Protein AF-A0A3D3MQI8-F1 (afdb_monomer)

Structure (mmCIF, N/CA/C/O backbone):
data_AF-A0A3D3MQI8-F1
#
_entry.id   AF-A0A3D3MQI8-F1
#
loop_
_atom_site.group_PDB
_atom_site.id
_atom_site.type_symbol
_atom_site.label_atom_id
_atom_site.label_alt_id
_atom_site.label_comp_id
_atom_site.label_asym_id
_atom_site.label_entity_id
_atom_site.label_seq_id
_atom_site.pdbx_PDB_ins_code
_atom_site.Cartn_x
_atom_site.Cartn_y
_atom_site.Cartn_z
_atom_site.occupancy
_atom_site.B_iso_or_equiv
_atom_site.auth_seq_id
_atom_site.auth_comp_id
_atom_site.auth_asym_id
_atom_site.auth_atom_id
_atom_site.pdbx_PDB_model_num
ATOM 1 N N . MET A 1 1 ? -48.355 27.710 21.291 1.00 34.56 1 MET A N 1
ATOM 2 C CA . MET A 1 1 ? -47.346 26.634 21.219 1.00 34.56 1 MET A CA 1
ATOM 3 C C . MET A 1 1 ? -46.726 26.503 22.600 1.00 34.56 1 MET A C 1
ATOM 5 O O . MET A 1 1 ? -45.951 27.367 22.985 1.00 34.56 1 MET A O 1
ATOM 9 N N . ALA A 1 2 ? -47.171 25.526 23.391 1.00 32.09 2 ALA A N 1
ATOM 10 C CA . ALA A 1 2 ? -46.613 25.271 24.716 1.00 32.09 2 ALA A CA 1
ATOM 11 C C . ALA A 1 2 ? -45.268 24.556 24.553 1.00 32.09 2 ALA A C 1
ATOM 13 O O . ALA A 1 2 ? -45.186 23.484 23.961 1.00 32.09 2 ALA A O 1
ATOM 14 N N . GLN A 1 3 ? -44.211 25.201 25.028 1.00 34.03 3 GLN A N 1
ATOM 15 C CA . GLN A 1 3 ? -42.856 24.679 25.048 1.00 34.03 3 GLN A CA 1
ATOM 16 C C . GLN A 1 3 ? -42.807 23.570 26.112 1.00 34.03 3 GLN A C 1
ATOM 18 O O . GLN A 1 3 ? -42.801 23.858 27.307 1.00 34.03 3 GLN A O 1
ATOM 23 N N . ILE A 1 4 ? -42.854 22.302 25.690 1.00 43.88 4 ILE A N 1
ATOM 24 C CA . ILE A 1 4 ? -42.694 21.151 26.588 1.00 43.88 4 ILE A CA 1
ATOM 25 C C . ILE A 1 4 ? -41.254 21.198 27.105 1.00 43.88 4 ILE A C 1
ATOM 27 O O . ILE A 1 4 ? -40.308 20.842 26.403 1.00 43.88 4 ILE A O 1
ATOM 31 N N . SER A 1 5 ? -41.073 21.713 28.320 1.00 49.84 5 SER A N 1
ATOM 32 C CA . SER A 1 5 ? -39.791 21.648 29.013 1.00 49.84 5 SER A CA 1
ATOM 33 C C . SER A 1 5 ? -39.471 20.177 29.273 1.00 49.84 5 SER A C 1
ATOM 35 O O . SER A 1 5 ? -40.219 19.488 29.966 1.00 49.84 5 SER A O 1
ATOM 37 N N . ALA A 1 6 ? -38.390 19.671 28.679 1.00 58.28 6 ALA A N 1
ATOM 38 C CA . ALA A 1 6 ? -37.957 18.296 28.886 1.00 58.28 6 ALA A CA 1
ATOM 39 C C . ALA A 1 6 ? -37.589 18.095 30.364 1.00 58.28 6 ALA A C 1
ATOM 41 O O . ALA A 1 6 ? -36.628 18.697 30.844 1.00 58.28 6 ALA A O 1
ATOM 42 N N . GLN A 1 7 ? -38.358 17.260 31.068 1.00 74.56 7 GLN A N 1
ATOM 43 C CA . GLN A 1 7 ? -38.163 16.951 32.484 1.00 74.56 7 GLN A CA 1
ATOM 44 C C . GLN A 1 7 ? -36.741 16.442 32.739 1.00 74.56 7 GLN A C 1
ATOM 46 O O . GLN A 1 7 ? -36.247 15.560 32.029 1.00 74.56 7 GLN A O 1
ATOM 51 N N . ARG A 1 8 ? -36.083 17.046 33.730 1.00 85.25 8 ARG A N 1
ATOM 52 C CA . ARG A 1 8 ? -34.673 16.828 34.051 1.00 85.25 8 ARG A CA 1
ATOM 53 C C . ARG A 1 8 ? -34.541 15.976 35.306 1.00 85.25 8 ARG A C 1
ATOM 55 O O . ARG A 1 8 ? -35.171 16.262 36.319 1.00 85.25 8 ARG A O 1
ATOM 62 N N . ILE A 1 9 ? -33.701 14.952 35.239 1.00 86.12 9 ILE A N 1
ATOM 63 C CA . ILE A 1 9 ? -33.408 14.017 36.321 1.00 86.12 9 ILE A CA 1
ATOM 64 C C . ILE A 1 9 ? -32.015 14.314 36.863 1.00 86.12 9 ILE A C 1
ATOM 66 O O . ILE A 1 9 ? -31.040 14.419 36.115 1.00 86.12 9 ILE A O 1
ATOM 70 N N . THR A 1 10 ? -31.935 14.414 38.188 1.00 89.69 10 THR A N 1
ATOM 71 C CA . THR A 1 10 ? -30.678 14.395 38.935 1.00 89.69 10 THR A CA 1
ATOM 72 C C . THR A 1 10 ? -30.774 13.301 39.988 1.00 89.69 10 THR A C 1
ATOM 74 O O . THR A 1 10 ? -31.569 13.412 40.915 1.00 89.69 10 THR A O 1
ATOM 77 N N . HIS A 1 11 ? -30.004 12.228 39.826 1.00 90.00 11 HIS A N 1
ATOM 78 C CA . HIS A 1 11 ? -30.013 11.088 40.737 1.00 90.00 11 HIS A CA 1
ATOM 79 C C . HIS A 1 11 ? -28.665 10.368 40.706 1.00 90.00 11 HIS A C 1
ATOM 81 O O . HIS A 1 11 ? -28.003 10.294 39.668 1.00 90.00 11 HIS A O 1
ATOM 87 N N . HIS A 1 12 ? -28.277 9.797 41.842 1.00 91.44 12 HIS A N 1
ATOM 88 C CA . HIS A 1 12 ? -27.077 8.983 41.945 1.00 91.44 12 HIS A CA 1
ATOM 89 C C . HIS A 1 12 ? -27.449 7.527 42.223 1.00 91.44 12 HIS A C 1
ATOM 91 O O . HIS A 1 12 ? -27.891 7.171 43.312 1.00 91.44 12 HIS A O 1
ATOM 97 N N . PHE A 1 13 ? -27.272 6.685 41.211 1.00 89.38 13 PHE A N 1
ATOM 98 C CA . PHE A 1 13 ? -27.484 5.247 41.274 1.00 89.38 13 PHE A CA 1
ATOM 99 C C . PHE A 1 13 ? -26.231 4.565 41.828 1.00 89.38 13 PHE A C 1
ATOM 101 O O . PHE A 1 13 ? -25.120 4.842 41.370 1.00 89.38 13 PHE A O 1
ATOM 108 N N . ARG A 1 14 ? -26.407 3.681 42.813 1.00 88.44 14 ARG A N 1
ATOM 109 C CA . ARG A 1 14 ? -25.324 2.932 43.464 1.00 88.44 14 ARG A CA 1
ATOM 110 C C . ARG A 1 14 ? -25.676 1.452 43.505 1.00 88.44 14 ARG A C 1
ATOM 112 O O . ARG A 1 14 ? -26.398 1.029 44.398 1.00 88.44 14 ARG A O 1
ATOM 119 N N . GLU A 1 15 ? -25.161 0.697 42.539 1.00 85.38 15 GLU A N 1
ATOM 120 C CA . GLU A 1 15 ? -25.324 -0.760 42.447 1.00 85.38 15 GLU A CA 1
ATOM 121 C C . GLU A 1 15 ? -26.788 -1.251 42.494 1.00 85.38 15 GLU A C 1
ATOM 123 O O . GLU A 1 15 ? -27.093 -2.329 43.002 1.00 85.38 15 GLU A O 1
ATOM 128 N N . VAL A 1 16 ? -27.708 -0.458 41.947 1.00 90.44 16 VAL A N 1
ATOM 129 C CA . VAL A 1 16 ? -29.133 -0.817 41.862 1.00 90.44 16 VAL A CA 1
ATOM 130 C C . VAL A 1 16 ? -29.382 -1.739 40.675 1.00 90.44 16 VAL A C 1
ATOM 132 O O . VAL A 1 16 ? -28.646 -1.681 39.690 1.00 90.44 16 VAL A O 1
ATOM 135 N N . THR A 1 17 ? -30.414 -2.577 40.718 1.00 91.50 17 THR A N 1
ATOM 136 C CA . THR A 1 17 ? -30.786 -3.367 39.531 1.00 91.50 17 THR A CA 1
ATOM 137 C C . THR A 1 17 ? -31.334 -2.457 38.425 1.00 91.50 17 THR A C 1
ATOM 139 O O . THR A 1 17 ? -31.882 -1.386 38.695 1.00 91.50 17 THR A O 1
ATOM 142 N N . MET A 1 18 ? -31.199 -2.863 37.161 1.00 93.19 18 MET A N 1
ATOM 143 C CA . MET A 1 18 ? -31.716 -2.099 36.023 1.00 93.19 18 MET A CA 1
ATOM 144 C C . MET A 1 18 ? -33.239 -1.872 36.127 1.00 93.19 18 MET A C 1
ATOM 146 O O . MET A 1 18 ? -33.656 -0.723 35.980 1.00 93.19 18 MET A O 1
ATOM 150 N N . PRO A 1 19 ? -34.076 -2.873 36.483 1.00 94.25 19 PRO A N 1
ATOM 151 C CA . PRO A 1 19 ? -35.490 -2.656 36.792 1.00 94.25 19 PRO A CA 1
ATOM 152 C C . PRO A 1 19 ? -35.760 -1.579 37.843 1.00 94.25 19 PRO A C 1
ATOM 154 O O . PRO A 1 19 ? -36.652 -0.751 37.667 1.00 94.25 19 PRO A O 1
ATOM 157 N N . GLU A 1 20 ? -35.007 -1.575 38.944 1.00 93.19 20 GLU A N 1
ATOM 158 C CA . GLU A 1 20 ? -35.163 -0.569 40.000 1.00 93.19 20 GLU A CA 1
ATOM 159 C C . GLU A 1 20 ? -34.769 0.819 39.499 1.00 93.19 20 GLU A C 1
ATOM 161 O O . GLU A 1 2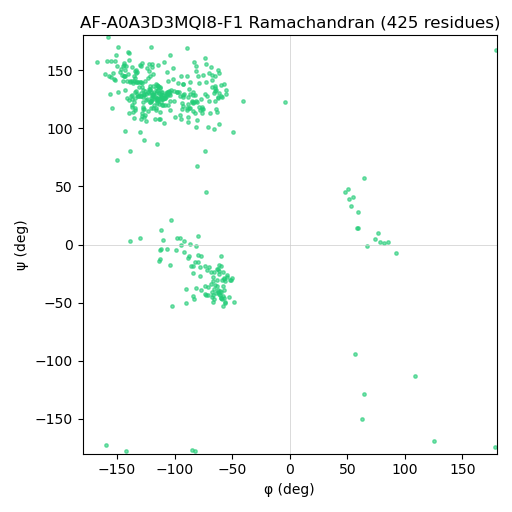0 ? -35.495 1.783 39.738 1.00 93.19 20 GLU A O 1
ATOM 166 N N . ALA A 1 21 ? -33.663 0.927 38.758 1.00 92.94 21 ALA A N 1
ATOM 167 C CA . ALA A 1 21 ? -33.223 2.189 38.179 1.00 92.94 21 ALA A CA 1
ATOM 168 C C . ALA A 1 21 ? -34.270 2.767 37.211 1.00 92.94 21 ALA A C 1
ATOM 170 O O . ALA A 1 21 ? -34.586 3.954 37.287 1.00 92.94 21 ALA A O 1
ATOM 171 N N . LEU A 1 22 ? -34.855 1.926 36.350 1.00 94.06 22 LEU A N 1
ATOM 172 C CA . LEU A 1 22 ? -35.925 2.322 35.431 1.00 94.06 22 LEU A CA 1
ATOM 173 C C . LEU A 1 22 ? -37.194 2.747 36.182 1.00 94.06 22 LEU A C 1
ATOM 175 O O . LEU A 1 22 ? -37.765 3.780 35.849 1.00 94.06 22 LEU A O 1
ATOM 179 N N . ARG A 1 23 ? -37.591 2.035 37.245 1.00 93.69 23 ARG A N 1
ATOM 180 C CA . ARG A 1 23 ? -38.733 2.439 38.089 1.00 93.69 23 ARG A CA 1
ATOM 181 C C . ARG A 1 23 ? -38.511 3.781 38.786 1.00 93.69 23 ARG A C 1
ATOM 183 O O . ARG A 1 23 ? -39.434 4.585 38.859 1.00 93.69 23 ARG A O 1
ATOM 190 N N . ILE A 1 24 ? -37.298 4.053 39.272 1.00 91.62 24 ILE A N 1
ATOM 191 C CA . ILE A 1 24 ? -36.956 5.352 39.878 1.00 91.62 24 ILE A CA 1
ATOM 192 C C . ILE A 1 24 ? -37.087 6.480 38.844 1.00 91.62 24 ILE A C 1
ATOM 194 O O . ILE A 1 24 ? -37.585 7.557 39.170 1.00 91.62 24 ILE A O 1
ATOM 198 N N . ILE A 1 25 ? -36.658 6.241 37.602 1.00 91.31 25 ILE A N 1
ATOM 199 C CA . ILE A 1 25 ? -36.789 7.201 36.497 1.00 91.31 25 ILE A CA 1
ATOM 200 C C . ILE A 1 25 ? -38.263 7.427 36.153 1.00 91.31 25 ILE A C 1
ATOM 202 O O . ILE A 1 25 ? -38.682 8.578 36.041 1.00 91.31 25 ILE A O 1
ATOM 206 N N . GLU A 1 26 ? -39.041 6.350 36.028 1.00 91.00 26 GLU A N 1
ATOM 207 C CA . GLU A 1 26 ? -40.477 6.390 35.738 1.00 91.00 26 GLU A CA 1
ATOM 208 C C . GLU A 1 26 ? -41.227 7.235 36.778 1.00 91.00 26 GLU A C 1
ATOM 210 O O . GLU A 1 26 ? -41.924 8.174 36.404 1.00 91.00 26 GLU A O 1
ATOM 215 N N . GLN A 1 27 ? -40.991 6.994 38.075 1.00 87.31 27 GLN A N 1
ATOM 216 C CA . GLN A 1 27 ? -41.615 7.729 39.189 1.00 87.31 27 GLN A CA 1
ATOM 217 C C . GLN A 1 27 ? -41.383 9.245 39.151 1.00 87.31 27 GLN A C 1
ATOM 219 O O . GLN A 1 27 ? -42.216 10.011 39.632 1.00 87.31 27 GLN A O 1
ATOM 224 N N . HIS A 1 28 ? -40.255 9.683 38.593 1.00 80.88 28 HIS A N 1
ATOM 225 C CA . HIS A 1 28 ? -39.892 11.095 38.480 1.00 80.88 28 HIS A CA 1
ATOM 226 C C . HIS A 1 28 ? -40.110 11.630 37.062 1.00 80.88 28 HIS A C 1
ATOM 228 O O . HIS A 1 28 ? -39.497 12.634 36.689 1.00 80.88 28 HIS A O 1
ATOM 234 N N . SER A 1 29 ? -40.958 10.973 36.263 1.00 84.50 29 SER A N 1
ATOM 235 C CA . SER A 1 29 ? -41.220 11.349 34.879 1.00 84.50 29 SER A CA 1
ATOM 236 C C . SER A 1 29 ? -42.687 11.206 34.469 1.00 84.50 29 SER A C 1
ATOM 238 O O . SER A 1 29 ? -43.482 10.567 35.145 1.00 84.50 29 SER A O 1
ATOM 240 N N . HIS A 1 30 ? -43.044 11.806 33.335 1.00 84.12 30 HIS A N 1
ATOM 241 C CA . HIS A 1 30 ? -44.321 11.568 32.651 1.00 84.12 30 HIS A CA 1
ATOM 242 C C . HIS A 1 30 ? -44.275 10.366 31.689 1.00 84.12 30 HIS A C 1
ATOM 244 O O . HIS A 1 30 ? -45.262 10.105 31.005 1.00 84.12 30 HIS A O 1
ATOM 250 N N . TYR A 1 31 ? -43.135 9.675 31.586 1.00 89.62 31 TYR A N 1
ATOM 251 C CA . TYR A 1 31 ? -42.991 8.504 30.728 1.00 89.62 31 TYR A CA 1
ATOM 252 C C . TYR A 1 31 ? -43.432 7.246 31.470 1.00 89.62 31 TYR A C 1
ATOM 254 O O . TYR A 1 31 ? -43.065 7.058 32.624 1.00 89.62 31 TYR A O 1
ATOM 262 N N . THR A 1 32 ? -44.131 6.352 30.778 1.00 91.62 32 THR A N 1
ATOM 263 C CA . THR A 1 32 ? -44.279 4.946 31.166 1.00 91.62 32 THR A CA 1
ATOM 264 C C . THR A 1 32 ? -43.123 4.147 30.572 1.00 91.62 32 THR A C 1
ATOM 266 O O . THR A 1 32 ? -42.872 4.229 29.365 1.00 91.62 32 THR A O 1
ATOM 269 N N . ILE A 1 33 ? -42.408 3.386 31.402 1.00 93.19 33 ILE A N 1
ATOM 270 C CA . ILE A 1 33 ? -41.234 2.613 30.981 1.00 93.19 33 ILE A CA 1
ATOM 271 C C . ILE A 1 33 ? -41.576 1.123 31.002 1.00 93.19 33 ILE A C 1
ATOM 273 O O . ILE A 1 33 ? -41.615 0.485 32.051 1.00 93.19 33 ILE A O 1
ATOM 277 N N . ASN A 1 34 ? -41.777 0.553 29.817 1.00 92.94 34 ASN A N 1
ATOM 278 C CA . ASN A 1 34 ? -42.074 -0.862 29.637 1.00 92.94 34 ASN A CA 1
ATOM 279 C C . ASN A 1 34 ? -40.784 -1.677 29.548 1.00 92.94 34 ASN A C 1
ATOM 281 O O . ASN A 1 34 ? -39.894 -1.365 28.758 1.00 92.94 34 ASN A O 1
ATOM 285 N N . PHE A 1 35 ? -40.698 -2.745 30.336 1.00 92.75 35 PHE A N 1
ATOM 286 C CA . PHE A 1 35 ? -39.606 -3.711 30.283 1.00 92.75 35 PHE A CA 1
ATOM 287 C C . PHE A 1 35 ? -40.039 -5.047 30.893 1.00 92.75 35 PHE A C 1
ATOM 289 O O . PHE A 1 35 ? -40.953 -5.109 31.719 1.00 92.75 35 PHE A O 1
ATOM 296 N N . ILE A 1 36 ? -39.351 -6.125 30.524 1.00 88.44 36 ILE A N 1
ATOM 297 C CA . ILE A 1 36 ? -39.534 -7.443 31.135 1.00 88.44 36 ILE A CA 1
ATOM 298 C C . ILE A 1 36 ? -38.576 -7.549 32.326 1.00 88.44 36 ILE A C 1
ATOM 300 O O . ILE A 1 36 ? -37.360 -7.480 32.160 1.00 88.44 36 ILE A O 1
ATOM 304 N N . TYR A 1 37 ? -39.111 -7.704 33.543 1.00 87.12 37 TYR A N 1
ATOM 305 C CA . TYR A 1 37 ? -38.302 -7.713 34.773 1.00 87.12 37 TYR A CA 1
ATOM 306 C C . TYR A 1 37 ? -37.200 -8.778 34.731 1.00 87.12 37 TYR A C 1
ATOM 308 O O . TYR A 1 37 ? -36.025 -8.459 34.910 1.00 87.12 37 TYR A O 1
ATOM 316 N N . ASN A 1 38 ? -37.579 -10.015 34.399 1.00 84.75 38 ASN A N 1
ATOM 317 C CA . ASN A 1 38 ? -36.664 -11.153 34.329 1.00 84.75 38 ASN A CA 1
ATOM 318 C C . ASN A 1 38 ? -35.559 -10.956 33.291 1.00 84.75 38 ASN A C 1
ATOM 320 O O . ASN A 1 38 ? -34.523 -11.596 33.406 1.00 84.75 38 ASN A O 1
ATOM 324 N N . ASP A 1 39 ? -35.743 -10.097 32.286 1.00 85.38 39 ASP A N 1
ATOM 325 C CA . ASP A 1 39 ? -34.718 -9.833 31.273 1.00 85.38 39 ASP A CA 1
ATOM 326 C C . ASP A 1 39 ? -33.633 -8.898 31.776 1.00 85.38 39 ASP A C 1
ATOM 328 O O . ASP A 1 39 ? -32.497 -8.970 31.311 1.00 85.38 39 ASP A O 1
ATOM 332 N N . LEU A 1 40 ? -33.974 -8.043 32.741 1.00 88.94 40 LEU A N 1
ATOM 333 C CA . LEU A 1 40 ? -33.115 -6.952 33.167 1.00 88.94 40 LEU A CA 1
ATOM 334 C C . LEU A 1 40 ? -32.577 -7.095 34.603 1.00 88.94 40 LEU A C 1
ATOM 336 O O . LEU A 1 40 ? -31.643 -6.381 34.967 1.00 88.94 40 LEU A O 1
ATOM 340 N N . GLU A 1 41 ? -33.134 -7.997 35.415 1.00 88.69 41 GLU A N 1
ATOM 341 C CA . GLU A 1 41 ? -32.852 -8.121 36.858 1.00 88.69 41 GLU A CA 1
ATOM 342 C C . GLU A 1 41 ? -31.380 -8.389 37.219 1.00 88.69 41 GLU A C 1
ATOM 344 O O . GLU A 1 41 ? -30.911 -7.934 38.262 1.00 88.69 41 GLU A O 1
ATOM 349 N N . ASP A 1 42 ? -30.628 -9.072 36.349 1.00 86.69 42 ASP A N 1
ATOM 350 C CA . ASP A 1 42 ? -29.212 -9.374 36.587 1.00 86.69 42 ASP A CA 1
ATOM 351 C C . ASP A 1 42 ? -28.289 -8.167 36.324 1.00 86.69 42 ASP A C 1
ATOM 353 O O . ASP A 1 42 ? -27.154 -8.139 36.807 1.00 86.69 42 ASP A O 1
ATOM 357 N N . PHE A 1 43 ? -28.737 -7.160 35.565 1.00 87.94 43 PHE A N 1
ATOM 358 C CA . PHE A 1 43 ? -27.914 -5.991 35.248 1.00 87.94 43 PHE A CA 1
ATOM 359 C C . PHE A 1 43 ? -27.954 -4.983 36.394 1.00 87.94 43 PHE A C 1
ATOM 361 O O . PHE A 1 43 ? -29.023 -4.559 36.831 1.00 87.94 43 PHE A O 1
ATOM 368 N N . ARG A 1 44 ? -26.778 -4.552 36.863 1.00 87.62 44 ARG A N 1
ATOM 369 C CA . ARG A 1 44 ? -26.646 -3.589 37.967 1.00 87.62 44 ARG A CA 1
ATOM 370 C C . ARG A 1 44 ? -26.040 -2.277 37.512 1.00 87.62 44 ARG A C 1
ATOM 372 O O . ARG A 1 44 ? -25.043 -2.279 36.802 1.00 87.62 44 ARG A O 1
ATOM 379 N N . VAL A 1 45 ? -26.580 -1.149 37.943 1.00 86.94 45 VAL A N 1
ATOM 380 C CA . VAL A 1 45 ? -26.147 0.168 37.482 1.00 86.94 45 VAL A CA 1
ATOM 381 C C . VAL A 1 45 ? -25.599 0.997 38.634 1.00 86.94 45 VAL A C 1
ATOM 383 O O . VAL A 1 45 ? -26.227 1.148 39.682 1.00 86.94 45 VAL A O 1
ATOM 386 N N . THR A 1 46 ? -24.427 1.571 38.394 1.00 85.12 46 THR A N 1
ATOM 387 C CA . THR A 1 46 ? -23.856 2.668 39.171 1.00 85.12 46 THR A CA 1
ATOM 388 C C . THR A 1 46 ? -23.651 3.803 38.190 1.00 85.12 46 THR A C 1
ATOM 390 O O . THR A 1 46 ? -23.069 3.589 37.135 1.00 85.12 46 THR A O 1
ATOM 393 N N . ALA A 1 47 ? -24.239 4.958 38.476 1.00 84.94 47 ALA A N 1
ATOM 394 C CA . ALA A 1 47 ? -24.159 6.119 37.603 1.00 84.94 47 ALA A CA 1
ATOM 395 C C . ALA A 1 47 ? -24.494 7.380 38.395 1.00 84.94 47 ALA A C 1
ATOM 397 O O . ALA A 1 47 ? -25.335 7.373 39.299 1.00 84.94 47 ALA A O 1
ATOM 398 N N . ASN A 1 48 ? -23.863 8.491 38.038 1.00 88.56 48 ASN A N 1
ATOM 399 C CA . ASN A 1 48 ? -24.276 9.806 38.503 1.00 88.56 48 ASN A CA 1
ATOM 400 C C . ASN A 1 48 ? -24.905 10.571 37.339 1.00 88.56 48 ASN A C 1
ATOM 402 O O . ASN A 1 48 ? -24.259 10.794 36.315 1.00 88.56 48 ASN A O 1
ATOM 406 N N . VAL A 1 49 ? -26.166 10.950 37.500 1.00 88.88 49 VAL A N 1
ATOM 407 C CA . VAL A 1 49 ? -26.970 11.629 36.486 1.00 88.88 49 VAL A CA 1
ATOM 408 C C . VAL A 1 49 ? -27.284 13.012 37.029 1.00 88.88 49 VAL A C 1
ATOM 410 O O . VAL A 1 49 ? -27.807 13.133 38.137 1.00 88.88 49 VAL A O 1
ATOM 413 N N . LYS A 1 50 ? -26.957 14.061 36.271 1.00 90.19 50 LYS A N 1
ATOM 414 C CA . LYS A 1 50 ? -27.162 15.451 36.689 1.00 90.19 50 LYS A CA 1
ATOM 415 C C . LYS A 1 50 ? -27.780 16.256 35.557 1.00 90.19 50 LYS A C 1
ATOM 417 O O . LYS A 1 50 ? -27.147 16.436 34.525 1.00 90.19 50 LYS A O 1
ATOM 422 N N . ASP A 1 51 ? -28.987 16.760 35.791 1.00 89.44 51 ASP A N 1
ATOM 423 C CA . ASP A 1 51 ? -29.733 17.619 34.863 1.00 89.44 51 ASP A CA 1
ATOM 424 C C . ASP A 1 51 ? -29.936 17.021 33.449 1.00 89.44 51 ASP A C 1
ATOM 426 O O . ASP A 1 51 ? -29.835 17.701 32.423 1.00 89.44 51 ASP A O 1
ATOM 430 N N . MET A 1 52 ? -30.229 15.718 33.378 1.00 89.00 52 MET A N 1
ATOM 431 C CA . MET A 1 52 ? -30.394 14.987 32.110 1.00 89.00 52 MET A CA 1
ATOM 432 C C . MET A 1 52 ? -31.858 14.671 31.822 1.00 89.00 52 MET A C 1
ATOM 434 O O . MET A 1 52 ? -32.644 14.465 32.740 1.00 89.00 52 MET A O 1
ATOM 438 N N . THR A 1 53 ? -32.246 14.621 30.547 1.00 90.56 53 THR A N 1
ATOM 439 C CA . THR A 1 53 ? -33.608 14.203 30.180 1.00 90.56 53 THR A CA 1
ATOM 440 C C . THR A 1 53 ? -33.793 12.700 30.380 1.00 90.56 53 THR A C 1
ATOM 442 O O . THR A 1 53 ? -32.829 11.948 30.276 1.00 90.56 53 THR A O 1
ATOM 445 N N . VAL A 1 54 ? -35.029 12.231 30.582 1.00 90.00 54 VAL A N 1
ATOM 446 C CA . VAL A 1 54 ? -35.332 10.792 30.751 1.00 90.00 54 VAL A CA 1
ATOM 447 C C . VAL A 1 54 ? -34.683 9.911 29.663 1.00 90.00 54 VAL A C 1
ATOM 449 O O . VAL A 1 54 ? -33.957 8.981 30.021 1.00 90.00 54 VAL A O 1
ATOM 452 N N . PRO A 1 55 ? -34.800 10.212 28.349 1.00 89.50 55 PRO A N 1
ATOM 453 C CA . PRO A 1 55 ? -34.137 9.405 27.322 1.00 89.50 55 PRO A CA 1
ATOM 454 C C . PRO A 1 55 ? -32.605 9.475 27.357 1.00 89.50 55 PRO A C 1
ATOM 456 O O . PRO A 1 55 ? -31.942 8.550 26.891 1.00 89.50 55 PRO A O 1
ATOM 459 N N . GLN A 1 56 ? -32.019 10.578 27.835 1.00 89.00 56 GLN A N 1
ATOM 460 C CA . GLN A 1 56 ? -30.567 10.688 28.018 1.00 89.00 56 GLN A CA 1
ATOM 461 C C . GLN A 1 56 ? -30.108 9.873 29.225 1.00 89.00 56 GLN A C 1
ATOM 463 O O . GLN A 1 56 ? -29.112 9.163 29.129 1.00 89.00 56 GLN A O 1
ATOM 468 N N . THR A 1 57 ? -30.854 9.938 30.328 1.00 90.25 57 THR A N 1
ATOM 469 C CA . THR A 1 57 ? -30.617 9.146 31.531 1.00 90.25 57 THR A CA 1
ATOM 470 C C . THR A 1 57 ? -30.651 7.659 31.204 1.00 90.25 57 THR A C 1
ATOM 472 O O . THR A 1 57 ? -29.670 6.972 31.460 1.00 90.25 57 T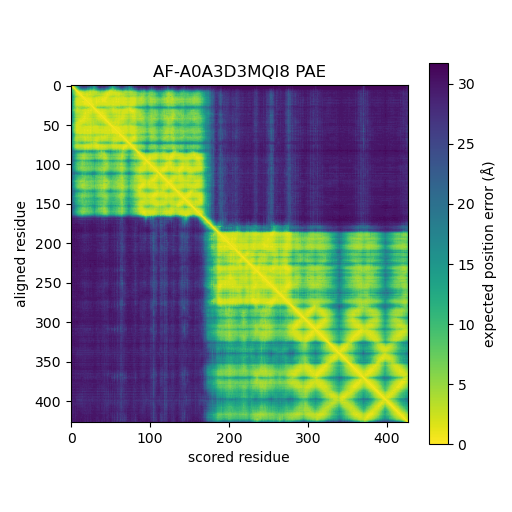HR A O 1
ATOM 475 N N . ILE A 1 58 ? -31.715 7.170 30.554 1.00 91.12 58 ILE A N 1
ATOM 476 C CA . ILE A 1 58 ? -31.824 5.757 30.156 1.00 91.12 58 ILE A CA 1
ATOM 477 C C . ILE A 1 58 ? -30.657 5.369 29.243 1.00 91.12 58 ILE A C 1
ATOM 479 O O . ILE A 1 58 ? -29.996 4.370 29.510 1.00 91.12 58 ILE A O 1
ATOM 483 N N . ARG A 1 59 ? -30.331 6.186 28.227 1.00 88.38 59 ARG A N 1
ATOM 484 C CA . ARG A 1 59 ? -29.177 5.944 27.339 1.00 88.38 59 ARG A CA 1
ATOM 485 C C . ARG A 1 59 ? -27.849 5.832 28.091 1.00 88.38 59 ARG A C 1
ATOM 487 O O . ARG A 1 59 ? -27.035 4.989 27.730 1.00 88.38 59 ARG A O 1
ATOM 494 N N . GLN A 1 60 ? -27.634 6.647 29.122 1.00 87.44 60 GLN A N 1
ATOM 495 C CA . GLN A 1 60 ? -26.443 6.552 29.964 1.00 87.44 60 GLN A CA 1
ATOM 496 C C . GLN A 1 60 ? -26.433 5.252 30.778 1.00 87.44 60 GLN A C 1
ATOM 498 O O . GLN A 1 60 ? -25.404 4.584 30.820 1.00 87.44 60 GLN A O 1
ATOM 503 N N . LEU A 1 61 ? -27.559 4.869 31.393 1.00 88.50 61 LEU A N 1
ATOM 504 C CA . LEU A 1 61 ? -27.630 3.656 32.217 1.00 88.50 61 LEU A CA 1
ATOM 505 C C . LEU A 1 61 ? -27.423 2.375 31.397 1.00 88.50 61 LEU A C 1
ATOM 507 O O . LEU A 1 61 ? -26.782 1.440 31.874 1.00 88.50 61 LEU A O 1
ATOM 511 N N . ILE A 1 62 ? -27.952 2.325 30.170 1.00 86.00 62 ILE A N 1
ATOM 512 C CA . ILE A 1 62 ? -27.898 1.126 29.319 1.00 86.00 62 ILE A CA 1
ATOM 513 C C . ILE A 1 62 ? -26.639 1.041 28.449 1.00 86.00 62 ILE A C 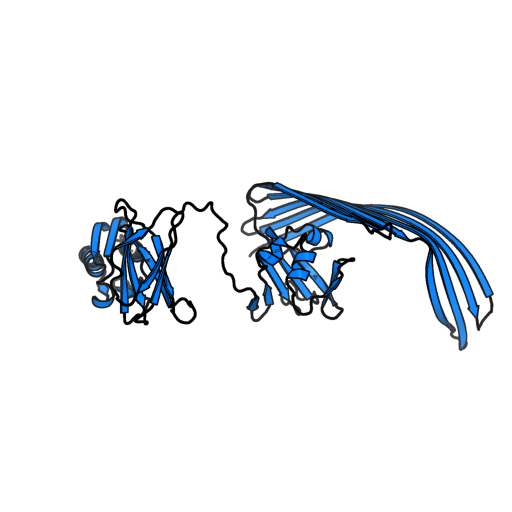1
ATOM 515 O O . ILE A 1 62 ? -26.399 -0.006 27.859 1.00 86.00 62 ILE A O 1
ATOM 519 N N . GLY A 1 63 ? -25.839 2.109 28.345 1.00 76.88 63 GLY A N 1
ATOM 520 C CA . GLY A 1 63 ? -24.806 2.269 27.308 1.00 76.88 63 GLY A CA 1
ATOM 521 C C . GLY A 1 63 ? -23.710 1.195 27.268 1.00 76.88 63 GLY A C 1
ATOM 522 O O . GLY A 1 63 ? -23.047 1.039 26.244 1.00 76.88 63 GLY A O 1
ATOM 523 N N . PHE A 1 64 ? -23.537 0.437 28.352 1.00 72.56 64 PHE A N 1
ATOM 524 C CA . PHE A 1 64 ? -22.550 -0.645 28.469 1.00 72.56 64 PHE A CA 1
ATOM 525 C C . PHE A 1 64 ? -23.175 -2.041 28.513 1.00 72.56 64 PHE A C 1
ATOM 527 O O . PHE A 1 64 ? -22.472 -3.039 28.670 1.00 72.56 64 PHE A O 1
ATOM 534 N N . TYR A 1 65 ? -24.493 -2.113 28.361 1.00 81.62 65 TYR A N 1
ATOM 535 C CA . TYR A 1 65 ? -25.255 -3.346 28.359 1.00 81.62 65 TYR A CA 1
ATOM 536 C C . TYR A 1 65 ? -25.781 -3.653 26.963 1.00 81.62 65 TYR A C 1
ATOM 538 O O . TYR A 1 65 ? -25.964 -2.746 26.150 1.00 81.62 65 TYR A O 1
ATOM 546 N N . PRO A 1 66 ? -26.078 -4.927 26.663 1.00 78.12 66 PRO A N 1
ATOM 547 C CA . PRO A 1 66 ? -26.781 -5.301 25.444 1.00 78.12 66 PRO A CA 1
ATOM 548 C C . PRO A 1 66 ? -28.266 -4.911 25.520 1.00 78.12 66 PRO A C 1
ATOM 550 O O . PRO A 1 66 ? -29.127 -5.709 25.176 1.00 78.12 66 PRO A O 1
ATOM 553 N N . ILE A 1 67 ? -28.585 -3.703 25.979 1.00 85.88 67 ILE A N 1
ATOM 554 C CA . ILE A 1 67 ? -29.940 -3.206 26.203 1.00 85.88 67 ILE A CA 1
ATOM 555 C C . ILE A 1 67 ? -30.178 -2.036 25.251 1.00 85.88 67 ILE A C 1
ATOM 557 O O . ILE A 1 67 ? -29.331 -1.154 25.105 1.00 85.88 67 ILE A O 1
ATOM 561 N N . GLN A 1 68 ? -31.334 -2.027 24.599 1.00 86.06 68 GLN A N 1
ATOM 562 C CA . GLN A 1 68 ? -31.787 -0.942 23.741 1.00 86.06 68 GLN A CA 1
ATOM 563 C C . GLN A 1 68 ? -33.020 -0.273 24.324 1.00 86.06 68 GLN A C 1
ATOM 565 O O . GLN A 1 68 ? -33.788 -0.865 25.080 1.00 86.06 68 GLN A O 1
ATOM 570 N N . THR A 1 69 ? -33.188 0.992 23.956 1.00 89.88 69 THR A N 1
ATOM 571 C CA . THR A 1 69 ? -34.363 1.782 24.296 1.00 89.88 69 THR A CA 1
ATOM 572 C C . THR A 1 69 ? -35.047 2.246 23.018 1.00 89.88 69 THR A C 1
ATOM 574 O O . THR A 1 69 ? -34.391 2.778 22.120 1.00 89.88 69 THR A O 1
ATOM 577 N N . THR A 1 70 ? -36.361 2.054 22.955 1.00 86.81 70 THR A N 1
ATOM 578 C CA . THR A 1 70 ? -37.214 2.476 21.841 1.00 86.81 70 THR A CA 1
ATOM 579 C C . THR A 1 70 ? -38.277 3.419 22.381 1.00 86.81 70 THR A C 1
ATOM 581 O O . THR A 1 70 ? -39.036 3.060 23.280 1.00 86.81 70 THR A O 1
ATOM 584 N N . ILE A 1 71 ? -38.345 4.633 21.838 1.00 87.25 71 ILE A N 1
ATOM 585 C CA . ILE A 1 71 ? -39.430 5.570 22.144 1.00 87.25 71 ILE A CA 1
ATOM 586 C C . ILE A 1 71 ? -40.623 5.146 21.286 1.00 87.25 71 ILE A C 1
ATOM 588 O O . ILE A 1 71 ? -40.585 5.290 20.067 1.00 87.25 71 ILE A O 1
ATOM 592 N N . VAL A 1 72 ? -41.643 4.562 21.915 1.00 82.38 72 VAL A N 1
ATOM 593 C CA . VAL A 1 72 ? -42.822 4.018 21.220 1.00 82.38 72 VAL A CA 1
ATOM 594 C C . VAL A 1 72 ? -43.764 5.151 20.807 1.00 82.38 72 VAL A C 1
ATOM 596 O O . VAL A 1 72 ? -44.329 5.124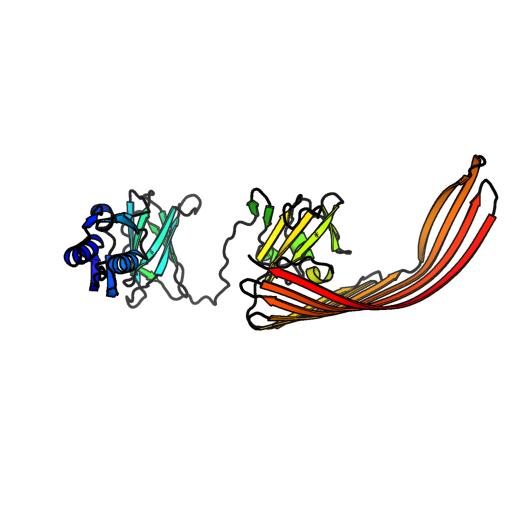 19.717 1.00 82.38 72 VAL A O 1
ATOM 599 N N . ASN A 1 73 ? -43.923 6.156 21.670 1.00 83.44 73 ASN A N 1
ATOM 600 C CA . ASN A 1 73 ? -44.658 7.397 21.415 1.00 83.44 73 ASN A CA 1
ATOM 601 C C . ASN A 1 73 ? -44.210 8.490 22.411 1.00 83.44 73 ASN A C 1
ATOM 603 O O . ASN A 1 73 ? -43.280 8.272 23.189 1.00 83.44 73 ASN A O 1
ATOM 607 N N . ASP A 1 74 ? -44.893 9.639 22.420 1.00 79.25 74 ASP A N 1
ATOM 608 C CA . ASP A 1 74 ? -44.556 10.808 23.252 1.00 79.25 74 ASP A CA 1
ATOM 609 C C . ASP A 1 74 ? -44.569 10.554 24.774 1.00 79.25 74 ASP A C 1
ATOM 611 O O . ASP A 1 74 ? -44.147 11.417 25.541 1.00 79.25 74 ASP A O 1
ATOM 615 N N . SER A 1 75 ? -45.059 9.405 25.252 1.00 84.88 75 SER A N 1
ATOM 616 C CA . SER A 1 75 ? -45.134 9.094 26.689 1.00 84.88 75 SER A CA 1
ATOM 617 C C . SER A 1 75 ? -44.754 7.656 27.052 1.00 84.88 75 SER A C 1
ATOM 619 O O . SER A 1 75 ? -44.816 7.305 28.224 1.00 84.88 75 SER A O 1
ATOM 621 N N . VAL A 1 76 ? -44.329 6.815 26.103 1.00 89.12 76 VAL A N 1
ATOM 622 C CA . VAL A 1 76 ? -43.987 5.405 26.361 1.00 89.12 76 VAL A CA 1
ATOM 623 C C . VAL A 1 76 ? -42.597 5.074 25.829 1.00 89.12 76 VAL A C 1
ATOM 625 O O . VAL A 1 76 ? -42.301 5.268 24.648 1.00 89.12 76 VAL A O 1
ATOM 628 N N . ILE A 1 77 ? -41.755 4.516 26.699 1.00 90.75 77 ILE A N 1
ATOM 629 C CA . ILE A 1 77 ? -40.411 4.030 26.376 1.00 90.75 77 ILE A CA 1
ATOM 630 C C . ILE A 1 77 ? -40.369 2.520 26.619 1.00 90.75 77 ILE A C 1
ATOM 632 O O . ILE A 1 77 ? -40.662 2.073 27.722 1.00 90.75 77 ILE A O 1
ATOM 636 N N . SER A 1 78 ? -39.980 1.738 25.612 1.00 90.50 78 SER A N 1
ATOM 637 C CA . SER A 1 78 ? -39.645 0.319 25.788 1.00 90.50 78 SER A CA 1
ATOM 638 C C . SER A 1 78 ? -38.146 0.166 26.042 1.00 90.50 78 SER A C 1
ATOM 640 O O . SER A 1 78 ? -37.339 0.843 25.394 1.00 90.50 78 SER A O 1
ATOM 642 N N . VAL A 1 79 ? -37.765 -0.699 26.982 1.00 90.75 79 VAL A N 1
ATOM 643 C CA . VAL A 1 79 ? -36.373 -1.053 27.287 1.00 90.75 79 VAL A CA 1
ATOM 644 C C . VAL A 1 79 ? -36.222 -2.570 27.229 1.00 90.75 79 VAL A C 1
ATOM 646 O O . VAL A 1 79 ? -36.822 -3.296 28.019 1.00 90.75 79 VAL A O 1
ATOM 649 N N . GLU A 1 80 ? -35.403 -3.045 26.294 1.00 87.50 80 GLU A N 1
ATOM 650 C CA . GLU A 1 80 ? -35.316 -4.463 25.927 1.00 87.50 80 GLU A CA 1
ATOM 651 C C . GLU A 1 80 ? -33.858 -4.921 25.818 1.00 87.50 80 GLU A C 1
ATOM 653 O O . GLU A 1 80 ? -32.990 -4.182 25.347 1.00 87.50 80 GLU A O 1
ATOM 658 N N . CYS A 1 81 ? -33.571 -6.156 26.240 1.00 82.94 81 CYS A N 1
ATOM 659 C CA . CYS A 1 81 ? -32.267 -6.780 26.028 1.00 82.94 81 CYS A CA 1
ATOM 660 C C . CYS A 1 81 ? -32.173 -7.295 24.583 1.00 82.94 81 CYS A C 1
ATOM 66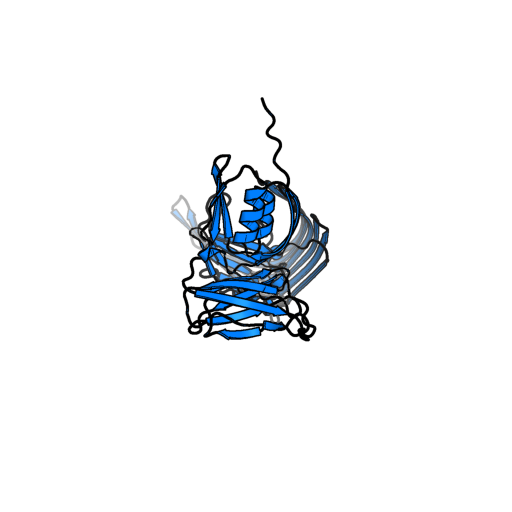2 O O . CYS A 1 81 ? -32.923 -8.166 24.166 1.00 82.94 81 CYS A O 1
ATOM 664 N N . THR A 1 82 ? -31.223 -6.768 23.817 1.00 75.81 82 THR A N 1
ATOM 665 C CA . THR A 1 82 ? -30.972 -7.113 22.406 1.00 75.81 82 THR A CA 1
ATOM 666 C C . THR A 1 82 ? -30.351 -8.488 22.199 1.00 75.81 82 THR A C 1
ATOM 668 O O . THR A 1 82 ? -30.399 -9.028 21.095 1.00 75.81 82 THR A O 1
ATOM 671 N N . GLN A 1 83 ? -29.706 -9.031 23.232 1.00 69.62 83 GLN A N 1
ATOM 672 C CA . GLN A 1 83 ? -29.091 -10.350 23.179 1.00 69.62 83 GLN A CA 1
ATOM 673 C C . GLN A 1 83 ? -30.023 -11.357 23.840 1.00 69.62 83 GLN A C 1
ATOM 675 O O . GLN A 1 83 ? -30.184 -11.345 25.061 1.00 69.62 83 GLN A O 1
ATOM 680 N N . ASP A 1 84 ? -30.605 -12.228 23.018 1.00 66.50 84 ASP A N 1
ATOM 681 C CA . ASP A 1 84 ? -31.417 -13.348 23.480 1.00 66.50 84 ASP A CA 1
ATOM 682 C C . ASP A 1 84 ? -30.517 -14.545 23.823 1.00 66.50 84 ASP A C 1
ATOM 684 O O . ASP A 1 84 ? -29.688 -15.002 23.023 1.00 66.50 84 ASP A O 1
ATOM 688 N N . GLY A 1 85 ? -30.641 -15.019 25.058 1.00 69.44 85 GLY A N 1
ATOM 689 C CA . GLY A 1 85 ? -29.784 -16.038 25.637 1.00 69.44 85 GLY A CA 1
ATOM 690 C C . GLY A 1 85 ? -30.508 -16.788 26.740 1.00 69.44 85 GLY A C 1
ATOM 691 O O . GLY A 1 85 ? -30.822 -16.202 27.773 1.00 69.44 85 GLY A O 1
ATOM 692 N N . LYS A 1 86 ? -30.709 -18.100 26.561 1.00 78.31 86 LYS A N 1
ATOM 693 C CA . LYS A 1 86 ? -31.340 -18.960 27.580 1.00 78.31 86 LYS A CA 1
ATOM 694 C C . LYS A 1 86 ? -30.597 -18.934 28.923 1.00 78.31 86 LYS A C 1
ATOM 696 O O . LYS A 1 86 ? -31.203 -19.156 29.967 1.00 78.31 86 LYS A O 1
ATOM 701 N N . TRP A 1 87 ? -29.289 -18.696 28.896 1.00 82.88 87 TRP A N 1
ATOM 702 C CA . TRP A 1 87 ? -28.420 -18.653 30.068 1.00 82.88 87 TRP A CA 1
ATOM 703 C C . TRP A 1 87 ? -27.713 -17.307 30.158 1.00 82.88 87 TRP A C 1
ATOM 705 O O . TRP A 1 87 ? -27.483 -16.658 29.139 1.00 82.88 87 TRP A O 1
ATOM 715 N N . ARG A 1 88 ? -27.307 -16.895 31.361 1.00 87.12 88 ARG A N 1
ATOM 716 C CA . ARG A 1 88 ? -26.564 -15.644 31.560 1.00 87.12 88 ARG A CA 1
ATOM 717 C C . ARG A 1 88 ? -25.297 -15.900 32.346 1.00 87.12 88 ARG A C 1
ATOM 719 O O . ARG A 1 88 ? -25.351 -16.324 33.494 1.00 87.12 88 ARG A O 1
ATOM 726 N N . TYR A 1 89 ? -24.155 -15.623 31.729 1.00 89.62 89 TYR A N 1
ATOM 727 C CA . TYR A 1 89 ? -22.877 -15.676 32.428 1.00 89.62 89 TYR A CA 1
ATOM 728 C C . TYR A 1 89 ? -22.628 -14.352 33.135 1.00 89.62 89 TYR A C 1
ATOM 730 O O . TYR A 1 89 ? -22.611 -13.306 32.485 1.00 89.62 89 TYR A O 1
ATOM 738 N N . LYS A 1 90 ? -22.434 -14.399 34.452 1.00 91.12 90 LYS A N 1
ATOM 739 C CA . LYS A 1 90 ? -22.232 -13.226 35.302 1.00 91.12 90 LYS A CA 1
ATOM 740 C C . LYS A 1 90 ? -21.008 -13.364 36.189 1.00 91.12 90 LYS A C 1
ATOM 742 O O . LYS A 1 90 ? -20.591 -14.471 36.511 1.00 91.12 90 LYS A O 1
ATOM 747 N N . GLY A 1 91 ? -20.428 -12.236 36.569 1.00 91.50 91 GLY A N 1
ATOM 748 C CA . GLY A 1 91 ? -19.265 -12.200 37.448 1.00 91.50 91 GLY A CA 1
ATOM 749 C C . GLY A 1 91 ? -18.768 -10.783 37.686 1.00 91.50 91 GLY A C 1
ATOM 750 O O . GLY A 1 91 ? -19.388 -9.809 37.249 1.00 91.50 91 GLY A O 1
ATOM 751 N N . ARG A 1 92 ? -17.636 -10.671 38.383 1.00 92.88 92 ARG A N 1
ATOM 752 C CA . ARG A 1 92 ? -16.983 -9.397 38.705 1.00 92.88 92 ARG A CA 1
ATOM 753 C C . ARG A 1 92 ? -15.495 -9.450 38.386 1.00 92.88 92 ARG A C 1
ATOM 755 O O . ARG A 1 92 ? -14.850 -10.448 38.669 1.00 92.88 92 ARG A O 1
ATOM 762 N N . ILE A 1 93 ? -14.935 -8.381 37.833 1.00 92.69 93 ILE A N 1
ATOM 763 C CA . ILE A 1 93 ? -13.524 -8.302 37.443 1.00 92.69 93 ILE A CA 1
ATOM 764 C C . ILE A 1 93 ? -12.826 -7.253 38.305 1.00 92.69 93 ILE A C 1
ATOM 766 O O . ILE A 1 93 ? -13.256 -6.099 38.354 1.00 92.69 93 ILE A O 1
ATOM 770 N N . VAL A 1 94 ? -11.754 -7.654 38.988 1.00 92.75 94 VAL A N 1
ATOM 771 C CA . VAL A 1 94 ? -11.011 -6.805 39.933 1.00 92.75 94 VAL A CA 1
ATOM 772 C C . VAL A 1 94 ? -9.496 -7.009 39.809 1.00 92.75 94 VAL A C 1
ATOM 774 O O . VAL A 1 94 ? -9.034 -7.972 39.197 1.00 92.75 94 VAL A O 1
ATOM 777 N N . ASP A 1 95 ? -8.708 -6.100 40.379 1.00 87.94 95 ASP A N 1
ATOM 778 C CA . ASP A 1 95 ? -7.259 -6.258 40.549 1.00 87.94 95 ASP A CA 1
ATOM 779 C C . ASP A 1 95 ? -6.900 -7.040 41.832 1.00 87.94 95 ASP A C 1
ATOM 781 O O . ASP A 1 95 ? -7.767 -7.518 42.571 1.00 87.94 95 ASP A O 1
ATOM 785 N N . GLU A 1 96 ? -5.601 -7.186 42.113 1.00 85.12 96 GLU A N 1
ATOM 786 C CA . GLU A 1 96 ? -5.098 -7.839 43.337 1.00 85.12 96 GLU A CA 1
ATOM 787 C C . GLU A 1 96 ? -5.508 -7.114 44.631 1.00 85.12 96 GLU A C 1
ATOM 789 O O . GLU A 1 96 ? -5.512 -7.712 45.704 1.00 85.12 96 GLU A O 1
ATOM 794 N N . LYS A 1 97 ? -5.863 -5.827 44.549 1.00 85.56 97 LYS A N 1
ATOM 795 C CA . LYS A 1 97 ? -6.279 -4.988 45.680 1.00 85.56 97 LYS A CA 1
ATOM 796 C C . LYS A 1 97 ? -7.804 -4.882 45.796 1.00 85.56 97 LYS A C 1
ATOM 798 O O . LYS A 1 97 ? -8.294 -4.127 46.633 1.00 85.56 97 LYS A O 1
ATOM 803 N N . GLY A 1 98 ? -8.557 -5.614 44.970 1.00 83.12 98 GLY A N 1
ATOM 804 C CA . GLY A 1 98 ? -10.020 -5.584 44.937 1.00 83.12 98 GLY A CA 1
ATOM 805 C C . GLY A 1 98 ? -10.614 -4.359 44.233 1.00 83.12 98 GLY A C 1
ATOM 806 O O . GLY A 1 98 ? -11.827 -4.147 44.305 1.00 83.12 98 GLY A O 1
ATOM 807 N N . LYS A 1 99 ? -9.799 -3.550 43.545 1.00 88.50 99 LYS A N 1
ATOM 808 C CA . LYS A 1 99 ? -10.281 -2.431 42.732 1.00 88.50 99 LYS A CA 1
ATOM 809 C C . LYS A 1 99 ? -10.932 -2.980 41.456 1.00 88.50 99 LYS A C 1
ATOM 811 O O . LYS A 1 99 ? -10.312 -3.795 40.774 1.00 88.50 99 LYS A O 1
ATOM 816 N N . PRO A 1 100 ? -12.155 -2.553 41.107 1.00 89.31 100 PRO A N 1
ATOM 817 C CA . PRO A 1 100 ? -12.842 -3.058 39.927 1.00 89.31 100 PRO A CA 1
ATOM 818 C C . PRO A 1 100 ? -12.206 -2.591 38.616 1.00 89.31 100 PRO A C 1
ATOM 820 O O . PRO A 1 100 ? -11.699 -1.471 38.522 1.00 89.31 100 PRO A O 1
ATOM 823 N N . PHE A 1 101 ? -12.281 -3.452 37.599 1.00 83.75 101 PHE A N 1
ATOM 824 C CA . PHE A 1 101 ? -11.973 -3.095 36.218 1.00 83.75 101 PHE A CA 1
ATOM 825 C C . PHE A 1 101 ? -13.241 -2.713 35.474 1.00 83.75 101 PHE A C 1
ATOM 827 O O . PHE A 1 101 ? -14.055 -3.567 35.125 1.00 83.75 101 PHE A O 1
ATOM 834 N N . GLU A 1 102 ? -13.368 -1.426 35.201 1.00 83.88 102 GLU A N 1
ATOM 835 C CA . GLU A 1 102 ? -14.351 -0.875 34.280 1.00 83.88 102 GLU A CA 1
ATOM 836 C C . GLU A 1 102 ? -13.957 -1.209 32.832 1.00 83.88 102 GLU A C 1
ATOM 838 O O . GLU A 1 102 ? -12.778 -1.175 32.493 1.00 83.88 102 GLU A O 1
ATOM 843 N N . PHE A 1 103 ? -14.920 -1.559 31.976 1.00 81.75 103 PHE A N 1
ATOM 844 C CA . PHE A 1 103 ? -14.717 -1.822 30.541 1.00 81.75 103 PHE A CA 1
ATOM 845 C C . PHE A 1 103 ? -13.738 -2.956 30.189 1.00 81.75 103 PHE A C 1
ATOM 847 O O . PHE A 1 103 ? -13.131 -2.962 29.113 1.00 81.75 103 PHE A O 1
ATOM 854 N N . ALA A 1 104 ? -13.590 -3.957 31.055 1.00 84.94 104 ALA A N 1
ATOM 855 C CA . ALA A 1 104 ? -12.906 -5.189 30.685 1.00 84.94 104 ALA A CA 1
ATOM 856 C C . ALA A 1 104 ? -13.695 -5.919 29.599 1.00 84.94 104 ALA A C 1
ATOM 858 O O . ALA A 1 104 ? -14.904 -6.088 29.706 1.00 84.94 104 ALA A O 1
ATOM 859 N N . ASN A 1 105 ? -13.005 -6.352 28.544 1.00 87.06 105 ASN A N 1
ATOM 860 C CA . ASN A 1 105 ? -13.615 -7.072 27.434 1.00 87.06 105 ASN A CA 1
ATOM 861 C C . ASN A 1 105 ? -13.769 -8.544 27.802 1.00 87.06 105 ASN A C 1
ATOM 863 O O . ASN A 1 105 ? -12.765 -9.215 28.059 1.00 87.06 105 ASN A O 1
ATOM 867 N N . ILE A 1 106 ? -14.992 -9.065 27.733 1.00 90.50 106 ILE A N 1
ATOM 868 C CA . ILE A 1 106 ? -15.302 -10.476 27.960 1.00 90.50 106 ILE A CA 1
ATOM 869 C C . ILE A 1 106 ? -15.861 -11.074 26.670 1.00 90.50 106 ILE A C 1
ATOM 871 O O . ILE A 1 106 ? -16.797 -10.559 26.060 1.00 90.50 106 ILE A O 1
ATOM 875 N N . THR A 1 107 ? -15.273 -12.179 26.224 1.00 89.50 107 THR A N 1
ATOM 876 C CA . THR A 1 107 ? -15.737 -12.939 25.059 1.00 89.50 107 THR A CA 1
ATOM 877 C C . THR A 1 107 ? -16.003 -14.379 25.468 1.00 89.50 107 THR A C 1
ATOM 879 O O . THR A 1 107 ? -15.099 -15.043 25.966 1.00 89.50 107 THR A O 1
ATOM 882 N N . LEU A 1 108 ? -17.210 -14.876 25.209 1.00 87.06 108 LEU A N 1
ATOM 883 C CA . LEU A 1 108 ? -17.559 -16.285 25.365 1.00 87.06 108 LEU A CA 1
ATOM 884 C C . LEU A 1 108 ? -17.341 -17.003 24.033 1.00 87.06 108 LEU A C 1
ATOM 886 O O . LEU A 1 108 ? -17.816 -16.550 22.988 1.00 87.06 108 LEU A O 1
ATOM 890 N N . ARG A 1 109 ? -16.602 -18.110 24.060 1.00 88.12 109 ARG A N 1
ATOM 891 C CA . ARG A 1 109 ? -16.227 -18.886 22.876 1.00 88.12 109 ARG A CA 1
ATOM 892 C C . ARG A 1 109 ? -16.659 -20.337 22.974 1.00 88.12 109 ARG A C 1
ATOM 894 O O . ARG A 1 109 ? -16.725 -20.907 24.064 1.00 88.12 109 ARG A O 1
ATOM 901 N N . SER A 1 110 ? -16.898 -20.930 21.813 1.00 84.62 110 SER A N 1
ATOM 902 C CA . SER A 1 110 ? -17.093 -22.368 21.667 1.00 84.62 110 SER A CA 1
ATOM 903 C C . SER A 1 110 ? -15.811 -23.116 22.023 1.00 84.62 110 SER A C 1
ATOM 905 O O . SER A 1 110 ? -14.717 -22.729 21.610 1.00 84.62 110 SER A O 1
ATOM 907 N N . LEU A 1 111 ? -15.951 -24.210 22.773 1.00 84.50 111 LEU A N 1
ATOM 908 C CA . LEU A 1 111 ? -14.837 -25.104 23.102 1.00 84.50 111 LEU A CA 1
ATOM 909 C C . LEU A 1 111 ? -14.386 -25.961 21.912 1.00 84.50 111 LEU A C 1
ATOM 911 O O . LEU A 1 111 ? -13.290 -26.508 21.957 1.00 84.50 111 LEU A O 1
ATOM 915 N N . GLN A 1 112 ? -15.218 -26.105 20.876 1.00 77.88 112 GLN A N 1
ATOM 916 C CA . GLN A 1 112 ? -14.928 -26.985 19.741 1.00 77.88 112 GLN A CA 1
ATOM 917 C C . GLN A 1 112 ? -14.033 -26.309 18.699 1.00 77.88 112 GLN A C 1
ATOM 919 O O . GLN A 1 112 ? -13.055 -26.895 18.251 1.00 77.88 112 GLN A O 1
ATOM 924 N N . ASP A 1 113 ? -14.360 -25.072 18.323 1.00 80.69 113 ASP A N 1
ATOM 925 C CA . ASP A 1 113 ? -13.744 -24.372 17.188 1.00 80.69 113 ASP A CA 1
ATOM 926 C C . ASP A 1 113 ? -13.247 -22.959 17.539 1.00 80.69 113 ASP A C 1
ATOM 928 O O . ASP A 1 113 ? -12.791 -22.219 16.668 1.00 80.69 113 ASP A O 1
ATOM 932 N N . SER A 1 114 ? -13.313 -22.565 18.817 1.00 77.31 114 SER A N 1
ATOM 933 C CA . SER A 1 114 ? -12.942 -21.224 19.297 1.00 77.31 114 SER A CA 1
ATOM 934 C C . SER A 1 114 ? -13.736 -20.067 18.667 1.00 77.31 114 SER A C 1
ATOM 936 O O . SER A 1 114 ? -13.345 -18.902 18.824 1.00 77.31 114 SER A O 1
ATOM 938 N N . SER A 1 115 ? -14.849 -20.352 17.981 1.00 75.44 115 SER A N 1
ATOM 939 C CA . SER A 1 115 ? -15.758 -19.331 17.455 1.00 75.44 115 SER A CA 1
ATOM 940 C C . SER A 1 115 ? -16.364 -18.504 18.591 1.00 75.44 115 SER A C 1
ATOM 942 O O . SER A 1 115 ? -16.493 -18.961 19.729 1.00 75.44 115 SER A O 1
ATOM 944 N N . ILE A 1 116 ? -16.688 -17.242 18.309 1.00 81.75 116 ILE A N 1
ATOM 945 C CA . ILE A 1 116 ? -17.259 -16.340 19.311 1.00 81.75 116 ILE A CA 1
ATOM 946 C C . ILE A 1 116 ? -18.767 -16.567 19.377 1.00 81.75 116 ILE A C 1
ATOM 948 O O . ILE A 1 116 ? -19.448 -16.379 18.375 1.00 81.75 116 ILE A O 1
ATOM 952 N N . ILE A 1 117 ? -19.262 -16.917 20.564 1.00 83.88 117 ILE A N 1
ATOM 953 C CA . ILE A 1 117 ? -20.686 -17.137 20.836 1.00 83.88 117 ILE A CA 1
ATOM 954 C C . ILE A 1 117 ? -21.340 -15.826 21.275 1.00 83.88 117 ILE A C 1
ATOM 956 O O . ILE A 1 117 ? -22.360 -15.426 20.729 1.00 83.88 117 ILE A O 1
ATOM 960 N N . ALA A 1 118 ? -20.735 -15.149 22.252 1.00 81.56 118 ALA A N 1
ATOM 961 C CA . ALA A 1 118 ? -21.263 -13.918 22.830 1.00 81.56 118 ALA A CA 1
ATOM 962 C C . ALA A 1 118 ? -20.132 -13.019 23.341 1.00 81.56 118 ALA A C 1
ATOM 964 O O . ALA A 1 118 ? -18.987 -13.455 23.514 1.00 81.56 118 ALA A O 1
ATOM 965 N N . LYS A 1 119 ? -20.442 -11.743 23.567 1.00 83.94 119 LYS A N 1
ATOM 966 C CA . LYS A 1 119 ? -19.496 -10.735 24.056 1.00 83.94 119 LYS A CA 1
ATOM 967 C C . LYS A 1 119 ? -20.196 -9.782 25.011 1.00 83.94 119 LYS A C 1
ATOM 969 O O . LYS A 1 119 ? -21.368 -9.475 24.822 1.00 83.94 119 LYS A O 1
ATOM 974 N N . GLY A 1 120 ? -19.433 -9.252 25.954 1.00 82.50 120 GLY A N 1
ATOM 975 C CA . GLY A 1 120 ? -19.864 -8.173 26.828 1.00 82.50 120 GLY A CA 1
ATOM 976 C C . GLY A 1 120 ? -18.678 -7.423 27.410 1.00 82.50 120 GLY A C 1
ATOM 977 O O . GLY A 1 120 ? -17.517 -7.757 27.149 1.00 82.50 120 GLY A O 1
ATOM 978 N N . VAL A 1 121 ? -18.991 -6.403 28.196 1.00 84.25 121 VAL A N 1
ATOM 979 C CA . VAL A 1 121 ? -18.019 -5.594 28.930 1.00 84.25 121 VAL A CA 1
ATOM 980 C C . VAL A 1 121 ? -18.416 -5.513 30.401 1.00 84.25 121 VAL A C 1
ATOM 982 O O . VAL A 1 121 ? -19.587 -5.707 30.733 1.00 84.25 121 VAL A O 1
ATOM 985 N N . SER A 1 122 ? -17.454 -5.255 31.284 1.00 83.62 122 SER A N 1
ATOM 986 C CA . SER A 1 122 ? -17.752 -4.928 32.680 1.00 83.62 122 SER A CA 1
ATOM 987 C C . SER A 1 122 ? -18.142 -3.460 32.860 1.00 83.62 122 SER A C 1
ATOM 989 O O . SER A 1 122 ? -17.666 -2.579 32.143 1.00 83.62 122 SER A O 1
ATOM 991 N N . ASN A 1 123 ? -18.995 -3.199 33.848 1.00 81.31 123 ASN A N 1
ATOM 992 C CA . ASN A 1 123 ? -19.403 -1.858 34.264 1.00 81.31 123 ASN A CA 1
ATOM 993 C C . ASN A 1 123 ? -18.381 -1.191 35.211 1.00 81.31 123 ASN A C 1
ATOM 995 O O . ASN A 1 123 ? -17.364 -1.791 35.559 1.00 81.31 123 ASN A O 1
ATOM 999 N N . GLU A 1 124 ? -18.688 0.020 35.689 1.00 80.25 124 GLU A N 1
ATOM 1000 C CA . GLU A 1 124 ? -17.878 0.820 36.636 1.00 80.25 124 GLU A CA 1
ATOM 1001 C C . GLU A 1 124 ? -17.463 0.063 37.914 1.00 80.25 124 GLU A C 1
ATOM 1003 O O . GLU A 1 124 ? -16.388 0.286 38.469 1.00 80.25 124 GLU A O 1
ATOM 1008 N N . ASN A 1 125 ? -18.290 -0.881 38.371 1.00 83.69 125 ASN A N 1
ATOM 1009 C CA . ASN A 1 125 ? -18.037 -1.703 39.558 1.00 83.69 125 ASN A CA 1
ATOM 1010 C C . ASN A 1 125 ? -17.398 -3.068 39.233 1.00 83.69 125 ASN A C 1
ATOM 1012 O O . ASN A 1 125 ? -17.211 -3.900 40.132 1.00 83.69 125 ASN A O 1
ATOM 1016 N N . GLY A 1 126 ? -17.039 -3.296 37.968 1.00 84.56 126 GLY A N 1
ATOM 1017 C CA . GLY A 1 126 ? -16.407 -4.511 37.469 1.00 84.56 126 GLY A CA 1
ATOM 1018 C C . GLY A 1 126 ? -17.379 -5.652 37.179 1.00 84.56 126 GLY A C 1
ATOM 1019 O O . GLY A 1 126 ? -16.930 -6.726 36.788 1.00 84.56 126 GLY A O 1
ATOM 1020 N N . PHE A 1 127 ? -18.687 -5.461 37.361 1.00 89.12 127 PHE A N 1
ATOM 1021 C CA . PHE A 1 127 ? -19.683 -6.501 37.109 1.00 89.12 127 PHE A CA 1
ATOM 1022 C C . PHE A 1 127 ? -19.996 -6.626 35.623 1.00 89.12 127 PHE A C 1
ATOM 1024 O O . PHE A 1 127 ? -20.055 -5.627 34.909 1.00 89.12 127 PHE A O 1
ATOM 1031 N N . PHE A 1 128 ? -20.246 -7.849 35.169 1.00 88.06 128 PHE A N 1
ATOM 1032 C CA . PHE A 1 128 ? -20.694 -8.132 33.810 1.00 88.06 128 PHE A CA 1
ATOM 1033 C C . PHE A 1 128 ? -21.807 -9.177 33.813 1.00 88.06 128 PHE A C 1
ATOM 1035 O O . PHE A 1 128 ? -21.866 -10.032 34.698 1.00 88.06 128 PHE A O 1
ATOM 1042 N N . VAL A 1 129 ? -22.659 -9.118 32.789 1.00 89.44 129 VAL A N 1
ATOM 1043 C CA . VAL A 1 129 ? -23.699 -10.111 32.497 1.00 89.44 129 VAL A CA 1
ATOM 1044 C C . VAL A 1 129 ? -23.763 -10.297 30.986 1.00 89.44 129 VAL A C 1
ATOM 1046 O O . VAL A 1 129 ? -23.889 -9.321 30.247 1.00 89.44 129 VAL A O 1
ATOM 1049 N N . ILE A 1 130 ? -23.639 -11.539 30.524 1.00 87.25 130 ILE A N 1
ATOM 1050 C CA . ILE A 1 130 ? -23.593 -11.885 29.100 1.00 87.25 130 ILE A CA 1
ATOM 1051 C C . ILE A 1 130 ? -24.603 -12.999 28.826 1.00 87.25 130 ILE A C 1
ATOM 1053 O O . ILE A 1 130 ? -24.364 -14.146 29.227 1.00 87.25 130 ILE A O 1
ATOM 1057 N N . PRO A 1 131 ? -25.718 -12.690 28.144 1.00 86.56 131 PRO A N 1
ATOM 1058 C CA . PRO A 1 131 ? -26.638 -13.700 27.639 1.00 86.56 131 PRO A CA 1
ATOM 1059 C C . PRO A 1 131 ? -25.935 -14.660 26.668 1.00 86.56 131 PRO A C 1
ATOM 1061 O O . PRO A 1 131 ? -25.125 -14.256 25.833 1.00 86.56 131 PRO A O 1
ATOM 1064 N N . CYS A 1 132 ? -26.208 -15.955 26.797 1.00 84.56 132 CYS A N 1
ATOM 1065 C CA . CYS A 1 132 ? -25.564 -17.015 26.034 1.00 84.56 132 CYS A CA 1
ATOM 1066 C C . CYS A 1 132 ? -26.498 -18.221 25.867 1.00 84.56 132 CYS A C 1
ATOM 1068 O O . CYS A 1 132 ? -27.189 -18.631 26.796 1.00 84.56 132 CYS A O 1
ATOM 1070 N N . ASN A 1 133 ? -26.468 -18.846 24.690 1.00 84.19 133 ASN A N 1
ATOM 1071 C CA . ASN A 1 133 ? -27.261 -20.045 24.392 1.00 84.19 133 ASN A CA 1
ATOM 1072 C C . ASN A 1 133 ? -26.508 -21.366 24.627 1.00 84.19 133 ASN A C 1
ATOM 1074 O O . ASN A 1 133 ? -27.075 -22.441 24.452 1.00 84.19 133 ASN A O 1
ATOM 1078 N N . ALA A 1 134 ? -25.247 -21.305 25.062 1.00 84.94 134 ALA A N 1
ATOM 1079 C CA . ALA A 1 134 ? -24.435 -22.473 25.389 1.00 84.94 134 ALA A CA 1
ATOM 1080 C C . ALA A 1 134 ? -24.289 -22.637 26.909 1.00 84.94 134 ALA A C 1
ATOM 1082 O O . ALA A 1 134 ? -24.111 -21.658 27.626 1.00 84.94 134 ALA A O 1
ATOM 1083 N N . THR A 1 135 ? -24.332 -23.881 27.394 1.00 83.38 135 THR A N 1
ATOM 1084 C CA . THR A 1 135 ? -24.175 -24.231 28.822 1.00 83.38 135 THR A CA 1
ATOM 1085 C C . THR A 1 135 ? -22.718 -24.391 29.254 1.00 83.38 135 THR A C 1
ATOM 1087 O O . THR A 1 135 ? -22.411 -24.358 30.446 1.00 83.38 135 THR A O 1
ATOM 1090 N N . LYS A 1 136 ? -21.805 -24.577 28.295 1.00 87.94 136 LYS A N 1
ATOM 1091 C CA . LYS A 1 136 ? -20.371 -24.728 28.536 1.00 87.94 136 LYS A CA 1
ATOM 1092 C C . LYS A 1 136 ? -19.587 -23.924 27.509 1.00 87.94 136 LYS A C 1
ATOM 1094 O O . LYS A 1 136 ? -19.700 -24.175 26.310 1.00 87.94 136 LYS A O 1
ATOM 1099 N N . VAL A 1 137 ? -18.790 -22.971 27.979 1.00 90.00 137 VAL A N 1
ATOM 1100 C CA . VAL A 1 137 ? -18.078 -22.006 27.127 1.00 90.00 137 VAL A CA 1
ATOM 1101 C C . VAL A 1 137 ? -16.661 -21.761 27.629 1.00 90.00 137 VAL A C 1
ATOM 1103 O O . VAL A 1 137 ? -16.356 -21.988 28.799 1.00 90.00 137 VAL A O 1
ATOM 1106 N N . MET A 1 138 ? -15.790 -21.272 26.750 1.00 90.38 138 MET A N 1
ATOM 1107 C CA . MET A 1 138 ? -14.512 -20.681 27.138 1.00 90.38 138 MET A CA 1
ATOM 1108 C C . MET A 1 138 ? -14.670 -19.168 27.249 1.00 90.38 138 MET A C 1
ATOM 1110 O O . MET A 1 138 ? -14.872 -18.488 26.242 1.00 90.38 138 MET A O 1
ATOM 1114 N N . ALA A 1 139 ? -14.584 -18.639 28.464 1.00 90.94 139 ALA A N 1
ATOM 1115 C CA . ALA A 1 139 ? -14.556 -17.207 28.692 1.00 90.94 139 ALA A CA 1
ATOM 1116 C C . ALA A 1 139 ? -13.128 -16.684 28.530 1.00 90.94 139 ALA A C 1
ATOM 1118 O O . ALA A 1 139 ? -12.194 -17.203 29.138 1.00 90.94 139 ALA A O 1
ATOM 1119 N N . ARG A 1 140 ? -12.971 -15.638 27.719 1.00 92.56 140 ARG A N 1
ATOM 1120 C CA . ARG A 1 140 ? -11.730 -14.887 27.534 1.00 92.56 140 ARG A CA 1
ATOM 1121 C C . ARG A 1 140 ? -11.937 -13.461 28.018 1.00 92.56 140 ARG A C 1
ATOM 1123 O O . ARG A 1 140 ? -12.727 -12.730 27.419 1.00 92.56 140 ARG A O 1
ATOM 1130 N N . ILE A 1 141 ? -11.213 -13.071 29.060 1.00 91.69 141 ILE A N 1
ATOM 1131 C CA . ILE A 1 141 ? -11.292 -11.752 29.691 1.00 91.69 141 ILE A CA 1
ATOM 1132 C C . ILE A 1 141 ? -9.991 -11.002 29.422 1.00 91.69 141 ILE A C 1
ATOM 1134 O O . ILE A 1 141 ? -8.903 -11.517 29.677 1.00 91.69 141 ILE A O 1
ATOM 1138 N N . SER A 1 142 ? -10.092 -9.785 28.890 1.00 87.94 142 SER A N 1
ATOM 1139 C CA . SER A 1 142 ? -8.932 -8.969 28.523 1.00 87.94 142 SER A CA 1
ATOM 1140 C C . SER A 1 142 ? -9.119 -7.503 28.898 1.00 87.94 142 SER A C 1
ATOM 1142 O O . SER A 1 142 ? -10.196 -6.936 28.718 1.00 87.94 142 SER A O 1
ATOM 1144 N N . TYR A 1 143 ? -8.043 -6.887 29.383 1.00 84.12 143 TYR A N 1
ATOM 1145 C CA . TYR A 1 143 ? -7.983 -5.468 29.716 1.00 84.12 143 TYR A CA 1
ATOM 1146 C C . TYR A 1 143 ? -6.593 -4.915 29.386 1.00 84.12 143 TYR A C 1
ATOM 1148 O O . TYR A 1 143 ? -5.591 -5.627 29.488 1.00 84.12 143 TYR A O 1
ATOM 1156 N N . VAL A 1 144 ? -6.523 -3.663 28.931 1.00 78.25 144 VAL A N 1
ATOM 1157 C CA . VAL A 1 144 ? -5.275 -3.065 28.433 1.00 78.25 144 VAL A CA 1
ATOM 1158 C C . VAL A 1 144 ? -4.232 -3.007 29.551 1.00 78.25 144 VAL A C 1
ATOM 1160 O O . VAL A 1 144 ? -4.493 -2.466 30.619 1.00 78.25 144 VAL A O 1
ATOM 1163 N N . GLY A 1 145 ? -3.041 -3.559 29.296 1.00 74.00 145 GLY A N 1
ATOM 1164 C CA . GLY A 1 145 ? -1.946 -3.621 30.274 1.00 74.00 145 GLY A CA 1
ATOM 1165 C C . GLY A 1 145 ? -1.999 -4.819 31.233 1.00 74.00 145 GLY A C 1
ATOM 1166 O O . GLY A 1 145 ? -1.114 -4.948 32.076 1.00 74.00 145 GLY A O 1
ATOM 1167 N N . TYR A 1 146 ? -2.979 -5.719 31.093 1.00 86.25 146 TYR A N 1
ATOM 1168 C CA . TYR A 1 146 ? -3.165 -6.892 31.957 1.00 86.25 146 TYR A CA 1
ATOM 1169 C C . TYR A 1 146 ? -3.086 -8.202 31.171 1.00 86.25 146 TYR A C 1
ATOM 1171 O O . TYR A 1 146 ? -3.289 -8.241 29.954 1.00 86.25 146 TYR A O 1
ATOM 1179 N N . GLN A 1 147 ? -2.739 -9.288 31.861 1.00 84.12 147 GLN A N 1
ATOM 1180 C CA . GLN A 1 147 ? -2.722 -10.623 31.274 1.00 84.12 147 GLN A CA 1
ATOM 1181 C C . GLN A 1 147 ? -4.153 -11.065 30.955 1.00 84.12 147 GLN A C 1
ATOM 1183 O O . GLN A 1 147 ? -5.070 -10.876 31.750 1.00 84.12 147 GLN A O 1
ATOM 1188 N N . THR A 1 148 ? -4.346 -11.641 29.767 1.00 87.56 148 THR A N 1
ATOM 1189 C CA . THR A 1 148 ? -5.646 -12.199 29.376 1.00 87.56 148 THR A CA 1
ATOM 1190 C C . THR A 1 148 ? -5.905 -13.473 30.172 1.00 87.56 148 THR A C 1
ATOM 1192 O O . THR A 1 148 ? -5.068 -14.373 30.160 1.00 87.56 148 THR A O 1
ATOM 1195 N N . VAL A 1 149 ? -7.067 -13.559 30.814 1.00 89.00 149 VAL A N 1
ATOM 1196 C CA . VAL A 1 149 ? -7.522 -14.764 31.516 1.00 89.00 149 VAL A CA 1
ATOM 1197 C C . VAL A 1 149 ? -8.422 -15.560 30.580 1.00 89.00 149 VAL A C 1
ATOM 1199 O O . VAL A 1 149 ? -9.372 -15.015 30.014 1.00 89.00 149 VAL A O 1
ATOM 1202 N N . GLU A 1 150 ? -8.126 -16.846 30.415 1.00 90.31 150 GLU A N 1
ATOM 1203 C CA . GLU A 1 150 ? -8.977 -17.796 29.700 1.00 90.31 150 GLU A CA 1
ATOM 1204 C C . GLU A 1 150 ? -9.396 -18.908 30.660 1.00 90.31 150 GLU A C 1
ATOM 1206 O O . GLU A 1 150 ? -8.555 -19.530 31.306 1.00 90.31 150 GLU A O 1
ATOM 1211 N N . MET A 1 151 ? -10.702 -19.141 30.784 1.00 89.06 151 MET A N 1
ATOM 1212 C CA . MET A 1 151 ? -11.247 -20.143 31.697 1.00 89.06 151 MET A CA 1
ATOM 1213 C C . MET A 1 151 ? -12.455 -20.852 31.092 1.00 89.06 151 MET A C 1
ATOM 1215 O O . MET A 1 151 ? -13.251 -20.262 30.362 1.00 89.06 151 MET A O 1
ATOM 1219 N N . VAL A 1 152 ? -12.593 -22.141 31.398 1.00 90.06 152 VAL A N 1
ATOM 1220 C CA . VAL A 1 152 ? -13.751 -22.936 30.982 1.00 90.06 152 VAL A CA 1
ATOM 1221 C C . VAL A 1 152 ? -14.859 -22.766 32.013 1.00 90.06 152 VAL A C 1
ATOM 1223 O O . VAL A 1 152 ? -14.715 -23.169 33.165 1.00 90.06 152 VAL A O 1
ATOM 1226 N N . CYS A 1 153 ? -15.985 -22.205 31.588 1.00 86.75 153 CYS A N 1
ATOM 1227 C CA . CYS A 1 153 ? -17.137 -21.940 32.436 1.00 86.75 153 CYS A CA 1
ATOM 1228 C C . CYS A 1 153 ? -18.225 -22.971 32.148 1.00 86.75 153 CYS A C 1
ATOM 1230 O O . CYS A 1 153 ? -18.772 -23.025 31.046 1.00 86.75 153 CYS A O 1
ATOM 1232 N N . SER A 1 154 ? -18.534 -23.787 33.156 1.00 82.75 154 SER A N 1
ATOM 1233 C CA . SER A 1 154 ? -19.659 -24.739 33.126 1.00 82.75 154 SER A CA 1
ATOM 1234 C C . SER A 1 154 ? -20.829 -24.289 34.013 1.00 82.75 154 SER A C 1
ATOM 1236 O O . SER A 1 154 ? -21.868 -24.937 34.031 1.00 82.75 154 SER A O 1
ATOM 1238 N N . HIS A 1 155 ? -20.659 -23.176 34.735 1.00 84.88 155 HIS A N 1
ATOM 1239 C CA . HIS A 1 155 ? -21.672 -22.541 35.575 1.00 84.88 155 HIS A CA 1
ATOM 1240 C C . HIS A 1 155 ? -21.882 -21.097 35.114 1.00 84.88 155 HIS A C 1
ATOM 1242 O O . HIS A 1 155 ? -20.955 -20.469 34.601 1.00 84.88 155 HIS A O 1
ATOM 1248 N N . GLN A 1 156 ? -23.104 -20.597 35.298 1.00 84.19 156 GLN A N 1
ATOM 1249 C CA . GLN A 1 156 ? -23.507 -19.235 34.937 1.00 84.19 156 GLN A CA 1
ATOM 1250 C C . GLN A 1 156 ? -22.828 -18.171 35.807 1.00 84.19 156 GLN A C 1
ATOM 1252 O O . GLN A 1 156 ? -22.494 -17.099 35.317 1.00 84.19 156 GLN A O 1
ATOM 1257 N N . ASP A 1 157 ? -22.577 -18.467 37.080 1.00 88.94 157 ASP A N 1
ATOM 1258 C CA . ASP A 1 157 ? -21.801 -17.583 37.945 1.00 88.94 157 ASP A CA 1
ATOM 1259 C C . ASP A 1 157 ? -20.305 -17.900 37.818 1.00 88.94 157 ASP A C 1
ATOM 1261 O O . ASP A 1 157 ? -19.856 -19.013 38.106 1.00 88.94 157 ASP A O 1
ATOM 1265 N N . MET A 1 158 ? -19.545 -16.921 37.338 1.00 88.38 158 MET A N 1
ATOM 1266 C CA . MET A 1 158 ? -18.093 -16.967 37.185 1.00 88.38 158 MET A CA 1
ATOM 1267 C C . MET A 1 158 ? -17.361 -16.430 38.421 1.00 88.38 158 MET A C 1
ATOM 1269 O O . MET A 1 158 ? -16.134 -16.514 38.481 1.00 88.38 158 MET A O 1
ATOM 1273 N N . GLY A 1 159 ? -18.087 -15.881 39.398 1.00 89.06 159 GLY A N 1
ATOM 1274 C CA . GLY A 1 159 ? -17.526 -15.277 40.596 1.00 89.06 159 GLY A CA 1
ATOM 1275 C C . GLY A 1 159 ? -16.652 -14.056 40.303 1.00 89.06 159 GLY A C 1
ATOM 1276 O O . GLY A 1 159 ? -16.858 -13.316 39.334 1.00 89.06 159 GLY A O 1
ATOM 1277 N N . THR A 1 160 ? -15.667 -13.836 41.174 1.00 91.06 160 THR A N 1
ATOM 1278 C CA . THR A 1 160 ? -14.702 -12.739 41.052 1.00 91.06 160 THR A CA 1
ATOM 1279 C C . THR A 1 160 ? -13.453 -13.208 40.306 1.00 91.06 160 THR A C 1
ATOM 1281 O O . THR A 1 160 ? -12.744 -14.101 40.766 1.00 91.06 160 THR A O 1
ATOM 1284 N N . VAL A 1 161 ? -13.160 -12.577 39.171 1.00 91.31 161 VAL A N 1
ATOM 1285 C CA . VAL A 1 161 ? -11.973 -12.826 38.350 1.00 91.31 161 VAL A CA 1
ATOM 1286 C C . VAL A 1 161 ? -10.933 -11.743 38.617 1.00 91.31 161 VAL A C 1
ATOM 1288 O O . VAL A 1 161 ? -11.194 -10.553 38.432 1.00 91.31 161 VAL A O 1
ATOM 1291 N N . HIS A 1 162 ? -9.735 -12.164 39.017 1.00 91.38 162 HIS A N 1
ATOM 1292 C CA . HIS A 1 162 ? -8.609 -11.267 39.260 1.00 91.38 162 HIS A CA 1
ATOM 1293 C C . HIS A 1 162 ? -7.741 -11.134 38.004 1.00 91.38 162 HIS A C 1
ATOM 1295 O O . HIS A 1 162 ? -7.301 -12.141 37.445 1.00 91.38 162 HIS A O 1
ATOM 1301 N N . LEU A 1 163 ? -7.474 -9.901 37.566 1.00 87.19 163 LEU A N 1
ATOM 1302 C CA . LEU A 1 163 ? -6.528 -9.630 36.481 1.00 87.19 163 LEU A CA 1
ATOM 1303 C C . LEU A 1 163 ? -5.161 -9.235 37.036 1.00 87.19 163 LEU A C 1
ATOM 1305 O O . LEU A 1 163 ? -5.042 -8.332 37.864 1.00 87.19 163 LEU A O 1
ATOM 1309 N N . LEU A 1 164 ? -4.117 -9.877 36.513 1.00 86.00 164 LEU A N 1
ATOM 1310 C CA . LEU A 1 164 ? -2.728 -9.587 36.862 1.00 86.00 164 LEU A CA 1
ATOM 1311 C C . LEU A 1 164 ? -2.094 -8.639 35.834 1.00 86.00 164 LEU A C 1
ATOM 1313 O O . LEU A 1 164 ? -2.318 -8.820 34.630 1.00 86.00 164 LEU A O 1
ATOM 1317 N N . PRO A 1 165 ? -1.288 -7.645 36.255 1.00 81.31 165 PRO A N 1
ATOM 1318 C CA . PRO A 1 165 ? -0.561 -6.781 35.331 1.00 81.31 165 PRO A CA 1
ATOM 1319 C C . PRO A 1 165 ? 0.316 -7.594 34.375 1.00 81.31 165 PRO A C 1
ATOM 1321 O O . PRO A 1 165 ? 1.066 -8.486 34.781 1.00 81.31 165 PRO A O 1
ATOM 1324 N N . SER A 1 166 ? 0.255 -7.275 33.086 1.00 74.62 166 SER A N 1
ATOM 1325 C CA . SER A 1 166 ? 1.099 -7.928 32.093 1.00 74.62 166 SER A CA 1
ATOM 1326 C C . SER A 1 166 ? 2.506 -7.342 32.149 1.00 74.62 166 SER A C 1
ATOM 1328 O O . SER A 1 166 ? 2.713 -6.175 31.832 1.00 74.62 166 SER A O 1
ATOM 1330 N N . ARG A 1 167 ? 3.500 -8.161 32.513 1.00 55.62 167 ARG A N 1
ATOM 1331 C CA . ARG A 1 167 ? 4.932 -7.810 32.406 1.00 55.62 167 ARG A CA 1
ATOM 1332 C C . ARG A 1 167 ? 5.490 -7.960 30.982 1.00 55.62 167 ARG A C 1
ATOM 1334 O O . ARG A 1 167 ? 6.696 -7.857 30.782 1.00 55.62 167 ARG A O 1
ATOM 1341 N N . LEU A 1 168 ? 4.634 -8.222 29.994 1.00 49.09 168 LEU A N 1
ATOM 1342 C CA . LEU A 1 168 ? 5.036 -8.315 28.596 1.00 49.09 168 LEU A CA 1
ATOM 1343 C C . LEU A 1 168 ? 5.072 -6.912 27.989 1.00 49.09 168 LEU A C 1
ATOM 1345 O O . LEU A 1 168 ? 4.039 -6.260 27.843 1.00 49.09 168 LEU A O 1
ATOM 1349 N N . THR A 1 169 ? 6.272 -6.476 27.611 1.00 42.03 169 THR A N 1
ATOM 1350 C CA . THR A 1 169 ? 6.520 -5.374 26.677 1.00 42.03 169 THR A CA 1
ATOM 1351 C C . THR A 1 169 ? 5.519 -5.471 25.528 1.00 42.03 169 THR A C 1
ATOM 1353 O O . THR A 1 169 ? 5.420 -6.524 24.898 1.00 42.03 169 THR A O 1
ATOM 1356 N N . LEU A 1 170 ? 4.749 -4.402 25.295 1.00 39.06 170 LEU A N 1
ATOM 1357 C CA . LEU A 1 170 ? 3.700 -4.322 24.275 1.00 39.06 170 LEU A CA 1
ATOM 1358 C C . LEU A 1 170 ? 4.222 -4.814 22.915 1.00 39.06 170 LEU A C 1
ATOM 1360 O O . LEU A 1 170 ? 4.831 -4.060 22.160 1.00 39.06 170 LEU A O 1
ATOM 1364 N N . LYS A 1 171 ? 3.964 -6.082 22.586 1.00 37.38 171 LYS A N 1
ATOM 1365 C CA . LYS A 1 171 ? 3.966 -6.543 21.202 1.00 37.38 171 LYS A CA 1
ATOM 1366 C C . LYS A 1 171 ? 2.608 -6.178 20.626 1.00 37.38 171 LYS A C 1
ATOM 1368 O O . LYS A 1 171 ? 1.577 -6.657 21.085 1.00 37.38 171 LYS A O 1
ATOM 1373 N N . GLU A 1 172 ? 2.680 -5.248 19.686 1.00 37.78 172 GLU A N 1
ATOM 1374 C CA . GLU A 1 172 ? 1.695 -4.833 18.694 1.00 37.78 172 GLU A CA 1
ATOM 1375 C C . GLU A 1 172 ? 0.386 -5.651 18.662 1.00 37.78 172 GLU A C 1
ATOM 1377 O O . GLU A 1 172 ? 0.370 -6.868 18.454 1.00 37.78 172 GLU A O 1
ATOM 1382 N N . VAL A 1 173 ? -0.741 -4.957 18.848 1.00 37.84 173 VAL A N 1
ATOM 1383 C CA . VAL A 1 173 ? -2.093 -5.527 18.781 1.00 37.84 173 VAL A CA 1
ATOM 1384 C C . VAL A 1 173 ? -2.336 -6.083 17.375 1.00 37.84 173 VAL A C 1
ATOM 1386 O O . VAL A 1 173 ? -2.590 -5.342 16.430 1.00 37.84 173 VAL A O 1
ATOM 1389 N N . THR A 1 174 ? -2.271 -7.406 17.224 1.00 36.56 174 THR A N 1
ATOM 1390 C CA . THR A 1 174 ? -2.572 -8.077 15.953 1.00 36.56 174 THR A CA 1
ATOM 1391 C C . THR A 1 174 ? -4.087 -8.222 15.799 1.00 36.56 174 THR A C 1
ATOM 1393 O O . THR A 1 174 ? -4.706 -9.117 16.381 1.00 36.56 174 THR A O 1
ATOM 1396 N N . VAL A 1 175 ? -4.704 -7.345 15.006 1.00 38.94 175 VAL A N 1
ATOM 1397 C CA . VAL A 1 175 ? -6.092 -7.510 14.551 1.00 38.94 175 VAL A CA 1
ATOM 1398 C C . VAL A 1 175 ? -6.122 -8.682 13.568 1.00 38.94 175 VAL A C 1
ATOM 1400 O O . VAL A 1 175 ? -5.549 -8.604 12.484 1.00 38.94 175 VAL A O 1
ATOM 1403 N N . LYS A 1 176 ? -6.785 -9.788 13.928 1.00 36.38 176 LYS A N 1
ATOM 1404 C CA . LYS A 1 176 ? -7.042 -10.898 12.995 1.00 36.38 176 LYS A CA 1
ATOM 1405 C C . LYS A 1 176 ? -8.138 -10.483 12.006 1.00 36.38 176 LYS A C 1
ATOM 1407 O O . LYS A 1 176 ? -9.307 -10.802 12.204 1.00 36.38 176 LYS A O 1
ATOM 1412 N N . ALA A 1 177 ? -7.774 -9.725 10.976 1.00 38.69 177 ALA A N 1
ATOM 1413 C CA . ALA A 1 177 ? -8.650 -9.470 9.839 1.00 38.69 177 ALA A CA 1
ATOM 1414 C C . ALA A 1 177 ? -8.705 -10.716 8.932 1.00 38.69 177 ALA A C 1
ATOM 1416 O O . ALA A 1 177 ? -7.721 -11.450 8.821 1.00 38.69 177 ALA A O 1
ATOM 1417 N N . ARG A 1 178 ? -9.859 -10.990 8.304 1.00 41.94 178 ARG A N 1
ATOM 1418 C CA . ARG A 1 178 ? -9.977 -12.079 7.319 1.00 41.94 178 ARG A CA 1
ATOM 1419 C C . ARG A 1 178 ? -9.042 -11.776 6.142 1.00 41.94 178 ARG A C 1
ATOM 1421 O O . ARG A 1 178 ? -9.115 -10.692 5.578 1.00 41.94 178 ARG A O 1
ATOM 1428 N N . GLN A 1 179 ? -8.177 -12.730 5.795 1.00 51.09 179 GLN A N 1
ATOM 1429 C CA . GLN A 1 179 ? -7.087 -12.558 4.819 1.00 51.09 179 GLN A CA 1
ATOM 1430 C C . GLN A 1 179 ? -7.588 -12.244 3.400 1.00 51.09 179 GLN A C 1
ATOM 1432 O O . GLN A 1 179 ? -6.931 -11.508 2.665 1.00 51.09 179 GLN A O 1
ATOM 1437 N N . LYS A 1 180 ? -8.775 -12.757 3.052 1.00 43.00 180 LYS A N 1
ATOM 1438 C CA . LYS A 1 180 ? -9.507 -12.454 1.822 1.00 43.00 180 LYS A CA 1
ATOM 1439 C C . LYS A 1 180 ? -10.960 -12.130 2.166 1.00 43.00 180 LYS A C 1
ATOM 1441 O O . LYS A 1 180 ? -11.620 -12.911 2.857 1.00 43.00 180 LYS A O 1
ATOM 1446 N N . ILE A 1 181 ? -11.457 -10.991 1.693 1.00 53.16 181 ILE A N 1
ATOM 1447 C CA . ILE A 1 181 ? -12.882 -10.647 1.727 1.00 53.16 181 ILE A CA 1
ATOM 1448 C C . ILE A 1 181 ? -13.331 -10.531 0.275 1.00 53.16 181 ILE A C 1
ATOM 1450 O O . ILE A 1 181 ? -12.955 -9.583 -0.411 1.00 53.16 181 ILE A O 1
ATOM 1454 N N . HIS A 1 182 ? -14.120 -11.500 -0.183 1.00 46.72 182 HIS A N 1
ATOM 1455 C CA . HIS A 1 182 ? -14.803 -11.390 -1.465 1.00 46.72 182 HIS A CA 1
ATOM 1456 C C . HIS A 1 182 ? -15.989 -10.440 -1.278 1.00 46.72 182 HIS A C 1
ATOM 1458 O O . HIS A 1 182 ? -16.900 -10.733 -0.499 1.00 46.72 182 HIS A O 1
ATOM 1464 N N . LYS A 1 183 ? -15.950 -9.273 -1.921 1.00 47.62 183 LYS A N 1
ATOM 1465 C CA . LYS A 1 183 ? -17.123 -8.412 -2.083 1.00 47.62 183 LYS A CA 1
ATOM 1466 C C . LYS A 1 183 ? -17.659 -8.614 -3.494 1.00 47.62 183 LYS A C 1
ATOM 1468 O O . LYS A 1 183 ? -16.885 -8.904 -4.396 1.00 47.62 183 LYS A O 1
ATOM 1473 N N . ILE A 1 184 ? -18.964 -8.409 -3.663 1.00 43.38 184 ILE A N 1
ATOM 1474 C CA . ILE A 1 184 ? -19.691 -8.592 -4.931 1.00 43.38 184 ILE A CA 1
ATOM 1475 C C . ILE A 1 184 ? -18.998 -7.876 -6.113 1.00 43.38 184 ILE A C 1
ATOM 1477 O O . ILE A 1 184 ? -19.028 -8.403 -7.217 1.00 43.38 184 ILE A O 1
ATOM 1481 N N . ASP A 1 185 ? -18.279 -6.772 -5.859 1.00 51.81 185 ASP A N 1
ATOM 1482 C CA . ASP A 1 185 ? -17.607 -5.980 -6.902 1.00 51.81 185 ASP A CA 1
ATOM 1483 C C . ASP A 1 185 ? -16.063 -5.997 -6.860 1.00 51.81 185 ASP A C 1
ATOM 1485 O O . ASP A 1 185 ? -15.436 -5.501 -7.790 1.00 51.81 185 ASP A O 1
ATOM 1489 N N . ASN A 1 186 ? -15.418 -6.481 -5.784 1.00 66.88 186 ASN A N 1
ATOM 1490 C CA . ASN A 1 186 ? -13.952 -6.398 -5.613 1.00 66.88 186 ASN A CA 1
ATOM 1491 C C . ASN A 1 186 ? -13.401 -7.488 -4.675 1.00 66.88 186 ASN A C 1
ATOM 1493 O O . ASN A 1 186 ? -13.993 -7.776 -3.629 1.00 66.88 186 ASN A O 1
ATOM 1497 N N . ASP A 1 187 ? -12.204 -8.002 -4.971 1.00 77.44 187 ASP A N 1
ATOM 1498 C CA . ASP A 1 187 ? -11.444 -8.838 -4.037 1.00 77.44 187 ASP A CA 1
ATOM 1499 C C . ASP A 1 187 ? -10.562 -7.957 -3.140 1.00 77.44 187 ASP A C 1
ATOM 1501 O O . ASP A 1 187 ? -9.704 -7.214 -3.616 1.00 77.44 187 ASP A O 1
ATOM 1505 N N . VAL A 1 188 ? -10.758 -8.041 -1.821 1.00 86.12 188 VAL A N 1
ATOM 1506 C CA . VAL A 1 188 ? -9.936 -7.315 -0.841 1.00 86.12 188 VAL A CA 1
ATOM 1507 C C . VAL A 1 188 ? -8.958 -8.274 -0.177 1.00 86.12 188 VAL A C 1
ATOM 1509 O O . VAL A 1 188 ? -9.367 -9.246 0.466 1.00 86.12 188 VAL A O 1
ATOM 1512 N N . PHE A 1 189 ? -7.673 -7.952 -0.276 1.00 85.69 189 PHE A N 1
ATOM 1513 C CA . PHE A 1 189 ? -6.571 -8.685 0.326 1.00 85.69 189 PHE A CA 1
ATOM 1514 C C . PHE A 1 189 ? -5.930 -7.867 1.445 1.00 85.69 189 PHE A C 1
ATOM 1516 O O . PHE A 1 189 ? -5.596 -6.692 1.276 1.00 85.69 189 PHE A O 1
ATOM 1523 N N . ILE A 1 190 ? -5.739 -8.501 2.599 1.00 90.00 190 ILE A N 1
ATOM 1524 C CA . ILE A 1 190 ? -5.101 -7.873 3.758 1.00 90.00 190 ILE A CA 1
ATOM 1525 C C . ILE A 1 190 ? -3.751 -8.560 3.991 1.00 90.00 190 ILE A C 1
ATOM 1527 O O . ILE A 1 190 ? -3.741 -9.748 4.327 1.00 90.00 190 ILE A O 1
ATOM 1531 N N . PRO A 1 191 ? -2.619 -7.850 3.818 1.00 87.75 191 PRO A N 1
ATOM 1532 C CA . PRO A 1 191 ? -1.297 -8.444 3.969 1.00 87.75 191 PRO A CA 1
ATOM 1533 C C . PRO A 1 191 ? -1.051 -8.909 5.407 1.00 87.75 191 PRO A C 1
ATOM 1535 O O . PRO A 1 191 ? -1.294 -8.183 6.376 1.00 87.75 191 PRO A O 1
ATOM 1538 N N . THR A 1 192 ? -0.540 -10.130 5.551 1.00 84.88 192 THR A N 1
ATOM 1539 C CA . THR A 1 192 ? -0.161 -10.705 6.848 1.00 84.88 192 THR A CA 1
ATOM 1540 C C . THR A 1 192 ? 1.121 -10.077 7.392 1.00 84.88 192 THR A C 1
ATOM 1542 O O . THR A 1 192 ? 1.935 -9.535 6.647 1.00 84.88 192 THR A O 1
ATOM 1545 N N . ALA A 1 193 ? 1.356 -10.212 8.701 1.00 84.50 193 ALA A N 1
ATOM 1546 C CA . ALA A 1 193 ? 2.603 -9.758 9.321 1.00 84.50 193 ALA A CA 1
ATOM 1547 C C . ALA A 1 193 ? 3.849 -10.415 8.698 1.00 84.50 193 ALA A C 1
ATOM 1549 O O . ALA A 1 193 ? 4.874 -9.756 8.554 1.00 84.50 193 ALA A O 1
ATOM 1550 N N . LEU A 1 194 ? 3.761 -11.692 8.298 1.00 82.69 194 LEU A N 1
ATOM 1551 C CA . LEU A 1 194 ? 4.864 -12.377 7.624 1.00 82.69 194 LEU A CA 1
ATOM 1552 C C . LEU A 1 194 ? 5.123 -11.772 6.242 1.00 82.69 194 LEU A C 1
ATOM 1554 O O . LEU A 1 194 ? 6.258 -11.409 5.970 1.00 82.69 194 LEU A O 1
ATOM 1558 N N . GLN A 1 195 ? 4.079 -11.596 5.424 1.00 84.69 195 GLN A N 1
ATOM 1559 C CA . GLN A 1 195 ? 4.189 -10.975 4.098 1.00 84.69 195 GLN A CA 1
ATOM 1560 C C . GLN A 1 195 ? 4.793 -9.572 4.187 1.00 84.69 195 GLN A C 1
ATOM 1562 O O . GLN A 1 195 ? 5.741 -9.276 3.473 1.00 84.69 195 GLN A O 1
ATOM 1567 N N . LYS A 1 196 ? 4.331 -8.740 5.127 1.00 89.38 196 LYS A N 1
ATOM 1568 C CA . LYS A 1 196 ? 4.920 -7.413 5.368 1.00 89.38 196 LYS A CA 1
ATOM 1569 C C . LYS A 1 196 ? 6.392 -7.477 5.766 1.00 89.38 196 LYS A C 1
ATOM 1571 O O . LYS A 1 196 ? 7.172 -6.649 5.322 1.00 89.38 196 LYS A O 1
ATOM 1576 N N . LYS A 1 197 ? 6.764 -8.447 6.606 1.00 85.50 197 LYS A N 1
ATOM 1577 C CA . LYS A 1 197 ? 8.128 -8.592 7.124 1.00 85.50 197 LYS A CA 1
ATOM 1578 C C . LYS A 1 197 ? 9.125 -9.066 6.065 1.00 85.50 197 LYS A C 1
ATOM 1580 O O . LYS A 1 197 ? 10.281 -8.668 6.133 1.00 85.50 197 LYS A O 1
ATOM 1585 N N . VAL A 1 198 ? 8.707 -9.950 5.161 1.00 86.81 198 VAL A N 1
ATOM 1586 C CA . VAL A 1 198 ? 9.588 -10.498 4.113 1.00 86.81 198 VAL A CA 1
ATOM 1587 C C . VAL A 1 198 ? 9.631 -9.635 2.857 1.00 86.81 198 VAL A C 1
ATOM 1589 O O . VAL A 1 198 ? 10.470 -9.893 2.006 1.00 86.81 198 VAL A O 1
ATOM 1592 N N . SER A 1 199 ? 8.755 -8.631 2.755 1.00 86.56 199 SER A N 1
ATOM 1593 C CA . SER A 1 199 ? 8.697 -7.742 1.597 1.00 86.56 199 SER A CA 1
ATOM 1594 C C . SER A 1 199 ? 9.555 -6.500 1.801 1.00 86.56 199 SER A C 1
ATOM 1596 O O . SER A 1 199 ? 9.523 -5.893 2.874 1.00 86.56 199 SER A O 1
ATOM 1598 N N . ILE A 1 200 ? 10.272 -6.091 0.759 1.00 84.12 200 ILE A N 1
ATOM 1599 C CA . ILE A 1 200 ? 11.098 -4.874 0.757 1.00 84.12 200 ILE A CA 1
ATOM 1600 C C . ILE A 1 200 ? 10.286 -3.657 0.288 1.00 84.12 200 ILE A C 1
ATOM 1602 O O . ILE A 1 200 ? 10.419 -2.569 0.850 1.00 84.12 200 ILE A O 1
ATOM 1606 N N . ASP A 1 201 ? 9.412 -3.848 -0.701 1.00 86.94 201 ASP A N 1
ATOM 1607 C CA . ASP A 1 201 ? 8.617 -2.790 -1.327 1.00 86.94 201 ASP A CA 1
ATOM 1608 C C . ASP A 1 201 ? 7.187 -3.240 -1.685 1.00 86.94 201 ASP A C 1
ATOM 1610 O O . ASP A 1 201 ? 6.758 -4.357 -1.374 1.00 86.94 201 ASP A O 1
ATOM 1614 N N . GLY A 1 202 ? 6.413 -2.346 -2.311 1.00 89.19 202 GLY A N 1
ATOM 1615 C CA . GLY A 1 202 ? 5.037 -2.616 -2.718 1.00 89.19 202 GLY A CA 1
ATOM 1616 C C . GLY A 1 202 ? 4.889 -3.734 -3.757 1.00 89.19 202 GLY A C 1
ATOM 1617 O O . GLY A 1 202 ? 3.923 -4.490 -3.667 1.00 89.19 202 GLY A O 1
ATOM 1618 N N . TYR A 1 203 ? 5.821 -3.882 -4.707 1.00 90.12 203 TYR A N 1
ATOM 1619 C CA . TYR A 1 203 ? 5.762 -4.956 -5.710 1.00 90.12 203 TYR A CA 1
ATOM 1620 C C . TYR A 1 203 ? 6.087 -6.306 -5.083 1.00 90.12 203 TYR A C 1
ATOM 1622 O O . TYR A 1 203 ? 5.377 -7.284 -5.312 1.00 90.12 203 TYR A O 1
ATOM 1630 N N . ASP A 1 204 ? 7.118 -6.347 -4.244 1.00 88.06 204 ASP A N 1
ATOM 1631 C CA . ASP A 1 204 ? 7.494 -7.533 -3.485 1.00 88.06 204 ASP A CA 1
ATOM 1632 C C . ASP A 1 204 ? 6.347 -7.985 -2.567 1.00 88.06 204 ASP A C 1
ATOM 1634 O O . ASP A 1 204 ? 5.988 -9.164 -2.532 1.00 88.06 204 ASP A O 1
ATOM 1638 N N . LEU A 1 205 ? 5.649 -7.036 -1.928 1.00 92.50 205 LEU A N 1
ATOM 1639 C CA . LEU A 1 205 ? 4.447 -7.352 -1.160 1.00 92.50 205 LEU A CA 1
ATOM 1640 C C . LEU A 1 205 ? 3.357 -7.992 -2.020 1.00 92.50 205 LEU A C 1
ATOM 1642 O O . LEU A 1 205 ? 2.782 -8.997 -1.602 1.00 92.50 205 LEU A O 1
ATOM 1646 N N . LEU A 1 206 ? 3.073 -7.450 -3.206 1.00 92.31 206 LEU A N 1
ATOM 1647 C CA . LEU A 1 206 ? 2.073 -8.031 -4.104 1.00 92.31 206 LEU A CA 1
ATOM 1648 C C . LEU A 1 206 ? 2.439 -9.457 -4.536 1.00 92.31 206 LEU A C 1
ATOM 1650 O O . LEU A 1 206 ? 1.569 -10.332 -4.499 1.00 92.31 206 LEU A O 1
ATOM 1654 N N . ARG A 1 207 ? 3.712 -9.715 -4.868 1.00 88.56 207 ARG A N 1
ATOM 1655 C CA . ARG A 1 207 ? 4.208 -11.067 -5.188 1.00 88.56 207 ARG A CA 1
ATOM 1656 C C . ARG A 1 207 ? 3.998 -12.021 -4.010 1.00 88.56 207 ARG A C 1
ATOM 1658 O O . ARG A 1 207 ? 3.435 -13.102 -4.174 1.00 88.56 207 ARG A O 1
ATOM 1665 N N . ASN A 1 208 ? 4.341 -11.581 -2.798 1.00 86.94 208 ASN A N 1
ATOM 1666 C CA . ASN A 1 208 ? 4.178 -12.362 -1.569 1.00 86.94 208 ASN A CA 1
ATOM 1667 C C . ASN A 1 208 ? 2.706 -12.556 -1.150 1.00 86.94 208 ASN A C 1
ATOM 1669 O O . ASN A 1 208 ? 2.393 -13.458 -0.365 1.00 86.94 208 ASN A O 1
ATOM 1673 N N . MET A 1 209 ? 1.785 -11.727 -1.651 1.00 85.62 209 MET A N 1
ATOM 1674 C CA . MET A 1 209 ? 0.344 -11.846 -1.406 1.00 85.62 209 MET A CA 1
ATOM 1675 C C . MET A 1 209 ? -0.343 -12.913 -2.265 1.00 85.62 209 MET A C 1
ATOM 1677 O O . MET A 1 209 ? -1.452 -13.315 -1.907 1.00 85.62 209 MET A O 1
ATOM 1681 N N . ALA A 1 210 ? 0.307 -13.395 -3.332 1.00 79.88 210 ALA A N 1
ATOM 1682 C CA . ALA A 1 210 ? -0.216 -14.416 -4.243 1.00 79.88 210 ALA A CA 1
ATOM 1683 C C . ALA A 1 210 ? -1.640 -14.095 -4.748 1.00 79.88 210 ALA A C 1
ATOM 1685 O O . ALA A 1 210 ? -2.550 -14.929 -4.691 1.00 79.88 210 ALA A O 1
ATOM 1686 N N . ILE A 1 211 ? -1.850 -12.854 -5.205 1.00 83.88 211 ILE A N 1
ATOM 1687 C CA . ILE A 1 211 ? -3.131 -12.418 -5.773 1.00 83.88 211 ILE A CA 1
ATOM 1688 C C . ILE A 1 211 ? -3.386 -13.213 -7.067 1.00 83.88 211 ILE A C 1
ATOM 1690 O O . ILE A 1 211 ? -2.544 -13.187 -7.965 1.00 83.88 211 ILE A O 1
ATOM 1694 N N . PRO A 1 212 ? -4.522 -13.927 -7.199 1.00 73.69 212 PRO A N 1
ATOM 1695 C CA . PRO A 1 212 ? -4.798 -14.730 -8.385 1.00 73.69 212 PRO A CA 1
ATOM 1696 C C . PRO A 1 212 ? -4.761 -13.894 -9.666 1.00 73.69 212 PRO A C 1
ATOM 1698 O O . PRO A 1 212 ? -5.339 -12.813 -9.708 1.00 73.69 212 PRO A O 1
ATOM 1701 N N . GLN A 1 213 ? -4.153 -14.440 -10.724 1.00 80.00 213 GLN A N 1
ATOM 1702 C CA . GLN A 1 213 ? -4.079 -13.844 -12.070 1.00 80.00 213 GLN A CA 1
ATOM 1703 C C . GLN A 1 213 ? -3.242 -12.561 -12.189 1.00 80.00 213 GLN A C 1
ATOM 1705 O O . GLN A 1 213 ? -3.131 -12.045 -13.299 1.00 80.00 213 GLN A O 1
ATOM 1710 N N . LEU A 1 214 ? -2.663 -12.066 -11.092 1.00 85.62 214 LEU A N 1
ATOM 1711 C CA . LEU A 1 214 ? -1.734 -10.943 -11.099 1.00 85.62 214 LEU A CA 1
ATOM 1712 C C . LEU A 1 214 ? -0.316 -11.474 -11.309 1.00 85.62 214 LEU A C 1
ATOM 1714 O O . LEU A 1 214 ? 0.240 -12.114 -10.417 1.00 85.62 214 LEU A O 1
ATOM 1718 N N . ASP A 1 215 ? 0.247 -11.212 -12.482 1.00 84.94 215 ASP A N 1
ATOM 1719 C CA . ASP A 1 215 ? 1.630 -11.544 -12.805 1.00 84.94 215 ASP A CA 1
ATOM 1720 C C . ASP A 1 215 ? 2.500 -10.293 -12.681 1.00 84.94 215 ASP A C 1
ATOM 1722 O O . ASP A 1 215 ? 2.114 -9.224 -13.156 1.00 84.94 215 ASP A O 1
ATOM 1726 N N . ILE A 1 216 ? 3.638 -10.415 -12.000 1.00 87.12 216 ILE A N 1
ATOM 1727 C CA . ILE A 1 216 ? 4.563 -9.307 -11.746 1.00 87.12 216 ILE A CA 1
ATOM 1728 C C . ILE A 1 216 ? 5.975 -9.799 -12.021 1.00 87.12 216 ILE A C 1
ATOM 1730 O O . ILE A 1 216 ? 6.549 -10.534 -11.210 1.00 87.12 216 ILE A O 1
ATOM 1734 N N . ASP A 1 217 ? 6.562 -9.322 -13.113 1.00 83.62 217 ASP A N 1
ATOM 1735 C CA . ASP A 1 217 ? 7.941 -9.633 -13.467 1.00 83.62 217 ASP A CA 1
ATOM 1736 C C . ASP A 1 217 ? 8.887 -9.169 -12.349 1.00 83.62 217 ASP A C 1
ATOM 1738 O O . ASP A 1 217 ? 8.813 -8.030 -11.878 1.00 83.62 217 ASP A O 1
ATOM 1742 N N . ALA A 1 218 ? 9.748 -10.070 -11.870 1.00 74.25 218 ALA A N 1
ATOM 1743 C CA . ALA A 1 218 ? 10.634 -9.827 -10.731 1.00 74.25 218 ALA A CA 1
ATOM 1744 C C . ALA A 1 218 ? 11.706 -8.754 -10.996 1.00 74.25 218 ALA A C 1
ATOM 1746 O O . ALA A 1 218 ? 12.207 -8.152 -10.048 1.00 74.25 218 ALA A O 1
ATOM 1747 N N . ILE A 1 219 ? 12.043 -8.524 -12.264 1.00 70.94 219 ILE A N 1
ATOM 1748 C CA . ILE A 1 219 ? 13.135 -7.666 -12.719 1.00 70.94 219 ILE A CA 1
ATOM 1749 C C . ILE A 1 219 ? 12.573 -6.329 -13.207 1.00 70.94 219 ILE A C 1
ATOM 1751 O O . ILE A 1 219 ? 12.980 -5.270 -12.732 1.00 70.94 219 ILE A O 1
ATOM 1755 N N . THR A 1 220 ? 11.607 -6.363 -14.125 1.00 75.31 220 THR A N 1
ATOM 1756 C CA . THR A 1 220 ? 11.047 -5.157 -14.753 1.00 75.31 220 THR A CA 1
ATOM 1757 C C . THR A 1 220 ? 9.941 -4.516 -13.912 1.00 75.31 220 THR A C 1
ATOM 1759 O O . THR A 1 220 ? 9.644 -3.333 -14.082 1.00 75.31 220 THR A O 1
ATOM 1762 N N . ASN A 1 221 ? 9.353 -5.261 -12.965 1.00 81.88 221 ASN A N 1
ATOM 1763 C CA . ASN A 1 221 ? 8.121 -4.905 -12.248 1.00 81.88 221 ASN A CA 1
ATOM 1764 C C . ASN A 1 221 ? 6.913 -4.680 -13.173 1.00 81.88 221 ASN A C 1
ATOM 1766 O O . ASN A 1 221 ? 5.890 -4.140 -12.735 1.00 81.88 221 ASN A O 1
ATOM 1770 N N . GLU A 1 222 ? 6.999 -5.103 -14.438 1.00 84.31 222 GLU A N 1
ATOM 1771 C CA . GLU A 1 222 ? 5.846 -5.113 -15.326 1.00 84.31 222 GLU A CA 1
ATOM 1772 C C . GLU A 1 222 ? 4.761 -5.993 -14.722 1.00 84.31 222 GLU A C 1
ATOM 1774 O O . GLU A 1 222 ? 5.000 -7.133 -14.324 1.00 84.31 222 GLU A O 1
ATOM 1779 N N . THR A 1 223 ? 3.569 -5.415 -14.594 1.00 87.06 223 THR A N 1
ATOM 1780 C CA . THR A 1 223 ? 2.447 -6.063 -13.929 1.00 87.06 223 THR A CA 1
ATOM 1781 C C . THR A 1 223 ? 1.313 -6.258 -14.917 1.00 87.06 223 THR A C 1
ATOM 1783 O O . THR A 1 223 ? 0.788 -5.286 -15.473 1.00 87.06 223 THR A O 1
ATOM 1786 N N . THR A 1 224 ? 0.920 -7.512 -15.124 1.00 86.38 224 THR A N 1
ATOM 1787 C CA . THR A 1 224 ? -0.121 -7.877 -16.084 1.00 86.38 224 THR A CA 1
ATOM 1788 C C . THR A 1 224 ? -1.170 -8.792 -15.470 1.00 86.38 224 THR A C 1
ATOM 1790 O O . THR A 1 224 ? -0.932 -9.514 -14.502 1.00 86.38 224 THR A O 1
ATOM 1793 N N . VAL A 1 225 ? -2.369 -8.757 -16.046 1.00 83.88 225 VAL A N 1
ATOM 1794 C CA . VAL A 1 225 ? -3.454 -9.694 -15.748 1.00 83.88 225 VAL A CA 1
ATOM 1795 C C . VAL A 1 225 ? -3.949 -10.257 -17.064 1.00 83.88 225 VAL A C 1
ATOM 1797 O O . VAL A 1 225 ? -4.546 -9.543 -17.868 1.00 83.88 225 VAL A O 1
ATOM 1800 N N . ARG A 1 226 ? -3.684 -11.545 -17.311 1.00 78.50 226 ARG A N 1
ATOM 1801 C CA . ARG A 1 226 ? -4.039 -12.229 -18.573 1.00 78.50 226 ARG A CA 1
ATOM 1802 C C . ARG A 1 226 ? -3.538 -11.466 -19.816 1.00 78.50 226 ARG A C 1
ATOM 1804 O O . ARG A 1 226 ? -4.258 -11.359 -20.805 1.00 78.50 226 ARG A O 1
ATOM 1811 N N . GLY A 1 227 ? -2.329 -10.903 -19.738 1.00 75.06 227 GLY A N 1
ATOM 1812 C CA . GLY A 1 227 ? -1.715 -10.112 -20.811 1.00 75.06 227 GLY A CA 1
ATOM 1813 C C . GLY A 1 227 ? -2.224 -8.670 -20.939 1.00 75.06 227 GLY A C 1
ATOM 1814 O O . GLY A 1 227 ? -1.780 -7.957 -21.833 1.00 75.06 227 GLY A O 1
ATOM 1815 N N . LYS A 1 228 ? -3.133 -8.218 -20.065 1.00 83.06 228 LYS A N 1
ATOM 1816 C CA . LYS A 1 228 ? -3.585 -6.821 -20.004 1.00 83.06 228 LYS A CA 1
ATOM 1817 C C . LYS A 1 228 ? -2.797 -6.027 -18.967 1.00 83.06 228 LYS A C 1
ATOM 1819 O O . LYS A 1 228 ? -2.455 -6.562 -17.912 1.00 83.06 228 LYS A O 1
ATOM 1824 N N . ALA A 1 229 ? -2.552 -4.751 -19.251 1.00 83.44 229 ALA A N 1
ATOM 1825 C CA . ALA A 1 229 ? -1.860 -3.851 -18.335 1.00 83.44 229 ALA A CA 1
ATOM 1826 C C . ALA A 1 229 ? -2.696 -3.571 -17.076 1.00 83.44 229 ALA A C 1
ATOM 1828 O O . ALA A 1 229 ? -3.916 -3.399 -17.141 1.00 83.44 229 ALA A O 1
ATOM 1829 N N . VAL A 1 230 ? -2.027 -3.497 -15.926 1.00 90.44 230 VAL A N 1
ATOM 1830 C CA . VAL A 1 230 ? -2.655 -3.155 -14.645 1.00 90.44 230 VAL A CA 1
ATOM 1831 C C . VAL A 1 230 ? -2.452 -1.680 -14.338 1.00 90.44 230 VAL A C 1
ATOM 1833 O O . VAL A 1 230 ? -1.336 -1.169 -14.381 1.00 90.44 230 VAL A O 1
ATOM 1836 N N . THR A 1 231 ? -3.535 -0.998 -13.967 1.00 91.81 231 THR A N 1
ATOM 1837 C CA . THR A 1 231 ? -3.464 0.373 -13.454 1.00 91.81 231 THR A CA 1
ATOM 1838 C C . THR A 1 231 ? -3.400 0.355 -11.931 1.00 91.81 231 THR A C 1
ATOM 1840 O O . THR A 1 231 ? -4.294 -0.164 -11.258 1.00 91.81 231 THR A O 1
ATOM 1843 N N . PHE A 1 232 ? -2.347 0.944 -11.368 1.00 93.31 232 PHE A N 1
ATOM 1844 C CA . PHE A 1 232 ? -2.200 1.056 -9.922 1.00 93.31 232 PHE A CA 1
ATOM 1845 C C . PHE A 1 232 ? -2.829 2.333 -9.371 1.00 93.31 232 PHE A C 1
ATOM 1847 O O . PHE A 1 232 ? -2.777 3.398 -9.988 1.00 93.31 232 PHE A O 1
ATOM 1854 N N . ILE A 1 233 ? -3.388 2.229 -8.167 1.00 91.00 233 ILE A N 1
ATOM 1855 C CA . ILE A 1 233 ? -3.992 3.347 -7.444 1.00 91.00 233 ILE A CA 1
ATOM 1856 C C . ILE A 1 233 ? -3.454 3.344 -6.012 1.00 91.00 233 ILE A C 1
ATOM 1858 O O . ILE A 1 233 ? -3.555 2.330 -5.327 1.00 91.00 233 ILE A O 1
ATOM 1862 N N . ILE A 1 234 ? -2.925 4.467 -5.527 1.00 89.44 234 ILE A N 1
ATOM 1863 C CA . ILE A 1 234 ? -2.538 4.646 -4.118 1.00 89.44 234 ILE A CA 1
ATOM 1864 C C . ILE A 1 234 ? -3.459 5.687 -3.502 1.00 89.44 234 ILE A C 1
ATOM 1866 O O . ILE A 1 234 ? -3.520 6.817 -3.978 1.00 89.44 234 ILE A O 1
ATOM 1870 N N . ASP A 1 235 ? -4.191 5.307 -2.454 1.00 85.62 235 ASP A N 1
ATOM 1871 C CA . ASP A 1 235 ? -5.062 6.218 -1.701 1.00 85.62 235 ASP A CA 1
ATOM 1872 C C . ASP A 1 235 ? -5.966 7.064 -2.615 1.00 85.62 235 ASP A C 1
ATOM 1874 O O . ASP A 1 235 ? -6.136 8.265 -2.424 1.00 85.62 235 ASP A O 1
ATOM 1878 N N . HIS A 1 236 ? -6.568 6.392 -3.606 1.00 81.88 236 HIS A N 1
ATOM 1879 C CA . HIS A 1 236 ? -7.472 6.944 -4.629 1.00 81.88 236 HIS A CA 1
ATOM 1880 C C . HIS A 1 236 ? -6.824 7.773 -5.745 1.00 81.88 236 HIS A C 1
ATOM 1882 O O . HIS A 1 236 ? -7.549 8.281 -6.598 1.00 81.88 236 HIS A O 1
ATOM 1888 N N . HIS A 1 237 ? -5.498 7.867 -5.794 1.00 81.88 237 HIS A N 1
ATOM 1889 C CA . HIS A 1 237 ? -4.777 8.554 -6.861 1.00 81.88 237 HIS A CA 1
ATOM 1890 C C . HIS A 1 237 ? -4.159 7.547 -7.829 1.00 81.88 237 HIS A C 1
ATOM 1892 O O . HIS A 1 237 ? -3.509 6.588 -7.408 1.00 81.88 237 HIS A O 1
ATOM 1898 N N . ILE A 1 238 ? -4.375 7.766 -9.127 1.00 85.25 238 ILE A N 1
ATOM 1899 C CA . ILE A 1 238 ? -3.793 6.942 -10.189 1.00 85.25 238 ILE A CA 1
ATOM 1900 C C . ILE A 1 238 ? -2.278 7.125 -10.177 1.00 85.25 238 ILE A C 1
ATOM 1902 O O . ILE A 1 238 ? -1.770 8.247 -10.170 1.00 85.25 238 ILE A O 1
ATOM 1906 N N . VAL A 1 239 ? -1.563 6.009 -10.188 1.00 86.44 239 VAL A N 1
ATOM 1907 C CA . VAL A 1 239 ? -0.107 5.991 -10.222 1.00 86.44 239 VAL A CA 1
ATOM 1908 C C . VAL A 1 239 ? 0.358 6.138 -11.662 1.00 86.44 239 VAL A C 1
ATOM 1910 O O . VAL A 1 239 ? 0.020 5.328 -12.520 1.00 86.44 239 VAL A O 1
ATOM 1913 N N . THR A 1 240 ? 1.159 7.168 -11.920 1.00 78.69 240 THR A N 1
ATOM 1914 C CA . THR A 1 240 ? 1.749 7.436 -13.241 1.00 78.69 240 THR A CA 1
ATOM 1915 C C . THR A 1 240 ? 3.226 7.052 -13.317 1.00 78.69 240 THR A C 1
ATOM 1917 O O . THR A 1 240 ? 3.767 6.901 -14.409 1.00 78.69 240 THR A O 1
ATOM 1920 N N . ASN A 1 241 ? 3.886 6.874 -12.169 1.00 79.69 241 ASN A N 1
ATOM 1921 C CA . ASN A 1 241 ? 5.282 6.466 -12.073 1.00 79.69 241 ASN A CA 1
ATOM 1922 C C . ASN A 1 241 ? 5.384 5.128 -11.320 1.00 79.69 241 ASN A C 1
ATOM 1924 O O . ASN A 1 241 ? 5.074 5.091 -10.128 1.00 79.69 241 ASN A O 1
ATOM 1928 N N . PRO A 1 242 ? 5.878 4.049 -11.955 1.00 80.50 242 PRO A N 1
ATOM 1929 C CA . PRO A 1 242 ? 6.048 2.744 -11.311 1.00 80.50 242 PRO A CA 1
ATOM 1930 C C . PRO A 1 242 ? 6.873 2.782 -10.016 1.00 80.50 242 PRO A C 1
ATOM 1932 O O . PRO A 1 242 ? 6.637 1.974 -9.116 1.00 80.50 242 PRO A O 1
ATOM 1935 N N . ASN A 1 243 ? 7.798 3.743 -9.884 1.00 81.62 243 ASN A N 1
ATOM 1936 C CA . ASN A 1 243 ? 8.600 3.926 -8.671 1.00 81.62 243 ASN A CA 1
ATOM 1937 C C . ASN A 1 243 ? 7.767 4.294 -7.440 1.00 81.62 243 ASN A C 1
ATOM 1939 O O . ASN A 1 243 ? 8.223 4.077 -6.322 1.00 81.62 243 ASN A O 1
ATOM 1943 N N . ASP A 1 244 ? 6.555 4.823 -7.614 1.00 84.19 244 ASP A N 1
ATOM 1944 C CA . ASP A 1 244 ? 5.686 5.149 -6.485 1.00 84.19 244 ASP A CA 1
ATOM 1945 C C . ASP A 1 244 ? 5.273 3.885 -5.721 1.00 84.19 244 ASP A C 1
ATOM 1947 O O . ASP A 1 244 ? 5.212 3.915 -4.494 1.00 84.19 244 ASP A O 1
ATOM 1951 N N . ILE A 1 245 ? 5.073 2.764 -6.429 1.00 89.56 245 ILE A N 1
ATOM 1952 C CA . ILE A 1 245 ? 4.797 1.454 -5.820 1.00 89.56 245 ILE A CA 1
ATOM 1953 C C . ILE A 1 245 ? 6.051 0.901 -5.143 1.00 89.56 245 ILE A C 1
ATOM 1955 O O . ILE A 1 245 ? 5.984 0.435 -4.006 1.00 89.56 245 ILE A O 1
ATOM 1959 N N . LYS A 1 246 ? 7.208 1.016 -5.808 1.00 86.06 246 LYS A N 1
ATOM 1960 C CA . LYS A 1 246 ? 8.506 0.600 -5.253 1.00 86.06 246 LYS A CA 1
ATOM 1961 C C . LYS A 1 246 ? 8.870 1.379 -3.986 1.00 86.06 246 LYS A C 1
ATOM 1963 O O . LYS A 1 246 ? 9.600 0.885 -3.146 1.00 86.06 246 LYS A O 1
ATOM 1968 N N . GLN A 1 247 ? 8.341 2.589 -3.819 1.00 83.88 247 GLN A N 1
ATOM 1969 C CA . GLN A 1 247 ? 8.546 3.411 -2.626 1.00 83.88 247 GLN A CA 1
ATOM 1970 C C . GLN A 1 247 ? 7.469 3.225 -1.546 1.00 83.88 247 GLN A C 1
ATOM 1972 O O . GLN A 1 247 ? 7.473 3.946 -0.544 1.00 83.88 247 GLN A O 1
ATOM 1977 N N . LEU A 1 248 ? 6.507 2.317 -1.732 1.00 87.69 248 LEU A N 1
ATOM 1978 C CA . LEU A 1 248 ? 5.570 1.977 -0.669 1.00 87.69 248 LEU A CA 1
ATOM 1979 C C . LEU A 1 248 ? 6.244 1.062 0.347 1.00 87.69 248 LEU A C 1
ATOM 1981 O O . LEU A 1 248 ? 6.701 -0.028 0.018 1.00 87.69 248 LEU A O 1
ATOM 1985 N N . SER A 1 249 ? 6.213 1.482 1.609 1.00 87.69 249 SER A N 1
ATOM 1986 C CA . SER A 1 249 ? 6.583 0.623 2.728 1.00 87.69 249 SER A CA 1
ATOM 1987 C C . SER A 1 249 ? 5.516 -0.461 2.932 1.00 87.69 249 SER A C 1
ATOM 1989 O O . SER A 1 249 ? 4.355 -0.121 3.202 1.00 87.69 249 SER A O 1
ATOM 1991 N N . PRO A 1 250 ? 5.873 -1.759 2.902 1.00 90.44 250 PRO A N 1
ATOM 1992 C CA . PRO A 1 250 ? 4.925 -2.850 3.148 1.00 90.44 250 PRO A CA 1
ATOM 1993 C C . PRO A 1 250 ? 4.204 -2.745 4.495 1.00 90.44 250 PRO A C 1
ATOM 1995 O O . PRO A 1 250 ? 3.034 -3.112 4.629 1.00 90.44 250 PRO A O 1
ATOM 1998 N N . ASN A 1 251 ? 4.875 -2.180 5.502 1.00 89.06 251 ASN A N 1
ATOM 1999 C CA . ASN A 1 251 ? 4.295 -1.973 6.827 1.00 89.06 251 ASN A CA 1
ATOM 2000 C C . ASN A 1 251 ? 3.149 -0.956 6.820 1.00 89.06 251 ASN A C 1
ATOM 2002 O O . ASN A 1 251 ? 2.184 -1.123 7.575 1.00 89.06 251 ASN A O 1
ATOM 2006 N N . ASP A 1 252 ? 3.215 0.034 5.931 1.00 89.88 252 ASP A N 1
ATOM 2007 C CA . ASP A 1 252 ? 2.209 1.085 5.807 1.00 89.88 252 ASP A CA 1
ATOM 2008 C C . ASP A 1 252 ? 1.000 0.649 4.970 1.00 89.88 252 ASP A C 1
ATOM 2010 O O . ASP A 1 252 ? -0.047 1.280 5.050 1.00 89.88 252 ASP A O 1
ATOM 2014 N N . ILE A 1 253 ? 1.078 -0.449 4.214 1.00 92.31 253 ILE A N 1
ATOM 2015 C CA . ILE A 1 253 ? -0.049 -0.943 3.411 1.00 92.31 253 ILE A CA 1
ATOM 2016 C C . ILE A 1 253 ? -1.080 -1.619 4.329 1.00 92.31 253 ILE A C 1
ATOM 2018 O O . ILE A 1 253 ? -0.799 -2.621 4.992 1.00 92.31 253 ILE A O 1
ATOM 2022 N N . LEU A 1 254 ? -2.296 -1.068 4.393 1.00 91.56 254 LEU A N 1
ATOM 2023 C CA . LEU A 1 254 ? -3.401 -1.615 5.188 1.00 91.56 254 LEU A CA 1
ATOM 2024 C C . LEU A 1 254 ? -4.145 -2.720 4.439 1.00 91.56 254 LEU A C 1
ATOM 2026 O O . LEU A 1 254 ? -4.467 -3.752 5.024 1.00 91.56 254 LEU A O 1
ATOM 2030 N N . LYS A 1 255 ? -4.428 -2.492 3.156 1.00 92.62 255 LYS A N 1
ATOM 2031 C CA . LYS A 1 255 ? -5.098 -3.450 2.273 1.00 92.62 255 LYS A CA 1
ATOM 2032 C C . LYS A 1 255 ? -4.754 -3.179 0.813 1.00 92.62 255 LYS A C 1
ATOM 2034 O O . LYS A 1 255 ? -4.409 -2.051 0.450 1.00 92.62 255 LYS A O 1
ATOM 2039 N N . VAL A 1 256 ? -4.922 -4.214 0.002 1.00 92.94 256 VAL A N 1
ATOM 2040 C CA . VAL A 1 256 ? -4.878 -4.166 -1.457 1.00 92.94 256 VAL A CA 1
ATOM 2041 C C . VAL A 1 256 ? -6.240 -4.611 -1.982 1.00 92.94 256 VAL A C 1
ATOM 2043 O O . VAL A 1 256 ? -6.748 -5.654 -1.577 1.00 92.94 256 VAL A O 1
ATOM 2046 N N . GLU A 1 257 ? -6.858 -3.815 -2.844 1.00 90.94 257 GLU A N 1
ATOM 2047 C CA . GLU A 1 257 ? -8.109 -4.152 -3.526 1.00 90.94 257 GLU A CA 1
ATOM 2048 C C . GLU A 1 257 ? -7.789 -4.459 -4.989 1.00 90.94 257 GLU A C 1
ATOM 2050 O O . GLU A 1 257 ? -7.119 -3.676 -5.659 1.00 90.94 257 GLU A O 1
ATOM 2055 N N . TYR A 1 258 ? -8.242 -5.610 -5.466 1.00 87.88 258 TYR A N 1
ATOM 2056 C CA . TYR A 1 258 ? -8.044 -6.080 -6.829 1.00 87.88 258 TYR A CA 1
ATOM 2057 C C . TYR A 1 258 ? -9.388 -6.130 -7.549 1.00 87.88 258 TYR A C 1
ATOM 2059 O O . TYR A 1 258 ? -10.358 -6.695 -7.028 1.00 87.88 258 TYR A O 1
ATOM 2067 N N . ASN A 1 259 ? -9.433 -5.553 -8.750 1.00 86.31 259 ASN A N 1
ATOM 2068 C CA . ASN A 1 259 ? -10.602 -5.612 -9.613 1.00 86.31 259 ASN A CA 1
ATOM 2069 C C . ASN A 1 259 ? -10.195 -5.831 -11.071 1.00 86.31 259 ASN A C 1
ATOM 2071 O O . ASN A 1 259 ? -9.595 -4.957 -11.697 1.00 86.31 259 ASN A O 1
ATOM 2075 N N . ALA A 1 260 ? -10.560 -7.001 -11.593 1.00 80.50 260 ALA A N 1
ATOM 2076 C CA . ALA A 1 260 ? -10.310 -7.413 -12.970 1.00 80.50 260 ALA A CA 1
ATOM 2077 C C . ALA A 1 260 ? -11.299 -6.817 -13.989 1.00 80.50 260 ALA A C 1
ATOM 2079 O O . ALA A 1 260 ? -11.124 -7.020 -15.185 1.00 80.50 260 ALA A O 1
ATOM 2080 N N . MET A 1 261 ? -12.365 -6.160 -13.527 1.00 82.44 261 MET A N 1
ATOM 2081 C CA . MET A 1 261 ? -13.359 -5.493 -14.367 1.00 82.44 261 MET A CA 1
ATOM 2082 C C . MET A 1 261 ? -13.953 -4.294 -13.606 1.00 82.44 261 MET A C 1
ATOM 2084 O O . MET A 1 261 ? -15.080 -4.363 -13.107 1.00 82.44 261 MET A O 1
ATOM 2088 N N . PRO A 1 262 ? -13.177 -3.208 -13.441 1.00 83.62 262 PRO A N 1
ATOM 2089 C CA . PRO A 1 262 ? -13.620 -2.051 -12.677 1.00 83.62 262 PRO A CA 1
ATOM 2090 C C . PRO A 1 262 ? -14.862 -1.395 -13.288 1.00 83.62 262 PRO A C 1
ATOM 2092 O O . PRO A 1 262 ? -15.045 -1.346 -14.501 1.00 83.62 262 PRO A O 1
ATOM 2095 N N . THR A 1 263 ? -15.709 -0.841 -12.425 1.00 80.19 263 THR A N 1
ATOM 2096 C CA . THR A 1 263 ? -16.917 -0.090 -12.793 1.00 80.19 263 THR A CA 1
ATOM 2097 C C . THR A 1 263 ? -16.846 1.341 -12.248 1.00 80.19 263 THR A C 1
ATOM 2099 O O . THR A 1 263 ? -15.979 1.679 -11.439 1.00 80.19 263 THR A O 1
ATOM 2102 N N . GLY A 1 264 ? -17.775 2.208 -12.663 1.00 84.44 264 GLY A N 1
ATOM 2103 C CA . GLY A 1 264 ? -17.866 3.583 -12.156 1.00 84.44 264 GLY A CA 1
ATOM 2104 C C . GLY A 1 264 ? -16.647 4.441 -12.516 1.00 84.44 264 GLY A C 1
ATOM 2105 O O . GLY A 1 264 ? -16.262 4.497 -13.679 1.00 84.44 264 GLY A O 1
ATOM 2106 N N . GLU A 1 265 ? -16.040 5.093 -11.514 1.00 79.75 265 GLU A N 1
ATOM 2107 C CA . GLU A 1 265 ? -14.892 6.019 -11.652 1.00 79.75 265 GLU A CA 1
ATOM 2108 C C . GLU A 1 265 ? -13.688 5.395 -12.386 1.00 79.75 265 GLU A C 1
ATOM 2110 O O . GLU A 1 265 ? -12.904 6.107 -13.006 1.00 79.75 265 GLU A O 1
ATOM 2115 N N . TYR A 1 266 ? -13.548 4.065 -12.343 1.00 85.81 266 TYR A N 1
ATOM 2116 C CA . TYR A 1 266 ? -12.409 3.344 -12.916 1.00 85.81 266 TYR A CA 1
ATOM 2117 C C . TYR A 1 266 ? -12.771 2.484 -14.138 1.00 85.81 266 TYR A C 1
ATOM 2119 O O . TYR A 1 266 ? -11.943 1.691 -14.575 1.00 85.81 266 TYR A O 1
ATOM 2127 N N . ALA A 1 267 ? -13.970 2.645 -14.713 1.00 83.50 267 ALA A N 1
ATOM 2128 C CA . ALA A 1 267 ? -14.475 1.803 -15.808 1.00 83.50 267 ALA A CA 1
ATOM 2129 C C . ALA A 1 267 ? -13.644 1.849 -17.106 1.00 83.50 267 ALA A C 1
ATOM 2131 O O . ALA A 1 267 ? -13.774 0.974 -17.955 1.00 83.50 267 ALA A O 1
ATOM 2132 N N . GLN A 1 268 ? -12.797 2.866 -17.270 1.00 86.62 268 GLN A N 1
ATOM 2133 C CA . GLN A 1 268 ? -11.899 3.020 -18.420 1.00 86.62 268 GLN A CA 1
ATOM 2134 C C . GLN A 1 268 ? -10.650 2.125 -18.370 1.00 86.62 268 GLN A C 1
ATOM 2136 O O . GLN A 1 268 ? -9.907 2.073 -19.347 1.00 86.62 268 GLN A O 1
ATOM 2141 N N . TYR A 1 269 ? -10.384 1.466 -17.240 1.00 87.75 269 TYR A N 1
ATOM 2142 C CA . TYR A 1 269 ? -9.208 0.621 -17.057 1.00 87.75 269 TYR A CA 1
ATOM 2143 C C . TYR A 1 269 ? -9.571 -0.854 -17.197 1.00 87.75 269 TYR A C 1
ATOM 2145 O O . TYR A 1 269 ? -10.608 -1.296 -16.715 1.00 87.75 269 TYR A O 1
ATOM 2153 N N . ASP A 1 270 ? -8.684 -1.637 -17.805 1.00 85.44 270 ASP A N 1
ATOM 2154 C CA . ASP A 1 270 ? -8.879 -3.082 -17.944 1.00 85.44 270 ASP A CA 1
ATOM 2155 C C . ASP A 1 270 ? -8.828 -3.815 -16.599 1.00 85.44 270 ASP A C 1
ATOM 2157 O O . ASP A 1 270 ? -9.596 -4.740 -16.358 1.00 85.44 270 ASP A O 1
ATOM 2161 N N . CYS A 1 271 ? -7.902 -3.416 -15.727 1.00 88.62 271 CYS A N 1
ATOM 2162 C CA . CYS A 1 271 ? -7.719 -3.990 -14.404 1.00 88.62 271 CYS A CA 1
ATOM 2163 C C . CYS A 1 271 ? -7.105 -2.948 -13.470 1.00 88.62 271 CYS A C 1
ATOM 2165 O O . CYS A 1 271 ? -6.206 -2.201 -13.870 1.00 88.62 271 CYS A O 1
ATOM 2167 N N . ILE A 1 272 ? -7.543 -2.939 -12.210 1.00 91.12 272 ILE A N 1
ATOM 2168 C CA . ILE A 1 272 ? -6.977 -2.070 -11.177 1.00 91.12 272 ILE A CA 1
ATOM 2169 C C . ILE A 1 272 ? -6.456 -2.853 -9.974 1.00 91.12 272 ILE A C 1
ATOM 2171 O O . ILE A 1 272 ? -7.052 -3.837 -9.527 1.00 91.12 272 ILE A O 1
ATOM 2175 N N . VAL A 1 273 ? -5.353 -2.354 -9.420 1.00 93.19 273 VAL A N 1
ATOM 2176 C CA . VAL A 1 273 ? -4.827 -2.748 -8.110 1.00 93.19 273 VAL A CA 1
ATOM 2177 C C . VAL A 1 273 ? -4.719 -1.496 -7.253 1.00 93.19 273 VAL A C 1
ATOM 2179 O O . VAL A 1 273 ? -3.954 -0.577 -7.549 1.00 93.19 273 VAL A O 1
ATOM 2182 N N . LYS A 1 274 ? -5.506 -1.448 -6.182 1.00 92.94 274 LYS A N 1
ATOM 2183 C CA . LYS A 1 274 ? -5.616 -0.286 -5.307 1.00 92.94 274 LYS A CA 1
ATOM 2184 C C . LYS A 1 274 ? -4.995 -0.562 -3.948 1.00 92.94 274 LYS A C 1
ATOM 2186 O O . LYS A 1 274 ? -5.466 -1.408 -3.194 1.00 92.94 274 LYS A O 1
ATOM 2191 N N . PHE A 1 275 ? -3.993 0.224 -3.596 1.00 94.25 275 PHE A N 1
ATOM 2192 C CA . PHE A 1 275 ? -3.409 0.272 -2.269 1.00 94.25 275 PHE A CA 1
ATOM 2193 C C . PHE A 1 275 ? -4.168 1.266 -1.393 1.00 94.25 275 PHE A C 1
ATOM 2195 O O . PHE A 1 275 ? -4.454 2.394 -1.796 1.00 94.25 275 PHE A O 1
ATOM 2202 N N . THR A 1 276 ? -4.482 0.846 -0.171 1.00 91.56 276 THR A N 1
ATOM 2203 C CA . THR A 1 276 ? -4.876 1.752 0.914 1.00 91.56 276 THR A CA 1
ATOM 2204 C C . THR A 1 276 ? -3.779 1.741 1.960 1.00 91.56 276 THR A C 1
ATOM 2206 O O . THR A 1 276 ? -3.450 0.673 2.490 1.00 91.56 276 THR A O 1
ATOM 2209 N N . THR A 1 277 ? -3.221 2.906 2.267 1.00 89.69 277 THR A N 1
ATOM 2210 C CA . THR A 1 277 ? -2.102 3.033 3.198 1.00 89.69 277 THR A CA 1
ATOM 2211 C C . THR A 1 277 ? -2.544 3.566 4.561 1.00 89.69 277 THR A C 1
ATOM 2213 O O . THR A 1 277 ? -3.652 4.073 4.758 1.00 89.69 277 THR A O 1
ATOM 2216 N N . LYS A 1 278 ? -1.683 3.384 5.561 1.00 87.75 278 LYS A N 1
ATOM 2217 C CA . LYS A 1 278 ? -1.863 3.898 6.910 1.00 87.75 278 LYS A CA 1
ATOM 2218 C C . LYS A 1 278 ? -1.563 5.390 6.905 1.00 87.75 278 LYS A C 1
ATOM 2220 O O . LYS A 1 278 ? -0.416 5.796 6.735 1.00 87.75 278 LYS A O 1
ATOM 2225 N N . ARG A 1 279 ? -2.581 6.196 7.211 1.00 79.94 279 ARG A N 1
ATOM 2226 C CA . ARG A 1 279 ? -2.405 7.631 7.440 1.00 79.94 279 ARG A CA 1
ATOM 2227 C C . ARG A 1 279 ? -1.470 7.871 8.629 1.00 79.94 279 ARG A C 1
ATOM 2229 O O . ARG A 1 279 ? -1.664 7.312 9.711 1.00 79.94 279 ARG A O 1
ATOM 2236 N N . LYS A 1 280 ? -0.468 8.725 8.419 1.00 81.31 280 LYS A N 1
ATOM 2237 C CA . LYS A 1 280 ? 0.456 9.201 9.451 1.00 81.31 280 LYS A CA 1
ATOM 2238 C C . LYS A 1 280 ? 0.188 10.679 9.703 1.00 81.31 280 LYS A C 1
ATOM 2240 O O . LYS A 1 280 ? 0.324 11.491 8.798 1.00 81.31 280 LYS A O 1
ATOM 2245 N N . ASP A 1 281 ? -0.175 11.028 10.934 1.00 77.94 281 ASP A N 1
ATOM 2246 C CA . ASP A 1 281 ? -0.455 12.427 11.291 1.00 77.94 281 ASP A CA 1
ATOM 2247 C C . ASP A 1 281 ? 0.815 13.207 11.650 1.00 77.94 281 ASP A C 1
ATOM 2249 O O . ASP A 1 281 ? 0.845 14.435 11.551 1.00 77.94 281 ASP A O 1
ATOM 2253 N N . ARG A 1 282 ? 1.870 12.513 12.088 1.00 84.69 282 ARG A N 1
ATOM 2254 C CA . ARG A 1 282 ? 3.192 13.077 12.377 1.00 84.69 282 ARG A CA 1
ATOM 2255 C C . ARG A 1 282 ? 4.279 12.041 12.141 1.00 84.69 282 ARG A C 1
ATOM 2257 O O . ARG A 1 282 ? 4.042 10.845 12.309 1.00 84.69 282 ARG A O 1
ATOM 2264 N N . GLY A 1 283 ? 5.476 12.526 11.836 1.00 86.12 283 GLY A N 1
ATOM 2265 C CA . GLY A 1 283 ? 6.691 11.725 11.779 1.00 86.12 283 GLY A CA 1
ATOM 2266 C C . GLY A 1 283 ? 7.405 11.851 10.446 1.00 86.12 283 GLY A C 1
ATOM 2267 O O . GLY A 1 283 ? 7.070 12.695 9.613 1.00 86.12 283 GLY A O 1
ATOM 2268 N N . GLU A 1 284 ? 8.385 10.978 10.268 1.00 84.62 284 GLU A N 1
ATOM 2269 C CA . GLU A 1 284 ? 9.274 10.960 9.117 1.00 84.62 284 GLU A CA 1
ATOM 2270 C C . GLU A 1 284 ? 9.406 9.527 8.617 1.00 84.62 284 GLU A C 1
ATOM 2272 O O . GLU A 1 284 ? 9.298 8.561 9.379 1.00 84.62 284 GLU A O 1
ATOM 2277 N N . ASN A 1 285 ? 9.611 9.377 7.318 1.00 83.75 285 ASN A N 1
ATOM 2278 C CA . ASN A 1 285 ? 9.937 8.100 6.717 1.00 83.75 285 ASN A CA 1
ATOM 2279 C C . ASN A 1 285 ? 11.050 8.306 5.699 1.00 83.75 285 ASN A C 1
ATOM 2281 O O . ASN A 1 285 ? 10.925 9.131 4.800 1.00 83.75 285 ASN A O 1
ATOM 2285 N N . ILE A 1 286 ? 12.130 7.553 5.865 1.00 87.62 286 ILE A N 1
ATOM 2286 C CA . ILE A 1 286 ? 13.244 7.516 4.927 1.00 87.62 286 ILE A CA 1
ATOM 2287 C C . ILE A 1 286 ? 13.244 6.127 4.313 1.00 87.62 286 ILE A C 1
ATOM 2289 O O . ILE A 1 286 ? 13.191 5.127 5.031 1.00 87.62 286 ILE A O 1
ATOM 2293 N N . MET A 1 287 ? 13.298 6.081 2.991 1.00 82.94 287 MET A N 1
ATOM 2294 C CA . MET A 1 287 ? 13.380 4.853 2.225 1.00 82.94 287 MET A CA 1
ATOM 2295 C C . MET A 1 287 ? 14.554 4.943 1.267 1.00 82.94 287 MET A C 1
ATOM 2297 O O . MET A 1 287 ? 14.715 5.945 0.575 1.00 82.94 287 MET A O 1
ATOM 2301 N N . VAL A 1 288 ? 15.360 3.888 1.234 1.00 87.94 288 VAL A N 1
ATOM 2302 C CA . VAL A 1 288 ? 16.450 3.708 0.279 1.00 87.94 288 VAL A CA 1
ATOM 2303 C C . VAL A 1 288 ? 16.413 2.256 -0.167 1.00 87.94 288 VAL A C 1
ATOM 2305 O O . VAL A 1 288 ? 16.387 1.356 0.671 1.00 87.94 288 VAL A O 1
ATOM 2308 N N . SER A 1 289 ? 16.402 2.031 -1.472 1.00 83.81 289 SER A N 1
ATOM 2309 C CA . SER A 1 289 ? 16.497 0.705 -2.073 1.00 83.81 289 SER A CA 1
ATOM 2310 C C . SER A 1 289 ? 17.309 0.780 -3.355 1.00 83.81 289 SER A C 1
ATOM 2312 O O . SER A 1 289 ? 17.424 1.836 -3.974 1.00 83.81 289 SER A O 1
ATOM 2314 N N . GLY A 1 290 ? 17.887 -0.344 -3.750 1.00 87.31 290 GLY A N 1
ATOM 2315 C CA . GLY A 1 290 ? 18.606 -0.449 -5.004 1.00 87.31 290 GLY A CA 1
ATOM 2316 C C . GLY A 1 290 ? 18.891 -1.898 -5.345 1.00 87.31 290 GLY A C 1
ATOM 2317 O O . GLY A 1 290 ? 18.909 -2.764 -4.468 1.00 87.31 290 GLY A O 1
ATOM 2318 N N . MET A 1 291 ? 19.092 -2.140 -6.628 1.00 86.94 291 MET A N 1
ATOM 2319 C CA . MET A 1 291 ? 19.418 -3.437 -7.191 1.00 86.94 291 MET A CA 1
ATOM 2320 C C . MET A 1 291 ? 20.576 -3.262 -8.165 1.00 86.94 291 MET A C 1
ATOM 2322 O O . MET A 1 291 ? 20.623 -2.288 -8.911 1.00 86.94 291 MET A O 1
ATOM 2326 N N . GLN A 1 292 ? 21.504 -4.212 -8.156 1.00 88.19 292 GLN A N 1
ATOM 2327 C CA . GLN A 1 292 ? 22.640 -4.236 -9.066 1.00 88.19 292 GLN A CA 1
ATOM 2328 C C . GLN A 1 292 ? 22.762 -5.635 -9.662 1.00 88.19 292 GLN A C 1
ATOM 2330 O O . GLN A 1 292 ? 22.776 -6.629 -8.932 1.00 88.19 292 GLN A O 1
ATOM 2335 N N . GLY A 1 293 ? 22.868 -5.705 -10.984 1.00 86.31 293 GLY A N 1
ATOM 2336 C CA . GLY A 1 293 ? 23.185 -6.925 -11.704 1.00 86.31 293 GLY A CA 1
ATOM 2337 C C . GLY A 1 293 ? 24.593 -7.407 -11.357 1.00 86.31 293 GLY A C 1
ATOM 2338 O O . GLY A 1 293 ? 25.540 -6.625 -11.312 1.00 86.31 293 GLY A O 1
ATOM 2339 N N . LEU A 1 294 ? 24.731 -8.709 -11.097 1.00 84.19 294 LEU A N 1
ATOM 2340 C CA . LEU A 1 294 ? 26.028 -9.320 -10.780 1.00 84.19 294 LEU A CA 1
ATOM 2341 C C . LEU A 1 294 ? 26.853 -9.615 -12.039 1.00 84.19 294 LEU A C 1
ATOM 2343 O O . LEU A 1 294 ? 28.065 -9.439 -12.035 1.00 84.19 294 LEU A O 1
ATOM 2347 N N . ASN A 1 295 ? 26.182 -10.046 -13.111 1.00 83.19 295 ASN A N 1
ATOM 2348 C CA . ASN A 1 295 ? 26.811 -10.452 -14.375 1.00 83.19 295 ASN A CA 1
ATOM 2349 C C . ASN A 1 295 ? 26.504 -9.495 -15.535 1.00 83.19 295 ASN A C 1
ATOM 2351 O O . ASN A 1 295 ? 27.003 -9.688 -16.638 1.00 83.19 295 ASN A O 1
ATOM 2355 N N . LYS A 1 296 ? 25.661 -8.490 -15.294 1.00 81.06 296 LYS A N 1
ATOM 2356 C CA . LYS A 1 296 ? 25.310 -7.440 -16.248 1.00 81.06 296 LYS A CA 1
ATOM 2357 C C . LYS A 1 296 ? 25.472 -6.096 -15.564 1.00 81.06 296 LYS A C 1
ATOM 2359 O O . LYS A 1 296 ? 25.112 -5.953 -14.396 1.00 81.06 296 LYS A O 1
ATOM 2364 N N . ASN A 1 297 ? 26.010 -5.119 -16.288 1.00 87.31 297 ASN A N 1
ATOM 2365 C CA . ASN A 1 297 ? 26.160 -3.758 -15.787 1.00 87.31 297 ASN A CA 1
ATOM 2366 C C . ASN A 1 297 ? 24.827 -3.008 -15.911 1.00 87.31 297 ASN A C 1
ATOM 2368 O O . ASN A 1 297 ? 24.649 -2.102 -16.723 1.00 87.31 297 ASN A O 1
ATOM 2372 N N . GLU A 1 298 ? 23.868 -3.451 -15.114 1.00 90.19 298 GLU A N 1
ATOM 2373 C CA . GLU A 1 298 ? 22.542 -2.875 -14.997 1.00 90.19 298 GLU A CA 1
ATOM 2374 C C . GLU A 1 298 ? 22.182 -2.728 -13.529 1.00 90.19 298 GLU A C 1
ATOM 2376 O O . GLU A 1 298 ? 22.589 -3.529 -12.686 1.00 90.19 298 GLU A O 1
ATOM 2381 N N . GLY A 1 299 ? 21.407 -1.709 -13.212 1.00 90.12 299 GLY A N 1
ATOM 2382 C CA . GLY A 1 299 ? 20.974 -1.505 -11.851 1.00 90.12 299 GLY A CA 1
ATOM 2383 C C . GLY A 1 299 ? 20.120 -0.274 -11.699 1.00 90.12 299 GLY A C 1
ATOM 2384 O O . GLY A 1 299 ? 20.035 0.595 -12.570 1.00 90.12 299 GLY A O 1
ATOM 2385 N N . ASP A 1 300 ? 19.501 -0.190 -10.541 1.00 90.38 300 ASP A N 1
ATOM 2386 C CA . ASP A 1 300 ? 18.683 0.936 -10.164 1.00 90.38 300 ASP A CA 1
ATOM 2387 C C . ASP A 1 300 ? 18.871 1.262 -8.685 1.00 90.38 300 ASP A C 1
ATOM 2389 O O . ASP A 1 300 ? 19.254 0.420 -7.872 1.00 90.38 300 ASP A O 1
ATOM 2393 N N . GLY A 1 301 ? 18.642 2.521 -8.349 1.00 90.00 301 GLY A N 1
ATOM 2394 C CA . GLY A 1 301 ? 18.675 3.020 -6.990 1.00 90.00 301 GLY A CA 1
ATOM 2395 C C . GLY A 1 301 ? 17.598 4.070 -6.814 1.00 90.00 301 GLY A C 1
ATOM 2396 O O . GLY A 1 301 ? 17.454 4.979 -7.631 1.00 90.00 301 GLY A O 1
ATOM 2397 N N . ASN A 1 302 ? 16.840 3.970 -5.732 1.00 88.69 302 ASN A N 1
ATOM 2398 C CA . ASN A 1 302 ? 15.812 4.934 -5.396 1.00 88.69 302 ASN A CA 1
ATOM 2399 C C . ASN A 1 302 ? 15.869 5.297 -3.913 1.00 88.69 302 ASN A C 1
ATOM 2401 O O . ASN A 1 302 ? 16.070 4.456 -3.039 1.00 88.69 302 ASN A O 1
ATOM 2405 N N . GLY A 1 303 ? 15.660 6.576 -3.636 1.00 90.88 303 GLY A N 1
ATOM 2406 C CA . GLY A 1 303 ? 15.615 7.138 -2.300 1.00 90.88 303 GLY A CA 1
ATOM 2407 C C . GLY A 1 303 ? 14.449 8.103 -2.171 1.00 90.88 303 GLY A C 1
ATOM 2408 O O . GLY A 1 303 ? 14.181 8.881 -3.085 1.00 90.88 303 GLY A O 1
ATOM 2409 N N . ALA A 1 304 ? 13.757 8.064 -1.040 1.00 91.38 304 ALA A N 1
ATOM 2410 C CA . ALA A 1 304 ? 12.677 8.985 -0.730 1.00 91.38 304 ALA A CA 1
ATOM 2411 C C . ALA A 1 304 ? 12.705 9.377 0.745 1.00 91.38 304 ALA A C 1
ATOM 2413 O O . ALA A 1 304 ? 12.928 8.546 1.624 1.00 91.38 304 ALA A O 1
ATOM 2414 N N . VAL A 1 305 ? 12.430 10.647 1.011 1.00 92.38 305 VAL A N 1
ATOM 2415 C CA . VAL A 1 305 ? 12.214 11.176 2.354 1.00 92.38 305 VAL A CA 1
ATOM 2416 C C . VAL A 1 305 ? 10.819 11.772 2.399 1.00 92.38 305 VAL A C 1
ATOM 2418 O O . VAL A 1 305 ? 10.477 12.613 1.568 1.00 92.38 305 VAL A O 1
ATOM 2421 N N . ARG A 1 306 ? 10.012 11.332 3.365 1.00 91.62 306 ARG A N 1
ATOM 2422 C CA . ARG A 1 306 ? 8.637 11.787 3.572 1.00 91.62 306 ARG A CA 1
ATOM 2423 C C . ARG A 1 306 ? 8.470 12.382 4.959 1.00 91.62 306 ARG A C 1
ATOM 2425 O O . ARG A 1 306 ? 8.858 11.765 5.949 1.00 91.62 306 ARG A O 1
ATOM 2432 N N . PHE A 1 307 ? 7.835 13.541 5.024 1.00 92.12 307 PHE A N 1
ATOM 2433 C CA . PHE A 1 307 ? 7.507 14.258 6.249 1.00 92.12 307 PHE A CA 1
ATOM 2434 C C . PHE A 1 307 ? 5.994 14.397 6.370 1.00 92.12 307 PHE A C 1
ATOM 2436 O O . PHE A 1 307 ? 5.331 14.864 5.442 1.00 92.12 307 PHE A O 1
ATOM 2443 N N . TYR A 1 308 ? 5.458 14.033 7.533 1.00 91.50 308 TYR A N 1
ATOM 2444 C CA . TYR A 1 308 ? 4.024 14.058 7.804 1.00 91.50 308 TYR A CA 1
ATOM 2445 C C . TYR A 1 308 ? 3.692 15.131 8.841 1.00 91.50 308 TYR A C 1
ATOM 2447 O O . TYR A 1 308 ? 4.265 15.154 9.936 1.00 91.50 308 TYR A O 1
ATOM 2455 N N . LYS A 1 309 ? 2.739 16.010 8.520 1.00 91.31 309 LYS A N 1
ATOM 2456 C CA . LYS A 1 309 ? 2.242 17.048 9.429 1.00 91.31 309 LYS A CA 1
ATOM 2457 C C . LYS A 1 309 ? 0.736 17.260 9.252 1.00 91.31 309 LYS A C 1
ATOM 2459 O O . LYS A 1 309 ? 0.290 18.035 8.408 1.00 91.31 309 LYS A O 1
ATOM 2464 N N . GLN A 1 310 ? -0.046 16.630 10.127 1.00 90.69 310 GLN A N 1
ATOM 2465 C CA . GLN A 1 310 ? -1.511 16.690 10.202 1.00 90.69 310 GLN A CA 1
ATOM 2466 C C . GLN A 1 310 ? -2.206 16.281 8.894 1.00 90.69 310 GLN A C 1
ATOM 2468 O O . GLN A 1 310 ? -2.498 15.111 8.659 1.00 90.69 310 GLN A O 1
ATOM 2473 N N . ARG A 1 311 ? -2.526 17.272 8.058 1.00 90.88 311 ARG A N 1
ATOM 2474 C CA . ARG A 1 311 ? -3.195 17.099 6.769 1.00 90.88 311 ARG A CA 1
ATOM 2475 C C . ARG A 1 311 ? -2.220 17.121 5.601 1.00 90.88 311 ARG A C 1
ATOM 2477 O O . ARG A 1 311 ? -2.662 16.900 4.490 1.00 90.88 311 ARG A O 1
ATOM 2484 N N . TYR A 1 312 ? -0.938 17.385 5.830 1.00 91.88 312 TYR A N 1
ATOM 2485 C CA . TYR A 1 312 ? 0.054 17.535 4.773 1.00 91.88 312 TYR A CA 1
ATOM 2486 C C . TYR A 1 312 ? 1.098 16.425 4.837 1.00 91.88 312 TYR A C 1
ATOM 2488 O O . TYR A 1 312 ? 1.624 16.110 5.906 1.00 91.88 312 TYR A O 1
ATOM 2496 N N . GLU A 1 313 ? 1.423 15.879 3.675 1.00 92.25 313 GLU A N 1
ATOM 2497 C CA . GLU A 1 313 ? 2.545 14.978 3.450 1.00 92.25 313 GLU A CA 1
ATOM 2498 C C . GLU A 1 313 ? 3.452 15.596 2.388 1.00 92.25 313 GLU A C 1
ATOM 2500 O O . GLU A 1 313 ? 3.023 15.896 1.273 1.00 92.25 313 GLU A O 1
ATOM 2505 N N . HIS A 1 314 ? 4.713 15.789 2.754 1.00 93.88 314 HIS A N 1
ATOM 2506 C CA . HIS A 1 314 ? 5.759 16.288 1.875 1.00 93.88 314 HIS A CA 1
ATOM 2507 C C . HIS A 1 314 ? 6.699 15.137 1.560 1.00 93.88 314 HIS A C 1
ATOM 2509 O O . HIS A 1 314 ? 7.222 14.523 2.484 1.00 93.88 314 HIS A O 1
ATOM 2515 N N . SER A 1 315 ? 6.943 14.851 0.286 1.00 92.19 315 SER A N 1
ATOM 2516 C CA . SER A 1 315 ? 7.898 13.823 -0.127 1.00 92.19 315 SER A CA 1
ATOM 2517 C C . SER A 1 315 ? 8.917 14.396 -1.097 1.00 92.19 315 SER A C 1
ATOM 2519 O O . SER A 1 315 ? 8.541 15.037 -2.073 1.00 92.19 315 SER A O 1
ATOM 2521 N N . LEU A 1 316 ? 10.196 14.135 -0.856 1.00 94.56 316 LEU A N 1
ATOM 2522 C CA . LEU A 1 316 ? 11.285 14.393 -1.793 1.00 94.56 316 LEU A CA 1
ATOM 2523 C C . LEU A 1 316 ? 11.896 13.053 -2.179 1.00 94.56 316 LEU A C 1
ATOM 2525 O O . LEU A 1 316 ? 12.267 12.279 -1.297 1.00 94.56 316 LEU A O 1
ATOM 2529 N N . ALA A 1 317 ? 11.994 12.772 -3.472 1.00 93.19 317 ALA A N 1
ATOM 2530 C CA . ALA A 1 317 ? 12.478 11.488 -3.949 1.00 93.19 317 ALA A CA 1
ATOM 2531 C C . ALA A 1 317 ? 13.380 11.623 -5.173 1.00 93.19 317 ALA A C 1
ATOM 2533 O O . ALA A 1 317 ? 13.188 12.495 -6.022 1.00 93.19 317 ALA A O 1
ATOM 2534 N N . TYR A 1 318 ? 14.351 10.719 -5.247 1.00 93.62 318 TYR A N 1
ATOM 2535 C CA . TYR A 1 318 ? 15.284 10.552 -6.349 1.00 93.62 318 TYR A CA 1
ATOM 2536 C C . TYR A 1 318 ? 15.295 9.084 -6.765 1.00 93.62 318 TYR A C 1
ATOM 2538 O O . TYR A 1 318 ? 15.428 8.201 -5.920 1.00 93.62 318 TYR A O 1
ATOM 2546 N N . ALA A 1 319 ? 15.152 8.819 -8.055 1.00 92.44 319 ALA A N 1
ATOM 2547 C CA . ALA A 1 319 ? 15.274 7.484 -8.623 1.00 92.44 319 ALA A CA 1
ATOM 2548 C C . ALA A 1 319 ? 16.234 7.523 -9.806 1.00 92.44 319 ALA A C 1
ATOM 2550 O O . ALA A 1 319 ? 16.193 8.460 -10.601 1.00 92.44 319 ALA A O 1
ATOM 2551 N N . GLU A 1 320 ? 17.070 6.506 -9.934 1.00 93.12 320 GLU A N 1
ATOM 2552 C CA . GLU A 1 320 ? 18.043 6.361 -11.002 1.00 93.12 320 GLU A CA 1
ATOM 2553 C C . GLU A 1 320 ? 18.080 4.918 -11.486 1.00 93.12 320 GLU A C 1
ATOM 2555 O O . GLU A 1 320 ? 18.043 3.989 -10.688 1.00 93.12 320 GLU A O 1
ATOM 2560 N N . SER A 1 321 ? 18.183 4.738 -12.794 1.00 92.31 321 SER A N 1
ATOM 2561 C CA . SER A 1 321 ? 18.401 3.449 -13.435 1.00 92.31 321 SER A CA 1
ATOM 2562 C C . SER A 1 321 ? 19.516 3.581 -14.461 1.00 92.31 321 SER A C 1
ATOM 2564 O O . SER A 1 321 ? 19.570 4.564 -15.212 1.00 92.31 321 SER A O 1
ATOM 2566 N N . HIS A 1 322 ? 20.376 2.576 -14.528 1.00 93.06 322 HIS A N 1
ATOM 2567 C CA . HIS A 1 322 ? 21.411 2.455 -15.538 1.00 93.06 322 HIS A CA 1
ATOM 2568 C C . HIS A 1 322 ? 21.412 1.050 -16.138 1.00 93.06 322 HIS A C 1
ATOM 2570 O O . HIS A 1 322 ? 21.092 0.072 -15.471 1.00 93.06 322 HIS A O 1
ATOM 2576 N N . SER A 1 323 ? 21.779 0.961 -17.408 1.00 92.56 323 SER A N 1
ATOM 2577 C CA . SER A 1 323 ? 22.077 -0.300 -18.082 1.00 92.56 323 SER A CA 1
ATOM 2578 C C . SER A 1 323 ? 23.180 -0.073 -19.101 1.00 92.56 323 SER A C 1
ATOM 2580 O O . SER A 1 323 ? 23.277 1.005 -19.699 1.00 92.56 323 SER A O 1
ATOM 2582 N N . HIS A 1 324 ? 24.012 -1.088 -19.261 1.00 91.25 324 HIS A N 1
ATOM 2583 C CA . HIS A 1 324 ? 25.016 -1.192 -20.295 1.00 91.25 324 HIS A CA 1
ATOM 2584 C C . HIS A 1 324 ? 24.930 -2.591 -20.885 1.00 91.25 324 HIS A C 1
ATOM 2586 O O . HIS A 1 324 ? 25.154 -3.572 -20.174 1.00 91.25 324 HIS A O 1
ATOM 2592 N N . ASP A 1 325 ? 24.567 -2.645 -22.157 1.00 86.12 325 ASP A N 1
ATOM 2593 C CA . ASP A 1 325 ? 24.545 -3.868 -22.941 1.00 86.12 325 ASP A CA 1
ATOM 2594 C C . ASP A 1 325 ? 25.659 -3.788 -23.981 1.00 86.12 325 ASP A C 1
ATOM 2596 O O . ASP A 1 325 ? 25.751 -2.807 -24.728 1.00 86.12 325 ASP A O 1
ATOM 2600 N N . ASP A 1 326 ? 26.511 -4.803 -23.973 1.00 80.69 326 ASP A N 1
ATOM 2601 C CA . ASP A 1 326 ? 27.588 -4.991 -24.932 1.00 80.69 326 ASP A CA 1
ATOM 2602 C C . ASP A 1 326 ? 27.138 -6.118 -25.872 1.00 80.69 326 ASP A C 1
ATOM 2604 O O . ASP A 1 326 ? 26.663 -7.157 -25.410 1.00 80.69 326 ASP A O 1
ATOM 2608 N N . ASP A 1 327 ? 27.257 -5.903 -27.181 1.00 79.25 327 ASP A N 1
ATOM 2609 C CA . ASP A 1 327 ? 26.928 -6.880 -28.229 1.00 79.25 327 ASP A CA 1
ATOM 2610 C C . ASP A 1 327 ? 25.440 -7.288 -28.321 1.00 79.25 327 ASP A C 1
ATOM 2612 O O . ASP A 1 327 ? 25.074 -8.467 -28.299 1.00 79.25 327 ASP A O 1
ATOM 2616 N N . SER A 1 328 ? 24.554 -6.303 -28.505 1.00 79.69 328 SER A N 1
ATOM 2617 C CA . SER A 1 328 ? 23.135 -6.563 -28.793 1.00 79.69 328 SER A CA 1
ATOM 2618 C C . SER A 1 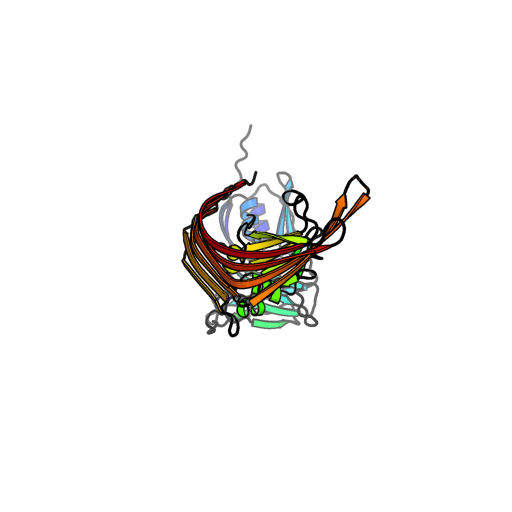328 ? 22.918 -6.897 -30.274 1.00 79.69 328 SER A C 1
ATOM 2620 O O . SER A 1 328 ? 23.240 -6.092 -31.148 1.00 79.69 328 SER A O 1
ATOM 2622 N N . TYR A 1 329 ? 22.334 -8.063 -30.567 1.00 86.38 329 TYR A N 1
ATOM 2623 C CA . TYR A 1 329 ? 21.995 -8.507 -31.924 1.00 86.38 329 TYR A CA 1
ATOM 2624 C C . TYR A 1 329 ? 20.491 -8.383 -32.171 1.00 86.38 329 TYR A C 1
ATOM 2626 O O . TYR A 1 329 ? 19.682 -8.907 -31.405 1.00 86.38 329 TYR A O 1
ATOM 2634 N N . THR A 1 330 ? 20.097 -7.744 -33.269 1.00 85.56 330 THR A N 1
ATOM 2635 C CA . THR A 1 330 ? 18.711 -7.768 -33.757 1.00 85.56 330 THR A CA 1
ATOM 2636 C C . THR A 1 330 ? 18.702 -8.096 -35.242 1.00 85.56 330 THR A C 1
ATOM 2638 O O . THR A 1 330 ? 19.487 -7.544 -36.009 1.00 85.56 330 THR A O 1
ATOM 2641 N N . ALA A 1 331 ? 17.803 -8.990 -35.647 1.00 89.88 331 ALA A N 1
ATOM 2642 C CA . ALA A 1 331 ? 17.516 -9.277 -37.044 1.00 89.88 331 ALA A CA 1
ATOM 2643 C C . ALA A 1 331 ? 16.033 -9.024 -37.315 1.00 89.88 331 ALA A C 1
ATOM 2645 O O . ALA A 1 331 ? 15.174 -9.452 -36.542 1.00 89.88 331 ALA A O 1
ATOM 2646 N N . GLN A 1 332 ? 15.740 -8.326 -38.403 1.00 92.00 332 GLN A N 1
ATOM 2647 C CA . GLN A 1 332 ? 14.390 -7.990 -38.824 1.00 92.00 332 GLN A CA 1
ATOM 2648 C C . GLN A 1 332 ? 14.270 -8.190 -40.332 1.00 92.00 332 GLN A C 1
ATOM 2650 O O . GLN A 1 332 ? 15.052 -7.625 -41.088 1.00 92.00 332 GLN A O 1
ATOM 2655 N N . THR A 1 333 ? 13.254 -8.933 -40.762 1.00 93.31 333 THR A N 1
ATOM 2656 C CA . THR A 1 333 ? 12.912 -9.095 -42.179 1.00 93.31 333 THR A CA 1
ATOM 2657 C C . THR A 1 333 ? 11.618 -8.347 -42.469 1.00 93.31 333 THR A C 1
ATOM 2659 O O . THR A 1 333 ? 10.604 -8.544 -41.795 1.00 93.31 333 THR A O 1
ATOM 2662 N N . GLU A 1 334 ? 11.648 -7.468 -43.463 1.00 94.00 334 GLU A N 1
ATOM 2663 C CA . GLU A 1 334 ? 10.490 -6.721 -43.948 1.00 94.00 334 GLU A CA 1
ATOM 2664 C C . GLU A 1 334 ? 10.177 -7.139 -45.389 1.00 94.00 334 GLU A C 1
ATOM 2666 O O . GLU A 1 334 ? 11.062 -7.152 -46.244 1.00 94.00 334 GLU A O 1
ATOM 2671 N N . HIS A 1 335 ? 8.908 -7.436 -45.681 1.00 94.94 335 HIS A N 1
ATOM 2672 C CA . HIS A 1 335 ? 8.455 -7.749 -47.037 1.00 94.94 335 HIS A CA 1
ATOM 2673 C C . HIS A 1 335 ? 7.574 -6.622 -47.581 1.00 94.94 335 HIS A C 1
ATOM 2675 O O . HIS A 1 335 ? 6.579 -6.236 -46.966 1.00 94.94 335 HIS A O 1
ATOM 2681 N N . PHE A 1 336 ? 7.903 -6.142 -48.775 1.00 93.56 336 PHE A N 1
ATOM 2682 C CA . PHE A 1 336 ? 7.169 -5.114 -49.498 1.00 93.56 336 PHE A CA 1
ATOM 2683 C C . PHE A 1 336 ? 6.590 -5.695 -50.784 1.00 93.56 336 PHE A C 1
ATOM 2685 O O . PHE A 1 336 ? 7.261 -6.428 -51.513 1.00 93.56 336 PHE A O 1
ATOM 2692 N N . VAL A 1 337 ? 5.343 -5.334 -51.078 1.00 94.00 337 VAL A N 1
ATOM 2693 C CA . VAL A 1 337 ? 4.687 -5.629 -52.354 1.00 94.00 337 VAL A CA 1
ATOM 2694 C C . VAL A 1 337 ? 4.298 -4.302 -52.985 1.00 94.00 337 VAL A C 1
ATOM 2696 O O . VAL A 1 337 ? 3.519 -3.539 -52.412 1.00 94.00 337 VAL A O 1
ATOM 2699 N N . TYR A 1 338 ? 4.864 -4.009 -54.149 1.00 91.19 338 TYR A N 1
ATOM 2700 C CA . TYR A 1 338 ? 4.615 -2.769 -54.867 1.00 91.19 338 TYR A CA 1
ATOM 2701 C C . TYR A 1 338 ? 3.331 -2.855 -55.706 1.00 91.19 338 TYR A C 1
ATOM 2703 O O . TYR A 1 338 ? 2.917 -3.948 -56.102 1.00 91.19 338 TYR A O 1
ATOM 2711 N N . PRO A 1 339 ? 2.695 -1.714 -56.041 1.00 93.25 339 PRO A N 1
ATOM 2712 C CA . PRO A 1 339 ? 1.477 -1.696 -56.858 1.00 93.25 339 PRO A CA 1
ATOM 2713 C C . PRO A 1 339 ? 1.620 -2.340 -58.245 1.00 93.25 339 PRO A C 1
ATOM 2715 O O . PRO A 1 339 ? 0.630 -2.774 -58.824 1.00 93.25 339 PRO A O 1
ATOM 2718 N N . ASN A 1 340 ? 2.841 -2.404 -58.783 1.00 92.44 340 ASN A N 1
ATOM 2719 C CA . ASN A 1 340 ? 3.157 -3.064 -60.052 1.00 92.44 340 ASN A CA 1
ATOM 2720 C C . ASN A 1 340 ? 3.331 -4.595 -59.924 1.00 92.44 340 ASN A C 1
ATOM 2722 O O . ASN A 1 340 ? 3.551 -5.257 -60.933 1.00 92.44 340 ASN A O 1
ATOM 2726 N N . GLY A 1 341 ? 3.213 -5.154 -58.715 1.00 89.88 341 GLY A N 1
ATOM 2727 C CA . GLY A 1 341 ? 3.368 -6.582 -58.428 1.00 89.88 341 GLY A CA 1
ATOM 2728 C C . GLY A 1 341 ? 4.782 -7.004 -58.025 1.00 89.88 341 GLY A C 1
ATOM 2729 O O . GLY A 1 341 ? 4.959 -8.149 -57.598 1.00 89.88 341 GLY A O 1
ATOM 2730 N N . ASP A 1 342 ? 5.767 -6.104 -58.105 1.00 93.38 342 ASP A N 1
ATOM 2731 C CA . ASP A 1 342 ? 7.133 -6.393 -57.673 1.00 93.38 342 ASP A CA 1
ATOM 2732 C C . ASP A 1 342 ? 7.180 -6.637 -56.164 1.00 93.38 342 ASP A C 1
ATOM 2734 O O . ASP A 1 342 ? 6.458 -6.014 -55.379 1.00 93.38 342 ASP A O 1
ATOM 2738 N N . LYS A 1 343 ? 8.061 -7.544 -55.749 1.00 94.62 343 LYS A N 1
ATOM 2739 C CA . LYS A 1 343 ? 8.280 -7.881 -54.342 1.00 94.62 343 LYS A CA 1
ATOM 2740 C C . LYS A 1 343 ? 9.694 -7.505 -53.942 1.00 94.62 343 LYS A C 1
ATOM 2742 O O . LYS A 1 343 ? 10.629 -7.749 -54.701 1.00 94.62 343 LYS A O 1
ATOM 2747 N N . LEU A 1 344 ? 9.845 -6.940 -52.755 1.00 94.38 344 LEU A N 1
ATOM 2748 C CA . LEU A 1 344 ? 11.139 -6.632 -52.162 1.00 94.38 344 LEU A CA 1
ATOM 2749 C C . LEU A 1 344 ? 11.180 -7.191 -50.749 1.00 94.38 344 LEU A C 1
ATOM 2751 O O . LEU A 1 344 ? 10.301 -6.914 -49.939 1.00 94.38 344 LEU A O 1
ATOM 2755 N N . GLU A 1 345 ? 12.216 -7.956 -50.469 1.00 94.88 345 GLU A N 1
ATOM 2756 C CA . GLU A 1 345 ? 12.569 -8.413 -49.137 1.00 94.88 345 GLU A CA 1
ATOM 2757 C C . GLU A 1 345 ? 13.750 -7.587 -48.639 1.00 94.88 345 GLU A C 1
ATOM 2759 O O . GLU A 1 345 ? 14.705 -7.337 -49.380 1.00 94.88 345 GLU A O 1
ATOM 2764 N N . LYS A 1 346 ? 13.646 -7.106 -47.404 1.00 93.56 346 LYS A N 1
ATOM 2765 C CA . LYS A 1 346 ? 14.666 -6.306 -46.737 1.00 93.56 346 LYS A CA 1
ATOM 2766 C C . LYS A 1 346 ? 15.021 -6.984 -45.421 1.00 93.56 346 LYS A C 1
ATOM 2768 O O . LYS A 1 346 ? 14.261 -6.890 -44.459 1.00 93.56 346 LYS A O 1
ATOM 2773 N N . ASP A 1 347 ? 16.194 -7.600 -45.380 1.00 93.12 347 ASP A N 1
ATOM 2774 C CA . ASP A 1 347 ? 16.774 -8.163 -44.165 1.00 93.12 347 ASP A CA 1
ATOM 2775 C C . ASP A 1 347 ? 17.700 -7.139 -43.522 1.00 93.12 347 ASP A C 1
ATOM 2777 O O . ASP A 1 347 ? 18.716 -6.744 -44.095 1.00 93.12 347 ASP A O 1
ATOM 2781 N N . LEU A 1 348 ? 17.354 -6.697 -42.321 1.00 90.81 348 LEU A N 1
ATOM 2782 C CA . LEU A 1 348 ? 18.154 -5.811 -41.494 1.00 90.81 348 LEU A CA 1
ATOM 2783 C C . LEU A 1 348 ? 18.777 -6.615 -40.355 1.00 90.81 348 LEU A C 1
ATOM 2785 O O . LEU A 1 348 ? 18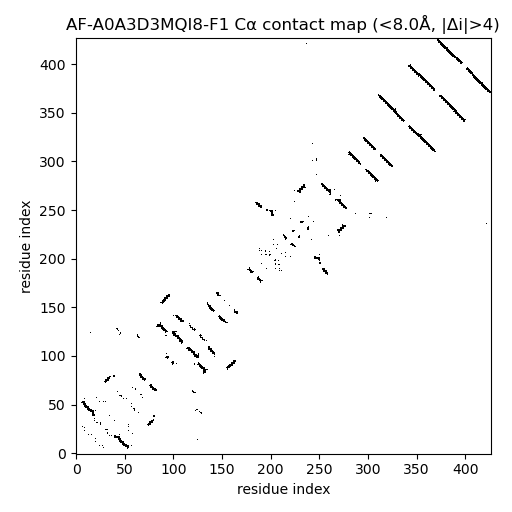.064 -7.161 -39.519 1.00 90.81 348 LEU A O 1
ATOM 2789 N N . VAL A 1 349 ? 20.103 -6.629 -40.292 1.00 91.56 349 VAL A N 1
ATOM 2790 C CA . VAL A 1 349 ? 20.867 -7.109 -39.140 1.00 91.56 349 VAL A CA 1
ATOM 2791 C C . VAL A 1 349 ? 21.516 -5.904 -38.475 1.00 91.56 349 VAL A C 1
ATOM 2793 O O . VAL A 1 349 ? 22.233 -5.149 -39.131 1.00 91.56 349 VAL A O 1
ATOM 2796 N N . SER A 1 350 ? 21.278 -5.715 -37.183 1.00 86.62 350 SER A N 1
ATOM 2797 C CA . SER A 1 350 ? 21.930 -4.684 -36.381 1.00 86.62 350 SER A CA 1
ATOM 2798 C C . SER A 1 350 ? 22.722 -5.312 -35.243 1.00 86.62 350 SER A C 1
ATOM 2800 O O . SER A 1 350 ? 22.171 -6.092 -34.465 1.00 86.62 350 SER A O 1
ATOM 2802 N N . ASN A 1 351 ? 23.987 -4.921 -35.131 1.00 86.38 351 ASN A N 1
ATOM 2803 C CA . ASN A 1 351 ? 24.878 -5.270 -34.036 1.00 86.38 351 ASN A CA 1
ATOM 2804 C C . ASN A 1 351 ? 25.211 -3.999 -33.262 1.00 86.38 351 ASN A C 1
ATOM 2806 O O . ASN A 1 351 ? 25.946 -3.142 -33.753 1.00 86.38 351 ASN A O 1
ATOM 2810 N N . ALA A 1 352 ? 24.665 -3.858 -32.060 1.00 82.56 352 ALA A N 1
ATOM 2811 C CA . ALA A 1 352 ? 25.027 -2.761 -31.183 1.00 82.56 352 ALA A CA 1
ATOM 2812 C C . ALA A 1 352 ? 26.227 -3.164 -30.331 1.00 82.56 352 ALA A C 1
ATOM 2814 O O . ALA A 1 352 ? 26.090 -3.939 -29.388 1.00 82.56 352 ALA A O 1
ATOM 2815 N N . SER A 1 353 ? 27.395 -2.620 -30.670 1.00 82.06 353 SER A N 1
ATOM 2816 C CA . SER A 1 353 ? 28.648 -2.862 -29.947 1.00 82.06 353 SER A CA 1
ATOM 2817 C C . SER A 1 353 ? 28.640 -2.242 -28.549 1.00 82.06 353 SER A C 1
ATOM 2819 O O . SER A 1 353 ? 29.363 -2.693 -27.668 1.00 82.06 353 SER A O 1
ATOM 2821 N N . SER A 1 354 ? 27.816 -1.213 -28.325 1.00 86.69 354 SER A N 1
ATOM 2822 C CA . SER A 1 354 ? 27.557 -0.667 -26.993 1.00 86.69 354 SER A CA 1
ATOM 2823 C C . SER A 1 354 ? 26.212 0.055 -26.949 1.00 86.69 354 SER A C 1
ATOM 2825 O O . SER A 1 354 ? 25.938 0.942 -27.764 1.00 86.69 354 SER A O 1
ATOM 2827 N N . GLN A 1 355 ? 25.383 -0.277 -25.958 1.00 88.31 355 GLN A N 1
ATOM 2828 C CA . GLN A 1 355 ? 24.178 0.470 -25.605 1.00 88.31 355 GLN A CA 1
ATOM 2829 C C . GLN A 1 355 ? 24.188 0.835 -24.123 1.00 88.31 355 GLN A C 1
ATOM 2831 O O . GLN A 1 355 ? 23.993 -0.009 -23.251 1.00 88.31 355 GLN A O 1
ATOM 2836 N N . LYS A 1 356 ? 24.357 2.122 -23.821 1.00 91.88 356 LYS A N 1
ATOM 2837 C CA . LYS A 1 356 ? 24.268 2.672 -22.465 1.00 91.88 356 LYS A CA 1
ATOM 2838 C C . LYS A 1 356 ? 22.978 3.447 -22.321 1.00 91.88 356 LYS A C 1
ATOM 2840 O O . LYS A 1 356 ? 22.690 4.344 -23.108 1.00 91.88 356 LYS A O 1
ATOM 2845 N N . LYS A 1 357 ? 22.212 3.166 -21.275 1.00 92.44 357 LYS A N 1
ATOM 2846 C CA . LYS A 1 357 ? 21.026 3.953 -20.925 1.00 92.44 357 LYS A CA 1
ATOM 2847 C C . LYS A 1 357 ? 21.141 4.373 -19.478 1.00 92.44 357 LYS A C 1
ATOM 2849 O O . LYS A 1 357 ? 21.241 3.525 -18.598 1.00 92.44 357 LYS A O 1
ATOM 2854 N N . ARG A 1 358 ? 21.088 5.679 -19.225 1.00 93.00 358 ARG A N 1
ATOM 2855 C CA . ARG A 1 358 ? 20.961 6.238 -17.876 1.00 93.00 358 ARG A CA 1
ATOM 2856 C C . ARG A 1 358 ? 19.725 7.116 -17.801 1.00 93.00 358 ARG A C 1
ATOM 2858 O O . ARG A 1 358 ? 19.526 7.981 -18.654 1.00 93.00 358 ARG A O 1
ATOM 2865 N N . SER A 1 359 ? 18.907 6.901 -16.782 1.00 93.56 359 SER A N 1
ATOM 2866 C CA . SER A 1 359 ? 17.717 7.699 -16.510 1.00 93.56 359 SER A CA 1
ATOM 2867 C C . SER A 1 359 ? 17.681 8.050 -15.034 1.00 93.56 359 SER A C 1
ATOM 2869 O O . SER A 1 359 ? 17.841 7.165 -14.201 1.00 93.56 359 SER A O 1
ATOM 2871 N N . SER A 1 360 ? 17.450 9.314 -14.697 1.00 93.62 360 SER A N 1
ATOM 2872 C CA . SER A 1 360 ? 17.198 9.729 -13.320 1.00 93.62 360 SER A CA 1
ATOM 2873 C C . SER A 1 360 ? 16.008 10.671 -13.220 1.00 93.62 360 SER A C 1
ATOM 2875 O O . SER A 1 360 ? 15.680 11.396 -14.154 1.00 93.62 360 SER A O 1
ATOM 2877 N N . ASN A 1 361 ? 15.313 10.630 -12.093 1.00 93.31 361 ASN A N 1
ATOM 2878 C CA . ASN A 1 361 ? 14.118 11.414 -11.836 1.00 93.31 361 ASN A CA 1
ATOM 2879 C C . ASN A 1 361 ? 14.200 11.981 -10.422 1.00 93.31 361 ASN A C 1
ATOM 2881 O O . ASN A 1 361 ? 14.244 11.220 -9.457 1.00 93.31 361 ASN A O 1
ATOM 2885 N N . LEU A 1 362 ? 14.203 13.306 -10.312 1.00 94.94 362 LEU A N 1
ATOM 2886 C CA . LEU A 1 362 ? 14.085 14.017 -9.043 1.00 94.94 362 LEU A CA 1
ATOM 2887 C C . LEU A 1 362 ? 12.697 14.639 -8.980 1.00 94.94 362 LEU A C 1
ATOM 2889 O O . LEU A 1 362 ? 12.307 15.356 -9.902 1.00 94.94 362 LEU A O 1
ATOM 2893 N N . TYR A 1 363 ? 11.966 14.406 -7.895 1.00 93.81 363 TYR A N 1
ATOM 2894 C CA . TYR A 1 363 ? 10.661 15.025 -7.714 1.00 93.81 363 TYR A CA 1
ATOM 2895 C C . TYR A 1 363 ? 10.334 15.334 -6.262 1.00 93.81 363 TYR A C 1
ATOM 2897 O O . TYR A 1 363 ? 10.755 14.657 -5.324 1.00 93.81 363 TYR A O 1
ATOM 2905 N N . TYR A 1 364 ? 9.518 16.367 -6.111 1.00 95.62 364 TYR A N 1
ATOM 2906 C CA . TYR A 1 364 ? 8.870 16.754 -4.880 1.00 95.62 364 TYR A CA 1
ATOM 2907 C C . TYR A 1 364 ? 7.362 16.547 -5.020 1.00 95.62 364 TYR A C 1
ATOM 2909 O O . TYR A 1 364 ? 6.763 16.918 -6.029 1.00 95.62 364 TYR A O 1
ATOM 2917 N N . ASN A 1 365 ? 6.751 15.956 -4.002 1.00 93.31 365 ASN A N 1
ATOM 2918 C CA . ASN A 1 365 ? 5.338 15.628 -3.961 1.00 93.31 365 ASN A CA 1
ATOM 2919 C C . ASN A 1 365 ? 4.703 16.211 -2.694 1.00 93.31 365 ASN A C 1
ATOM 2921 O O . ASN A 1 365 ? 5.200 15.991 -1.590 1.00 93.31 365 ASN A O 1
ATOM 2925 N N . LEU A 1 366 ? 3.594 16.923 -2.856 1.00 93.69 366 LEU A N 1
ATOM 2926 C CA . LEU A 1 366 ? 2.771 17.459 -1.780 1.00 93.69 366 LEU A CA 1
ATOM 2927 C C . LEU A 1 366 ? 1.403 16.789 -1.828 1.00 93.69 366 LEU A C 1
ATOM 2929 O O . LEU A 1 366 ? 0.691 16.909 -2.822 1.00 93.69 366 LEU A O 1
ATOM 2933 N N . HIS A 1 367 ? 1.015 16.131 -0.744 1.00 90.94 367 HIS A N 1
ATOM 2934 C CA . HIS A 1 367 ? -0.311 15.549 -0.594 1.00 90.94 367 HIS A CA 1
ATOM 2935 C C . HIS A 1 367 ? -1.052 16.239 0.552 1.00 90.94 367 HIS A C 1
ATOM 2937 O O . HIS A 1 367 ? -0.514 16.388 1.650 1.00 90.94 367 HIS A O 1
ATOM 2943 N N . TYR A 1 368 ? -2.284 16.667 0.290 1.00 91.19 368 TYR A N 1
ATOM 2944 C CA . TYR A 1 368 ? -3.197 17.216 1.280 1.00 91.19 368 TYR A CA 1
ATOM 2945 C C . TYR A 1 368 ? -4.387 16.283 1.524 1.00 91.19 368 TYR A C 1
ATOM 2947 O O . TYR A 1 368 ? -5.068 15.868 0.585 1.00 91.19 368 TYR A O 1
ATOM 2955 N N . TYR A 1 369 ? -4.668 16.025 2.800 1.00 87.94 369 TYR A N 1
ATOM 2956 C CA . TYR A 1 369 ? -5.750 15.187 3.305 1.00 87.94 369 TYR A CA 1
ATOM 2957 C C . TYR A 1 369 ? -6.762 16.028 4.103 1.00 87.94 369 TYR A C 1
ATOM 2959 O O . TYR A 1 369 ? -6.653 16.148 5.331 1.00 87.94 369 TYR A O 1
ATOM 2967 N N . GLY A 1 370 ? -7.742 16.618 3.418 1.00 85.12 370 GLY A N 1
ATOM 2968 C CA . GLY A 1 370 ? -8.912 17.258 4.028 1.00 85.12 370 GLY A CA 1
ATOM 2969 C C . GLY A 1 370 ? -10.079 16.286 4.234 1.00 85.12 370 GLY A C 1
ATOM 2970 O O . GLY A 1 370 ? -10.058 15.167 3.730 1.00 85.12 370 GLY A O 1
ATOM 2971 N N . ASP A 1 371 ? -11.101 16.721 4.976 1.00 84.38 371 ASP A N 1
ATOM 2972 C CA . ASP A 1 371 ? -12.247 15.863 5.327 1.00 84.38 371 ASP A CA 1
ATOM 2973 C C . ASP A 1 371 ? -13.180 15.621 4.130 1.00 84.38 371 ASP A C 1
ATOM 2975 O O . ASP A 1 371 ? -13.693 14.523 3.963 1.00 84.38 371 ASP A O 1
ATOM 2979 N N . SER A 1 372 ? -13.358 16.629 3.271 1.00 84.31 372 SER A N 1
ATOM 2980 C CA . SER A 1 372 ? -14.174 16.562 2.049 1.00 84.31 372 SER A CA 1
ATOM 2981 C C . SER A 1 372 ? -13.347 16.666 0.766 1.00 84.31 372 SER A C 1
ATOM 2983 O O . SER A 1 372 ? -13.882 16.592 -0.339 1.00 84.31 372 SER A O 1
ATOM 2985 N N . THR A 1 373 ? -12.037 16.901 0.869 1.00 85.62 373 THR A N 1
ATOM 2986 C CA . THR A 1 373 ? -11.174 17.133 -0.296 1.00 85.62 373 THR A CA 1
ATOM 2987 C C . THR A 1 373 ? -9.764 16.639 -0.045 1.00 85.62 373 THR A C 1
ATOM 2989 O O . THR A 1 373 ? -9.135 17.013 0.946 1.00 85.62 373 THR A O 1
ATOM 2992 N N . THR A 1 374 ? -9.238 15.872 -0.991 1.00 88.50 374 THR A N 1
ATOM 2993 C CA . THR A 1 374 ? -7.819 15.523 -1.062 1.00 88.50 374 THR A CA 1
ATOM 2994 C C . THR A 1 374 ? -7.229 16.053 -2.355 1.00 88.50 374 THR A C 1
ATOM 2996 O O . THR A 1 374 ? -7.915 16.111 -3.375 1.00 88.50 374 THR A O 1
ATOM 2999 N N . PHE A 1 375 ? -5.960 16.446 -2.337 1.00 89.44 375 PHE A N 1
ATOM 3000 C CA . PHE A 1 375 ? -5.247 16.757 -3.572 1.00 89.44 375 PHE A CA 1
ATOM 3001 C C . PHE A 1 375 ? -3.770 16.410 -3.470 1.00 89.44 375 PHE A C 1
ATOM 3003 O O . PHE A 1 375 ? -3.161 16.518 -2.406 1.00 89.44 375 PHE A O 1
ATOM 3010 N N . ASN A 1 376 ? -3.192 16.037 -4.601 1.00 90.56 376 ASN A N 1
ATOM 3011 C CA . ASN A 1 376 ? -1.796 15.698 -4.759 1.00 90.56 376 ASN A CA 1
ATOM 3012 C C . ASN A 1 376 ? -1.171 16.559 -5.867 1.00 90.56 376 ASN A C 1
ATOM 3014 O O . ASN A 1 376 ? -1.714 16.667 -6.968 1.00 90.56 376 ASN A O 1
ATOM 3018 N N . VAL A 1 377 ? -0.031 17.179 -5.557 1.00 93.00 377 VAL A N 1
ATOM 3019 C CA . VAL A 1 377 ? 0.753 18.006 -6.481 1.00 93.00 377 VAL A CA 1
ATOM 3020 C C . VAL A 1 377 ? 2.177 17.482 -6.532 1.00 93.00 377 VAL A C 1
ATOM 3022 O O . VAL A 1 377 ? 2.852 17.440 -5.504 1.00 93.00 377 VAL A O 1
ATOM 3025 N N . ARG A 1 378 ? 2.668 17.152 -7.726 1.00 93.12 378 ARG A N 1
ATOM 3026 C CA . ARG A 1 378 ? 4.045 16.704 -7.938 1.00 93.12 378 ARG A CA 1
ATOM 3027 C C . ARG A 1 378 ? 4.761 17.579 -8.942 1.00 93.12 378 ARG A C 1
ATOM 3029 O O . ARG A 1 378 ? 4.273 17.783 -10.046 1.00 93.12 378 ARG A O 1
ATOM 3036 N N . LEU A 1 379 ? 5.954 18.012 -8.567 1.00 95.81 379 LEU A N 1
ATOM 3037 C CA . LEU A 1 379 ? 6.896 18.733 -9.409 1.00 95.81 379 LEU A CA 1
ATOM 3038 C C . LEU A 1 379 ? 8.131 17.858 -9.579 1.00 95.81 379 LEU A C 1
ATOM 3040 O O . LEU A 1 379 ? 8.714 17.440 -8.580 1.00 95.81 379 LEU A O 1
ATOM 3044 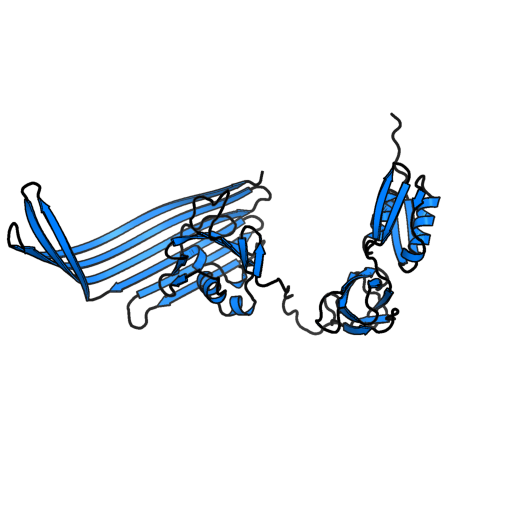N N . GLY A 1 380 ? 8.542 17.580 -10.810 1.00 95.38 380 GLY A N 1
ATOM 3045 C CA . GLY A 1 380 ? 9.717 16.751 -11.044 1.00 95.38 380 GLY A CA 1
ATOM 3046 C C . GLY A 1 380 ? 10.467 17.092 -12.315 1.00 95.38 380 GLY A C 1
ATOM 3047 O O . GLY A 1 380 ? 10.004 17.872 -13.144 1.00 95.38 380 GLY A O 1
ATOM 3048 N N . CYS A 1 381 ? 11.651 16.507 -12.450 1.00 95.31 381 CYS A N 1
ATOM 3049 C CA . CYS A 1 381 ? 12.473 16.608 -13.644 1.00 95.31 381 CYS A CA 1
ATOM 3050 C C . CYS A 1 381 ? 13.103 15.252 -13.952 1.00 95.31 381 CYS A C 1
ATOM 3052 O O . CYS A 1 381 ? 13.780 14.659 -13.107 1.00 95.31 381 CYS A O 1
ATOM 3054 N N . LEU A 1 382 ? 12.859 14.779 -15.172 1.00 93.88 382 LEU A N 1
ATOM 3055 C CA . LEU A 1 382 ? 13.419 13.552 -15.711 1.00 93.88 382 LEU A CA 1
ATOM 3056 C C . LEU A 1 382 ? 14.655 13.875 -16.553 1.00 93.88 382 LEU A C 1
ATOM 3058 O O . LEU A 1 382 ? 14.617 14.730 -17.437 1.00 93.88 382 LEU A O 1
ATOM 3062 N N . PHE A 1 383 ? 15.735 13.156 -16.294 1.00 94.75 383 PHE A N 1
ATOM 3063 C CA . PHE A 1 383 ? 17.012 13.257 -16.978 1.00 94.75 383 PHE A CA 1
ATOM 3064 C C . PHE A 1 383 ? 17.266 11.943 -17.704 1.00 94.75 383 PHE A C 1
ATOM 3066 O O . PHE A 1 383 ? 17.285 10.896 -17.060 1.00 94.75 383 PHE A O 1
ATOM 3073 N N . ARG A 1 384 ? 17.482 11.968 -19.022 1.00 94.69 384 ARG A N 1
ATOM 3074 C CA . ARG A 1 384 ? 17.874 10.765 -19.776 1.00 94.69 384 ARG A CA 1
ATOM 3075 C C . ARG A 1 384 ? 19.148 11.013 -20.561 1.00 94.69 384 ARG A C 1
ATOM 3077 O O . ARG A 1 384 ? 19.345 12.095 -21.111 1.00 94.69 384 ARG A O 1
ATOM 3084 N N . ARG A 1 385 ? 20.014 10.004 -20.587 1.00 93.94 385 ARG A N 1
ATOM 3085 C CA . ARG A 1 385 ? 21.263 9.994 -21.351 1.00 93.94 385 ARG A CA 1
ATOM 3086 C C . ARG A 1 385 ? 21.475 8.623 -21.995 1.00 93.94 385 ARG A C 1
ATOM 3088 O O . ARG A 1 385 ? 22.160 7.789 -21.398 1.00 93.94 385 ARG A O 1
ATOM 3095 N N . PRO A 1 386 ? 20.816 8.337 -23.129 1.00 92.50 386 PRO A N 1
ATOM 3096 C CA . PRO A 1 386 ? 21.147 7.176 -23.933 1.00 92.50 386 PRO A CA 1
ATOM 3097 C C . PRO A 1 386 ? 22.400 7.453 -24.780 1.00 92.50 386 PRO A C 1
ATOM 3099 O O . PRO A 1 386 ? 22.569 8.537 -25.341 1.00 92.50 386 PRO A O 1
ATOM 3102 N N . GLU A 1 387 ? 23.274 6.459 -24.865 1.00 92.00 387 GLU A N 1
ATOM 3103 C CA . GLU A 1 387 ? 24.415 6.418 -25.776 1.00 92.00 387 GLU A CA 1
ATOM 3104 C C . GLU A 1 387 ? 24.383 5.069 -26.492 1.00 92.00 387 GLU A C 1
ATOM 3106 O O . GLU A 1 387 ? 24.271 4.027 -25.848 1.00 92.00 387 GLU A O 1
ATOM 3111 N N . THR A 1 388 ? 24.444 5.076 -27.818 1.00 89.81 388 THR A N 1
ATOM 3112 C CA . THR A 1 388 ? 24.390 3.857 -28.631 1.00 89.81 388 THR A CA 1
ATOM 3113 C C . THR A 1 388 ? 25.422 3.924 -29.745 1.00 89.81 388 THR A C 1
ATOM 3115 O O . THR A 1 388 ? 25.637 4.980 -30.342 1.00 89.81 388 THR A O 1
ATOM 3118 N N . SER A 1 389 ? 26.062 2.790 -30.007 1.00 91.00 389 SER A N 1
ATOM 3119 C CA . SER A 1 389 ? 26.928 2.562 -31.159 1.00 91.00 389 SER A CA 1
ATOM 3120 C C . SER A 1 389 ? 26.452 1.284 -31.835 1.00 91.00 389 SER A C 1
ATOM 3122 O O . SER A 1 389 ? 26.492 0.216 -31.222 1.00 91.00 389 SER A O 1
ATOM 3124 N N . THR A 1 390 ? 25.916 1.409 -33.050 1.00 88.69 390 THR A N 1
ATOM 3125 C CA . THR A 1 390 ? 25.254 0.304 -33.753 1.00 88.69 390 THR A CA 1
ATOM 3126 C C . THR A 1 390 ? 25.710 0.223 -35.197 1.00 88.69 390 THR A C 1
ATOM 3128 O O . THR A 1 390 ? 25.603 1.190 -35.950 1.00 88.69 390 THR A O 1
ATOM 3131 N N . ASP A 1 391 ? 26.177 -0.958 -35.584 1.00 90.44 391 ASP A N 1
ATOM 3132 C CA . ASP A 1 391 ? 26.448 -1.319 -36.965 1.00 90.44 391 ASP A CA 1
ATOM 3133 C C . ASP A 1 391 ? 25.211 -1.975 -37.573 1.00 90.44 391 ASP A C 1
ATOM 3135 O O . ASP A 1 391 ? 24.666 -2.934 -37.027 1.00 90.44 391 ASP A O 1
ATOM 3139 N N . TYR A 1 392 ? 24.790 -1.491 -38.735 1.00 89.81 392 TYR A N 1
ATOM 3140 C CA . TYR A 1 392 ? 23.694 -2.057 -39.509 1.00 89.81 392 TYR A CA 1
ATOM 3141 C C . TYR A 1 392 ? 24.220 -2.656 -40.804 1.00 89.81 392 TYR A C 1
ATOM 3143 O O . TYR A 1 392 ? 24.993 -2.028 -41.532 1.00 89.81 392 TYR A O 1
ATOM 3151 N N . GLN A 1 393 ? 23.738 -3.850 -41.125 1.00 92.69 393 GLN A N 1
ATOM 3152 C CA . GLN A 1 393 ? 23.864 -4.477 -42.431 1.00 92.69 393 GLN A CA 1
ATOM 3153 C C . GLN A 1 393 ? 22.460 -4.727 -42.968 1.00 92.69 393 GLN A C 1
ATOM 3155 O O . GLN A 1 393 ? 21.641 -5.366 -42.313 1.00 92.69 393 GLN A O 1
ATOM 3160 N N . THR A 1 394 ? 22.158 -4.192 -44.146 1.00 92.31 394 THR A N 1
ATOM 3161 C CA . THR A 1 394 ? 20.865 -4.390 -44.804 1.00 92.31 394 THR A CA 1
ATOM 3162 C C . THR A 1 394 ? 21.065 -5.091 -46.133 1.00 92.31 394 THR A C 1
ATOM 3164 O O . THR A 1 394 ? 21.857 -4.633 -46.961 1.00 92.31 394 THR A O 1
ATOM 3167 N N . TYR A 1 395 ? 20.318 -6.167 -46.341 1.00 93.50 395 TYR A N 1
ATOM 3168 C CA . TYR A 1 395 ? 20.282 -6.943 -47.569 1.00 93.50 395 TYR A CA 1
ATOM 3169 C C . TYR A 1 395 ? 18.915 -6.755 -48.220 1.00 93.50 395 TYR A C 1
ATOM 3171 O O . TYR A 1 395 ? 17.883 -6.952 -47.588 1.00 93.50 395 TYR A O 1
ATOM 3179 N N . TYR A 1 396 ? 18.918 -6.345 -49.481 1.00 93.38 396 TYR A N 1
ATOM 3180 C CA . TYR A 1 396 ? 17.729 -6.193 -50.308 1.00 93.38 396 TYR A CA 1
ATOM 3181 C C . TYR A 1 396 ? 17.713 -7.310 -51.346 1.00 93.38 396 TYR A C 1
ATOM 3183 O O . TYR A 1 396 ? 18.731 -7.520 -52.010 1.00 93.38 396 TYR A O 1
ATOM 3191 N N . GLN A 1 397 ? 16.585 -8.006 -51.485 1.00 92.44 397 GLN A N 1
ATOM 3192 C CA . GLN A 1 397 ? 16.389 -9.096 -52.447 1.00 92.44 397 GLN A CA 1
ATOM 3193 C C . GLN A 1 397 ? 15.032 -8.964 -53.158 1.00 92.44 397 GLN A C 1
ATOM 3195 O O . GLN A 1 397 ? 14.043 -8.546 -52.557 1.00 92.44 397 GLN A O 1
ATOM 3200 N N . GLY A 1 398 ? 14.959 -9.339 -54.440 1.00 91.81 398 GLY A N 1
ATOM 3201 C CA . GLY A 1 398 ? 13.733 -9.272 -55.248 1.00 91.81 398 GLY A CA 1
ATOM 3202 C C . GLY A 1 398 ? 13.792 -8.173 -56.308 1.00 91.81 398 GLY A C 1
ATOM 3203 O O . GLY A 1 398 ? 14.578 -8.275 -57.245 1.00 91.81 398 GLY A O 1
ATOM 3204 N N . ALA A 1 399 ? 12.960 -7.134 -56.175 1.00 89.19 399 ALA A N 1
ATOM 3205 C CA . ALA A 1 399 ? 12.848 -6.025 -57.134 1.00 89.19 399 ALA A CA 1
ATOM 3206 C C . ALA A 1 399 ? 14.203 -5.381 -57.491 1.00 89.19 399 ALA A C 1
ATOM 3208 O O . ALA A 1 399 ? 14.398 -4.900 -58.606 1.00 89.19 399 ALA A O 1
ATOM 3209 N N . PHE A 1 400 ? 15.146 -5.388 -56.549 1.00 89.56 400 PHE A N 1
ATOM 3210 C CA . PHE A 1 400 ? 16.562 -5.142 -56.786 1.00 89.56 400 PHE A CA 1
ATOM 3211 C C . PHE A 1 400 ? 17.392 -5.874 -55.730 1.00 89.56 400 PHE A C 1
ATOM 3213 O O . PHE A 1 400 ? 16.909 -6.152 -54.631 1.00 89.56 400 PHE A O 1
ATOM 3220 N N . GLU A 1 401 ? 18.658 -6.130 -56.051 1.00 93.38 401 GLU A N 1
ATOM 3221 C CA . GLU A 1 401 ? 19.615 -6.720 -55.119 1.00 93.38 401 GLU A CA 1
ATOM 3222 C C . GLU A 1 401 ? 20.642 -5.682 -54.677 1.00 93.38 401 GLU A C 1
ATOM 3224 O O . GLU A 1 401 ? 21.273 -5.013 -55.501 1.00 93.38 401 GLU A O 1
ATOM 3229 N N . ARG A 1 402 ? 20.802 -5.511 -53.362 1.00 93.44 402 ARG A N 1
ATOM 3230 C CA . ARG A 1 402 ? 21.770 -4.562 -52.801 1.00 93.44 402 ARG A CA 1
ATOM 3231 C C . ARG A 1 402 ? 22.154 -4.934 -51.378 1.00 93.44 402 ARG A C 1
ATOM 3233 O O . ARG A 1 402 ? 21.310 -5.351 -50.596 1.00 93.44 402 ARG A O 1
ATOM 3240 N N . ILE A 1 403 ? 23.412 -4.683 -51.027 1.00 92.56 403 ILE A N 1
ATOM 3241 C CA . ILE A 1 403 ? 23.897 -4.734 -49.646 1.00 92.56 403 ILE A CA 1
ATOM 3242 C C . ILE A 1 403 ? 24.304 -3.321 -49.236 1.00 92.56 403 ILE A C 1
ATOM 3244 O O . ILE A 1 403 ? 24.994 -2.624 -49.986 1.00 92.56 403 ILE A O 1
ATOM 3248 N N . THR A 1 404 ? 23.872 -2.880 -48.060 1.00 93.12 404 THR A N 1
ATOM 3249 C CA . THR A 1 404 ? 24.300 -1.611 -47.463 1.00 93.12 404 THR A CA 1
ATOM 3250 C C . THR A 1 404 ? 24.791 -1.828 -46.048 1.00 93.12 404 THR A C 1
ATOM 3252 O O . THR A 1 404 ? 24.169 -2.557 -45.282 1.00 93.12 404 THR A O 1
ATOM 3255 N N . THR A 1 405 ? 25.880 -1.155 -45.693 1.00 91.75 405 THR A N 1
ATOM 3256 C CA . THR A 1 405 ? 26.424 -1.138 -44.335 1.00 91.75 405 THR A CA 1
ATOM 3257 C C . THR A 1 405 ? 26.468 0.293 -43.822 1.00 91.75 405 THR A C 1
ATOM 3259 O O . THR A 1 405 ? 26.905 1.186 -44.554 1.00 91.75 405 THR A O 1
ATOM 3262 N N . SER A 1 406 ? 26.062 0.521 -42.580 1.00 90.44 406 SER A N 1
ATOM 3263 C CA . SER A 1 406 ? 26.132 1.839 -41.944 1.00 90.44 406 SER A CA 1
ATOM 3264 C C . SER A 1 406 ? 26.447 1.714 -40.462 1.00 90.44 406 SER A C 1
ATOM 3266 O O . SER A 1 406 ? 25.897 0.841 -39.802 1.00 90.44 406 SER A O 1
ATOM 3268 N N . LEU A 1 407 ? 27.275 2.621 -39.948 1.00 89.06 407 LEU A N 1
ATOM 3269 C CA . LEU A 1 407 ? 27.537 2.779 -38.520 1.00 89.06 407 LEU A CA 1
ATOM 3270 C C . LEU A 1 407 ? 26.778 4.007 -38.016 1.00 89.06 407 LEU A C 1
ATOM 3272 O O . LEU A 1 407 ? 26.924 5.100 -38.568 1.00 89.06 407 LEU A O 1
ATOM 3276 N N . GLU A 1 408 ? 26.009 3.833 -36.951 1.00 88.75 408 GLU A N 1
ATOM 3277 C CA . GLU A 1 408 ? 25.318 4.909 -36.255 1.00 88.75 408 GLU A CA 1
ATOM 3278 C C . GLU A 1 408 ? 25.880 5.054 -34.843 1.00 88.75 408 GLU A C 1
ATOM 3280 O O . GLU A 1 408 ? 25.899 4.107 -34.058 1.00 88.75 408 GLU A O 1
ATOM 3285 N N . ASN A 1 409 ? 26.317 6.268 -34.514 1.00 90.56 409 ASN A N 1
ATOM 3286 C CA . ASN A 1 409 ? 26.685 6.646 -33.159 1.00 90.56 409 ASN A CA 1
ATOM 3287 C C . ASN A 1 409 ? 25.729 7.738 -32.697 1.00 90.56 409 ASN A C 1
ATOM 3289 O O . ASN A 1 409 ? 25.720 8.830 -33.268 1.00 90.56 409 ASN A O 1
ATOM 3293 N N . SER A 1 410 ? 24.956 7.459 -31.653 1.00 89.81 410 SER A N 1
ATOM 3294 C CA . SER A 1 410 ? 24.032 8.421 -31.061 1.00 89.81 410 SER A CA 1
ATOM 3295 C C . SER A 1 410 ? 24.367 8.653 -29.594 1.00 89.81 410 SER A C 1
ATOM 3297 O O . SER A 1 410 ? 24.596 7.718 -28.826 1.00 89.81 410 SER A O 1
ATOM 3299 N N . LYS A 1 411 ? 24.400 9.927 -29.207 1.00 92.88 411 LYS A N 1
ATOM 3300 C CA . LYS A 1 411 ? 24.539 10.377 -27.826 1.00 92.88 411 LYS A CA 1
ATOM 3301 C C . LYS A 1 411 ? 23.560 11.507 -27.597 1.00 92.88 411 LYS A C 1
ATOM 3303 O O . LYS A 1 411 ? 23.717 12.592 -28.152 1.00 92.88 411 LYS A O 1
ATOM 3308 N N . GLU A 1 412 ? 22.585 11.258 -26.740 1.00 91.19 412 GLU A N 1
ATOM 3309 C CA . GLU A 1 412 ? 21.544 12.231 -26.440 1.00 91.19 412 GLU A CA 1
ATOM 3310 C C . GLU A 1 412 ? 21.553 12.603 -24.963 1.00 91.19 412 GLU A C 1
ATOM 3312 O O . GLU A 1 412 ? 21.943 11.832 -24.084 1.00 91.19 412 GLU A O 1
ATOM 3317 N N . THR A 1 413 ? 21.088 13.813 -24.675 1.00 92.75 413 THR A N 1
ATOM 3318 C CA . THR A 1 413 ? 20.818 14.262 -23.312 1.00 92.75 413 THR A CA 1
ATOM 3319 C C . THR A 1 413 ? 19.480 14.974 -23.293 1.00 92.75 413 THR A C 1
ATOM 3321 O O . THR A 1 413 ? 19.309 15.963 -24.005 1.00 92.75 413 THR A O 1
ATOM 3324 N N . SER A 1 414 ? 18.547 14.506 -22.469 1.00 94.19 414 SER A N 1
ATOM 3325 C CA . SER A 1 414 ? 17.238 15.135 -22.322 1.00 94.19 414 SER A CA 1
ATOM 3326 C C . SER A 1 414 ? 16.961 15.560 -20.882 1.00 94.19 414 SER A C 1
ATOM 3328 O O . SER A 1 414 ? 17.357 14.896 -19.919 1.00 94.19 414 SER A O 1
ATOM 3330 N N . HIS A 1 415 ? 16.255 16.685 -20.766 1.00 94.69 415 HIS A N 1
ATOM 3331 C CA . HIS A 1 415 ? 15.738 17.247 -19.525 1.00 94.69 415 HIS A CA 1
ATOM 3332 C C . HIS A 1 415 ? 14.246 17.504 -19.707 1.00 94.69 415 HIS A C 1
ATOM 3334 O O . HIS A 1 415 ? 13.851 18.299 -20.558 1.00 94.69 415 HIS A O 1
ATOM 3340 N N . SER A 1 416 ? 13.416 16.823 -18.928 1.00 95.06 416 SER A N 1
ATOM 3341 C CA . SER A 1 416 ? 11.963 16.883 -19.067 1.00 95.06 416 SER A CA 1
ATOM 3342 C C . SER A 1 416 ? 11.337 17.239 -17.718 1.00 95.06 416 SER A C 1
ATOM 3344 O O . SER A 1 416 ? 11.060 16.338 -16.919 1.00 95.06 416 SER A O 1
ATOM 3346 N N . PRO A 1 417 ? 11.151 18.541 -17.421 1.00 96.00 417 PRO A N 1
ATOM 3347 C CA . PRO A 1 417 ? 10.386 18.960 -16.256 1.00 96.00 417 PRO A CA 1
ATOM 3348 C C . PRO A 1 417 ? 8.910 18.593 -16.435 1.00 96.00 417 PRO A C 1
ATOM 3350 O O . PRO A 1 417 ? 8.377 18.641 -17.543 1.00 96.00 417 PRO A O 1
ATOM 3353 N N . TYR A 1 418 ? 8.242 18.245 -15.341 1.00 93.38 418 TYR A N 1
ATOM 3354 C CA . TYR A 1 418 ? 6.822 17.916 -15.342 1.00 93.38 418 TYR A CA 1
ATOM 3355 C C . TYR A 1 418 ? 6.127 18.377 -14.060 1.00 93.38 418 TYR A C 1
ATOM 3357 O O . TYR A 1 418 ? 6.728 18.481 -12.987 1.00 93.38 418 TYR A O 1
ATOM 3365 N N . LEU A 1 419 ? 4.827 18.625 -14.199 1.00 93.38 419 LEU A N 1
ATOM 3366 C CA . LEU A 1 419 ? 3.893 18.907 -13.119 1.00 93.38 419 LEU A CA 1
ATOM 3367 C C . LEU A 1 419 ? 2.726 17.929 -13.251 1.00 93.38 419 LEU A C 1
ATOM 3369 O O . LEU A 1 419 ? 2.127 17.835 -14.321 1.00 93.38 419 LEU A O 1
ATOM 3373 N N . SER A 1 420 ? 2.378 17.236 -12.171 1.00 89.00 420 SER A N 1
ATOM 3374 C CA . SER A 1 420 ? 1.119 16.497 -12.088 1.00 89.00 420 SER A CA 1
ATOM 3375 C C . SER A 1 420 ? 0.267 17.032 -10.950 1.00 89.00 420 SER A C 1
ATOM 3377 O O . SER A 1 420 ? 0.757 17.267 -9.845 1.00 89.00 420 SER A O 1
ATOM 3379 N N . PHE A 1 421 ? -1.022 17.190 -11.222 1.00 88.94 421 PHE A N 1
ATOM 3380 C CA . PHE A 1 421 ? -2.020 17.591 -10.246 1.00 88.94 421 PHE A CA 1
ATOM 3381 C C . PHE A 1 421 ? -3.173 16.598 -10.287 1.00 88.94 421 PHE A C 1
ATOM 3383 O O . PHE A 1 421 ? -3.640 16.223 -11.361 1.00 88.94 421 PHE A O 1
ATOM 3390 N N . SER A 1 422 ? -3.638 16.189 -9.116 1.00 84.81 422 SER A N 1
ATOM 3391 C CA . SER A 1 422 ? -4.847 15.387 -8.977 1.00 84.81 422 SER A CA 1
ATOM 3392 C C . SER A 1 422 ? -5.590 15.804 -7.718 1.00 84.81 422 SER A C 1
ATOM 3394 O O . SER A 1 422 ? -4.978 16.184 -6.721 1.00 84.81 422 SER A O 1
ATOM 3396 N N . SER A 1 423 ? -6.915 15.775 -7.764 1.00 86.56 423 SER A N 1
ATOM 3397 C CA . SER A 1 423 ? -7.759 16.087 -6.618 1.00 86.56 423 SER A CA 1
ATOM 3398 C C . SER A 1 423 ? -8.995 15.206 -6.603 1.00 86.56 423 SER A C 1
ATOM 3400 O O . SER A 1 423 ? -9.447 14.711 -7.635 1.00 86.56 423 SER A O 1
ATOM 3402 N N . ARG A 1 424 ? -9.538 15.004 -5.406 1.00 81.94 424 ARG A N 1
ATOM 3403 C CA . ARG A 1 424 ? -10.773 14.266 -5.175 1.00 81.94 424 ARG A CA 1
ATOM 3404 C C . ARG A 1 424 ? -11.631 15.050 -4.201 1.00 81.94 424 ARG A C 1
ATOM 3406 O O . ARG A 1 424 ? -11.162 15.445 -3.136 1.00 81.94 424 ARG A O 1
ATOM 3413 N N . PHE A 1 425 ? -12.895 15.217 -4.560 1.00 81.62 425 PHE A N 1
ATOM 3414 C CA . PHE A 1 425 ? -13.912 15.834 -3.720 1.00 81.62 425 PHE A CA 1
ATOM 3415 C C . PHE A 1 425 ? -14.908 14.752 -3.301 1.00 81.62 425 PHE A C 1
ATOM 3417 O O . PHE A 1 425 ? -15.386 13.992 -4.143 1.00 81.62 425 PHE A O 1
ATOM 3424 N N . GLN A 1 426 ? -15.180 14.642 -2.003 1.00 70.31 426 GLN A N 1
ATOM 3425 C CA . GLN A 1 426 ? -16.326 13.88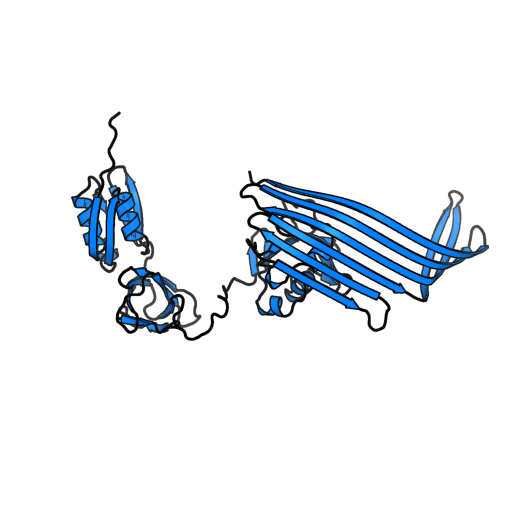9 -1.504 1.00 70.31 426 GLN A CA 1
ATOM 3426 C C . GLN A 1 426 ? -17.502 14.864 -1.438 1.00 70.31 426 GLN A C 1
ATOM 3428 O O . GLN A 1 426 ? -17.419 15.870 -0.733 1.00 70.31 426 GLN A O 1
ATOM 3433 N N . LEU A 1 427 ? -18.524 14.590 -2.253 1.00 52.34 427 LEU A N 1
ATOM 3434 C CA . LEU A 1 427 ? -19.794 15.317 -2.265 1.00 52.34 427 LEU A CA 1
ATOM 3435 C C . LEU A 1 427 ? -20.654 14.941 -1.059 1.00 52.34 427 LEU A C 1
ATOM 3437 O O . LEU A 1 427 ? -20.658 13.737 -0.706 1.00 52.34 427 LEU A O 1
#

Solvent-accessible surface area (backbone atoms only — not comparable to full-atom values): 23445 Å² total; per-residue (Å²): 134,85,81,79,74,77,63,63,44,68,50,76,46,74,71,35,36,42,53,56,53,51,49,57,52,29,78,75,47,85,42,47,73,47,62,60,60,89,77,33,55,85,43,65,36,63,48,81,42,72,75,30,37,64,74,54,47,53,51,62,71,31,68,72,49,66,45,47,76,45,77,78,52,101,41,36,34,41,46,46,65,75,59,84,36,91,36,54,42,31,35,32,33,22,37,93,85,66,49,47,36,52,66,30,39,36,37,34,19,41,79,88,77,65,47,79,75,35,68,42,36,20,38,78,77,5,40,34,67,31,48,29,81,65,74,58,32,32,38,38,38,41,45,94,69,36,46,68,48,75,46,80,38,72,55,45,71,65,48,77,45,73,48,48,76,42,87,67,78,86,72,75,88,79,79,88,67,71,55,65,45,84,46,101,82,38,44,37,37,40,76,47,74,66,41,32,69,75,23,82,16,36,59,49,30,50,62,64,63,66,52,84,68,62,46,62,45,90,84,80,59,52,44,31,43,92,88,36,65,56,47,42,25,52,73,90,40,78,59,89,52,77,63,61,43,57,66,32,52,32,80,40,48,59,34,40,38,42,26,78,70,39,62,77,100,46,46,92,42,66,21,40,42,33,41,37,63,61,87,58,52,63,56,74,47,79,48,76,53,70,50,71,49,92,91,46,62,34,35,35,40,36,38,36,41,35,42,31,53,66,42,39,37,42,34,45,35,41,38,37,39,40,37,50,46,70,65,46,79,49,76,49,78,46,81,46,75,46,98,90,71,46,44,37,38,38,40,38,39,36,43,23,66,33,39,36,40,36,39,36,38,44,35,41,36,43,37,40,58,51,97,50,41,35,39,39,42,34,45,36,38,38,37,39,38,45,36,39,35,33,40,37,41,37,41,35,40,69,74,51,79,49,79,48,75,49,79,49,78,48,78,52,78,48,80,49,74,48,74,49,78,50,72,50,72,62,129

Secondary structure (DSSP, 8-state):
-------EEEEEEEEEEHHHHHHHHHHTSS-EEE--HHHHTT-EEEEEEEEEEHHHHHHHHHTTTTEEEEEEETTEEEEEESS--SEEEEEEEE-TTS-B-TT-EEEEE-TTT--EEEEEE--TTSEEEEEES-SSEEEEEE-TTBPPEEEEE-SSEEEEEEPPB--S----------SEEEETTEEEE---HHHHHH-SSHHHHHHHHT-TTEEE-TTT--EEETTEEPEEEETTEEP-STHHHHT--GGGEEEEEEESS--GGGTTSS-EEEEEEPP-SEEEEEEEEEEE-SSSEEEEEEEEEEEEETTEEEEEEEEEEEEEESSEEEEEEEEEE-TTS-EEEEEEEEEEEEEEEEEEEEEEEEEEE-SSEEEEEEEEEEEEEEEEEEEEEEEEEESS-EEEEEEEEEE--EEEEEEEEEEEE--

pLDDT: mean 84.85, std 11.8, range [32.09, 96.0]

Mean predicted aligned error: 17.77 Å

Sequence (427 aa):
MAQISAQRITHHFREVTMPEALRIIEQHSHYTINFIYNDLEDFRVTANVKDMTVPQTIRQLIGFYPIQTTIVNDSVISVECTQDGKWRYKGRIVDEKGKPFEFANITLRSLQDSSIIAKGVSNENGFFVIPCNATKVMARISYVGYQTVEMVCSHQDMGTVHLLPSRLTLKEVTVKARQKIHKIDNDVFIPTALQKKVSIDGYDLLRNMAIPQLDIDAITNETTVRGKAVTFIIDHHIVTNPNDIKQLSPNDILKVEYNAMPTGEYAQYDCIVKFTTKRKDRGENIMVSGMQGLNKNEGDGNGAVRFYKQRYEHSLAYAESHSHDDDSYTAQTEHFVYPNGDKLEKDLVSNASSQKKRSSNLYYNLHYYGDSTTFNVRLGCLFRRPETSTDYQTYYQGAFERITTSLENSKETSHSPYLSFSSRFQL

Radius of gyration: 34.34 Å; Cα contacts (8 Å, |Δi|>4): 933; chains: 1; bounding box: 76×54×106 Å

Foldseek 3Di:
DDDPDQQFDWDFFDFAFPVVQLVVLVVSDQADEDEDCVQGRQDTFGDTGGRDGSVVSNCVRCVQAQWDWDDPDPHYIYIYRNDAAPAKAKEFEAAPVRQGDFFKKKFWADPPPRHTFWIGGAHNNRIDIIGGHDQWTWIWTDDPQWDIDTDIDNDSYPYYHYTHGDPDDDDDDDDPDDQWDDDPFWIKGFQDPVLLVPAQFQLSSVVSSCDPQWDADPPPRQTDRVNFGEWEAEPNHTDPDPVVRRPHRSVFFGMKIWGCQDDDPCNVGRIYIYTYGHDDQFDKDKDKDKDADPPFGWMKIKIKIWTHHHFKIKMKMKIKIKGKDAWDWDWDWDWDADPVRWIKIKIKIKTWRIKIKMKMKIKMKMWGHDPFKIKIKMKMKMKIWIWTWMWMWMFMDTPDTDIDIDIDTDTDIDIDIDMDMDMDGHD

Nearest PDB structures (foldseek):
  5fq7-assembly1_D  TM=3.048E-01  e=8.864E-02  Bacteroides thetaiotaomicron
  5fq8-assembly1_B  TM=2.878E-01  e=5.855E-02  Bacteroides thetaiotaomicron
  8b0g-assembly1_D  TM=1.693E-01  e=1.971E-02  Homo sapiens
  8a1d-assembly1_D  TM=1.380E-01  e=4.290E-02  Mus musculus
  8b0f-assembly1_C  TM=9.323E-02  e=7.204E-02  Homo sapiens